Protein AF-A0A8T4SNP1-F1 (afdb_monomer_lite)

Structure (mmCIF, N/CA/C/O backbone):
data_AF-A0A8T4SNP1-F1
#
_entry.id   AF-A0A8T4SNP1-F1
#
loop_
_atom_site.group_PDB
_atom_site.id
_atom_site.type_symbol
_atom_site.label_atom_id
_atom_site.label_alt_id
_atom_site.label_comp_id
_atom_site.label_asym_id
_atom_site.label_entity_id
_atom_site.label_seq_id
_atom_site.pdbx_PDB_ins_code
_atom_site.Cartn_x
_atom_site.Cartn_y
_atom_site.Cartn_z
_atom_site.occupancy
_atom_site.B_iso_or_equiv
_atom_site.auth_seq_id
_atom_site.auth_comp_id
_atom_site.auth_asym_id
_atom_site.auth_atom_id
_atom_site.pdbx_PDB_model_num
ATOM 1 N N . MET A 1 1 ? 43.876 23.837 25.133 1.00 39.81 1 MET A N 1
ATOM 2 C CA . MET A 1 1 ? 44.188 22.967 23.977 1.00 39.81 1 MET A CA 1
ATOM 3 C C . MET A 1 1 ? 43.716 23.675 22.723 1.00 39.81 1 MET A C 1
ATOM 5 O O . MET A 1 1 ? 42.639 24.252 22.744 1.00 39.81 1 MET A O 1
ATOM 9 N N . ALA A 1 2 ? 44.599 23.764 21.732 1.00 32.53 2 ALA A N 1
ATOM 10 C CA . ALA A 1 2 ? 44.574 24.741 20.650 1.00 32.53 2 ALA A CA 1
ATOM 11 C C . ALA A 1 2 ? 43.513 24.462 19.571 1.00 32.53 2 ALA A C 1
ATOM 13 O O . ALA A 1 2 ? 43.262 23.313 19.217 1.00 32.53 2 ALA A O 1
ATOM 14 N N . LEU A 1 3 ? 42.948 25.546 19.033 1.00 36.69 3 LEU A N 1
ATOM 15 C CA . LEU A 1 3 ? 42.154 25.586 17.807 1.00 36.69 3 LEU A CA 1
ATOM 16 C C . LEU A 1 3 ? 43.101 25.647 16.598 1.00 36.69 3 LEU A C 1
ATOM 18 O O . LEU A 1 3 ? 43.967 26.520 16.545 1.00 36.69 3 LEU A O 1
ATOM 22 N N . LEU A 1 4 ? 42.916 24.751 15.628 1.00 32.34 4 LEU A N 1
ATOM 23 C CA . LEU A 1 4 ? 43.528 24.817 14.296 1.00 32.34 4 LEU A CA 1
ATOM 24 C C . LEU A 1 4 ? 42.444 25.158 13.259 1.00 32.34 4 LEU A C 1
ATOM 26 O O . LEU A 1 4 ? 41.375 24.544 13.302 1.00 32.34 4 LEU A O 1
ATOM 30 N N . PRO A 1 5 ? 42.687 26.086 12.314 1.00 41.12 5 PRO A N 1
ATOM 31 C CA . PRO A 1 5 ? 41.778 26.332 11.204 1.00 41.12 5 PRO A CA 1
ATOM 32 C C . PRO A 1 5 ? 42.136 25.458 9.990 1.00 41.12 5 PRO A C 1
ATOM 34 O O . PRO A 1 5 ? 43.296 25.361 9.591 1.00 41.12 5 PRO A O 1
ATOM 37 N N . LEU A 1 6 ? 41.116 24.852 9.378 1.00 32.34 6 LEU A N 1
ATOM 38 C CA . LEU A 1 6 ? 41.209 24.169 8.086 1.00 32.34 6 LEU A CA 1
ATOM 39 C C . LEU A 1 6 ? 41.306 25.204 6.956 1.00 32.34 6 LEU A C 1
ATOM 41 O O . LEU A 1 6 ? 40.414 26.039 6.784 1.00 32.34 6 LEU A O 1
ATOM 45 N N . SER A 1 7 ? 42.392 25.138 6.185 1.00 31.84 7 SER A N 1
ATOM 46 C CA . SER A 1 7 ? 42.597 25.903 4.958 1.00 31.84 7 SER A CA 1
ATOM 47 C C . SER A 1 7 ? 41.742 25.345 3.816 1.00 31.84 7 SER A C 1
ATOM 49 O O . SER A 1 7 ? 41.594 24.136 3.642 1.00 31.84 7 SER A O 1
ATOM 51 N N . LYS A 1 8 ? 41.162 26.253 3.026 1.00 36.19 8 LYS A N 1
ATOM 52 C CA . LYS A 1 8 ? 40.455 25.956 1.778 1.00 36.19 8 LYS A CA 1
ATOM 53 C C . LYS A 1 8 ? 41.347 26.250 0.564 1.00 36.19 8 LYS A C 1
ATOM 55 O O . LYS A 1 8 ? 42.209 27.119 0.617 1.00 36.19 8 LYS A O 1
ATOM 60 N N . THR A 1 9 ? 40.993 25.545 -0.514 1.00 33.09 9 THR A N 1
ATOM 61 C CA . THR A 1 9 ? 41.268 25.743 -1.951 1.00 33.09 9 THR A CA 1
ATOM 62 C C . THR A 1 9 ? 42.615 25.273 -2.503 1.00 33.09 9 THR A C 1
ATOM 64 O O . THR A 1 9 ? 43.576 26.033 -2.598 1.00 33.09 9 THR A O 1
ATOM 67 N N . GLY A 1 10 ? 42.617 24.019 -2.971 1.00 34.66 10 GLY A N 1
ATOM 68 C CA . GLY A 1 10 ? 43.479 23.556 -4.054 1.00 34.66 10 GLY A CA 1
ATOM 69 C C . GLY A 1 10 ? 43.050 24.168 -5.393 1.00 34.66 10 GLY A C 1
ATOM 70 O O . GLY A 1 10 ? 41.866 24.410 -5.630 1.00 34.66 10 GLY A O 1
ATOM 71 N N . LYS A 1 11 ? 44.044 24.459 -6.234 1.00 32.78 11 LYS A N 1
ATOM 72 C CA . LYS A 1 11 ? 43.888 24.920 -7.616 1.00 32.78 11 LYS A CA 1
ATOM 73 C C . LYS A 1 11 ? 43.358 23.770 -8.477 1.00 32.78 11 LYS A C 1
ATOM 75 O O . LYS A 1 11 ? 43.879 22.666 -8.387 1.00 32.78 11 LYS A O 1
ATOM 80 N N . ALA A 1 12 ? 42.349 24.048 -9.295 1.00 33.69 12 ALA A N 1
ATOM 81 C CA . ALA A 1 12 ? 41.964 23.182 -10.400 1.00 33.69 12 ALA A CA 1
ATOM 82 C C . ALA A 1 12 ? 42.908 23.443 -11.583 1.00 33.69 12 ALA A C 1
ATOM 84 O O . ALA A 1 12 ? 43.135 24.603 -11.940 1.00 33.69 12 ALA A O 1
ATOM 85 N N . ASP A 1 13 ? 43.455 22.376 -12.158 1.00 34.91 13 ASP A N 1
ATOM 86 C CA . ASP A 1 13 ? 44.195 22.424 -13.415 1.00 34.91 13 ASP A CA 1
ATOM 87 C C . ASP A 1 13 ? 43.244 22.769 -14.572 1.00 34.91 13 ASP A C 1
ATOM 89 O O . ASP A 1 13 ? 42.098 22.317 -14.624 1.00 34.91 13 ASP A O 1
ATOM 93 N N . ALA A 1 14 ? 43.713 23.628 -15.477 1.00 37.09 14 ALA A N 1
ATOM 94 C CA . ALA A 1 14 ? 42.969 24.067 -16.651 1.00 37.09 14 ALA A CA 1
ATOM 95 C C . ALA A 1 14 ? 42.806 22.921 -17.673 1.00 37.09 14 ALA A C 1
ATOM 97 O O . ALA A 1 14 ? 43.707 22.089 -17.797 1.00 37.09 14 ALA A O 1
ATOM 98 N N . PRO A 1 15 ? 41.705 22.874 -18.446 1.00 33.81 15 PRO A N 1
ATOM 99 C CA . PRO A 1 15 ? 41.557 21.886 -19.506 1.00 33.81 15 PRO A CA 1
ATOM 100 C C . PRO A 1 15 ? 42.543 22.152 -20.654 1.00 33.81 15 PRO A C 1
ATOM 102 O O . PRO A 1 15 ? 42.727 23.289 -21.089 1.00 33.81 15 PRO A O 1
ATOM 105 N N . LEU A 1 16 ? 43.158 21.071 -21.142 1.00 31.55 16 LEU A N 1
ATOM 106 C CA . LEU A 1 16 ? 43.933 21.022 -22.381 1.00 31.55 16 LEU A CA 1
ATOM 107 C C . LEU A 1 16 ? 43.022 21.363 -23.568 1.00 31.55 16 LEU A C 1
ATOM 109 O O . LEU A 1 16 ? 42.098 20.618 -23.890 1.00 31.55 16 LEU A O 1
ATOM 113 N N . ASP A 1 17 ? 43.299 22.499 -24.202 1.00 28.12 17 ASP A N 1
ATOM 114 C CA . ASP A 1 17 ? 42.647 22.966 -25.424 1.00 28.12 17 ASP A CA 1
ATOM 115 C C . ASP A 1 17 ? 43.296 22.260 -26.631 1.00 28.12 17 ASP A C 1
ATOM 117 O O . ASP A 1 17 ? 44.448 22.528 -26.978 1.00 28.12 17 ASP A O 1
ATOM 121 N N . PHE A 1 18 ? 42.585 21.314 -27.251 1.00 30.08 18 PHE A N 1
ATOM 122 C CA . PHE A 1 18 ? 42.989 20.703 -28.519 1.00 30.08 18 PHE A CA 1
ATOM 123 C C . PHE A 1 18 ? 42.408 21.527 -29.668 1.00 30.08 18 PHE A C 1
ATOM 125 O O . PHE A 1 18 ? 41.217 21.442 -29.962 1.00 30.08 18 PHE A O 1
ATOM 132 N N . LYS A 1 19 ? 43.255 22.302 -30.352 1.00 30.03 19 LYS A N 1
ATOM 133 C CA . LYS A 1 19 ? 42.886 22.973 -31.602 1.00 30.03 19 LYS A CA 1
ATOM 134 C C . LYS A 1 19 ? 43.462 22.230 -32.800 1.00 30.03 19 LYS A C 1
ATOM 136 O O . LYS A 1 19 ? 44.670 22.232 -33.014 1.00 30.03 19 LYS A O 1
ATOM 141 N N . CYS A 1 20 ? 42.583 21.674 -33.627 1.00 27.64 20 CYS A N 1
ATOM 142 C CA . CYS A 1 20 ? 42.839 21.582 -35.059 1.00 27.64 20 CYS A CA 1
ATOM 143 C C . CYS A 1 20 ? 42.575 22.979 -35.636 1.00 27.64 20 CYS A C 1
ATOM 145 O O . CYS A 1 20 ? 41.435 23.437 -35.636 1.00 27.64 20 CYS A O 1
ATOM 147 N N . THR A 1 21 ? 43.616 23.694 -36.054 1.00 34.19 21 THR A N 1
ATOM 148 C CA . THR A 1 21 ? 43.462 24.959 -36.782 1.00 34.19 21 THR A CA 1
ATOM 149 C C . THR A 1 21 ? 43.347 24.683 -38.274 1.00 34.19 21 THR A C 1
ATOM 151 O O . THR A 1 21 ? 44.279 24.147 -38.873 1.00 34.19 21 THR A O 1
ATOM 154 N N . ASP A 1 22 ? 42.214 25.074 -38.848 1.00 35.84 22 ASP A N 1
ATOM 155 C CA . ASP A 1 22 ? 42.031 25.325 -40.277 1.00 35.84 22 ASP A CA 1
ATOM 156 C C . ASP A 1 22 ? 42.779 26.630 -40.646 1.00 35.84 22 ASP A C 1
ATOM 158 O O . ASP A 1 22 ? 42.575 27.637 -39.958 1.00 35.84 22 ASP A O 1
ATOM 162 N N . PRO A 1 23 ? 43.705 26.635 -41.625 1.00 35.25 23 PRO A N 1
ATOM 163 C CA . PRO A 1 23 ? 44.544 27.797 -41.913 1.00 35.25 23 PRO A CA 1
ATOM 164 C C . PRO A 1 23 ? 43.881 28.931 -42.721 1.00 35.25 23 PRO A C 1
ATOM 166 O O . PRO A 1 23 ? 44.549 29.943 -42.921 1.00 35.25 23 PRO A O 1
ATOM 169 N N . ASP A 1 24 ? 42.610 28.847 -43.131 1.00 39.22 24 ASP A N 1
ATOM 170 C CA . ASP A 1 24 ? 42.016 29.828 -44.063 1.00 39.22 24 ASP A CA 1
ATOM 171 C C . ASP A 1 24 ? 40.850 30.669 -43.494 1.00 39.22 24 ASP A C 1
ATOM 173 O O . ASP A 1 24 ? 39.741 30.611 -44.013 1.00 39.22 24 ASP A O 1
ATOM 177 N N . VAL A 1 25 ? 41.074 31.538 -42.492 1.00 37.66 25 VAL A N 1
ATOM 178 C CA . VAL A 1 25 ? 40.244 32.762 -42.327 1.00 37.66 25 VAL A CA 1
ATOM 179 C C . VAL A 1 25 ? 41.003 33.884 -41.595 1.00 37.66 25 VAL A C 1
ATOM 181 O O . VAL A 1 25 ? 41.458 33.705 -40.465 1.00 37.66 25 VAL A O 1
ATOM 184 N N . SER A 1 26 ? 41.086 35.074 -42.199 1.00 40.66 26 SER A N 1
ATOM 185 C CA . SER A 1 26 ? 41.666 36.293 -41.611 1.00 40.66 26 SER A CA 1
ATOM 186 C C . SER A 1 26 ? 40.617 37.389 -41.318 1.00 40.66 26 SER A C 1
ATOM 188 O O . SER A 1 26 ? 39.893 37.785 -42.229 1.00 40.66 26 SER A O 1
ATOM 190 N N . ASP A 1 27 ? 40.687 37.945 -40.095 1.00 36.25 27 ASP A N 1
ATOM 191 C CA . ASP A 1 27 ? 40.280 39.299 -39.616 1.00 36.25 27 ASP A CA 1
ATOM 192 C C . ASP A 1 27 ? 38.838 39.579 -39.064 1.00 36.25 27 ASP A C 1
ATOM 194 O O . ASP A 1 27 ? 37.921 38.797 -39.318 1.00 36.25 27 ASP A O 1
ATOM 198 N N . PRO A 1 28 ? 38.615 40.617 -38.196 1.00 48.19 28 PRO A N 1
ATOM 199 C CA . PRO A 1 28 ? 37.889 40.477 -36.924 1.00 48.19 28 PRO A CA 1
ATOM 200 C C . PRO A 1 28 ? 36.707 41.473 -36.722 1.00 48.19 28 PRO A C 1
ATOM 202 O O . PRO A 1 28 ? 36.530 42.442 -37.445 1.00 48.19 28 PRO A O 1
ATOM 205 N N . PHE A 1 29 ? 35.905 41.222 -35.675 1.00 35.03 29 PHE A N 1
ATOM 206 C CA . PHE A 1 29 ? 34.955 42.106 -34.952 1.00 35.03 29 PHE A CA 1
ATOM 207 C C . PHE A 1 29 ? 34.248 43.295 -35.668 1.00 35.03 29 PHE A C 1
ATOM 209 O O . PHE A 1 29 ? 34.874 44.302 -35.969 1.00 35.03 29 PHE A O 1
ATOM 216 N N . VAL A 1 30 ? 32.895 43.302 -35.668 1.00 30.61 30 VAL A N 1
ATOM 217 C CA . VAL A 1 30 ? 32.012 44.231 -34.896 1.00 30.61 30 VAL A CA 1
ATOM 218 C C . VAL A 1 30 ? 30.500 43.911 -35.084 1.00 30.61 30 VAL A C 1
ATOM 220 O O . VAL A 1 30 ? 30.029 43.546 -36.150 1.00 30.61 30 VAL A O 1
ATOM 223 N N . LYS A 1 31 ? 29.780 44.072 -33.961 1.00 34.03 31 LYS A N 1
ATOM 224 C CA . LYS A 1 31 ? 28.344 44.027 -33.577 1.00 34.03 31 LYS A CA 1
ATOM 225 C C . LYS A 1 31 ? 27.179 44.155 -34.599 1.00 34.03 31 LYS A C 1
ATOM 227 O O . LYS A 1 31 ? 27.135 45.074 -35.401 1.00 34.03 31 LYS A O 1
ATOM 232 N N . LYS A 1 32 ? 26.105 43.425 -34.214 1.00 34.38 32 LYS A N 1
ATOM 233 C CA . LYS A 1 32 ? 24.634 43.663 -34.313 1.00 34.38 32 LYS A CA 1
ATOM 234 C C . LYS A 1 32 ? 23.980 43.728 -35.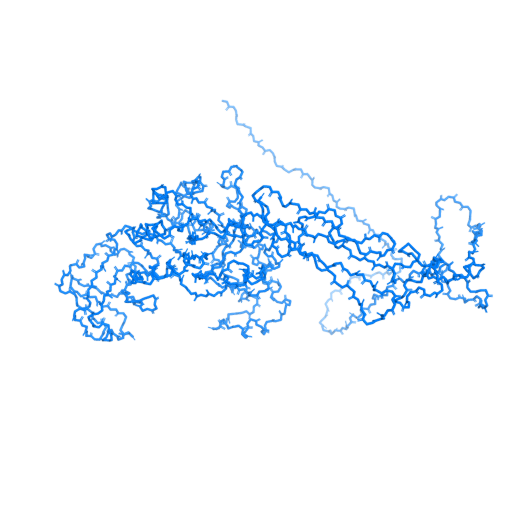706 1.00 34.38 32 LYS A C 1
ATOM 236 O O . LYS A 1 32 ? 24.085 44.745 -36.371 1.00 34.38 32 LYS A O 1
ATOM 241 N N . SER A 1 33 ? 23.091 42.767 -35.997 1.00 28.08 33 SER A N 1
ATOM 242 C CA . SER A 1 33 ? 21.741 43.019 -36.545 1.00 28.08 33 SER A CA 1
ATOM 243 C C . SER A 1 33 ? 20.895 41.733 -36.591 1.00 28.08 33 SER A C 1
ATOM 245 O O . SER A 1 33 ? 21.410 40.629 -36.712 1.00 28.08 33 SER A O 1
ATOM 247 N N . THR A 1 34 ? 19.593 41.937 -36.445 1.00 35.75 34 THR A N 1
ATOM 248 C CA . THR A 1 34 ? 18.421 41.052 -36.423 1.00 35.75 34 THR A CA 1
ATOM 249 C C . THR A 1 34 ? 18.136 40.256 -37.713 1.00 35.75 34 THR A C 1
ATOM 251 O O . THR A 1 34 ? 18.390 40.753 -38.803 1.00 35.75 34 THR A O 1
ATOM 254 N N . THR A 1 35 ? 17.488 39.092 -37.522 1.00 33.91 35 THR A N 1
ATOM 255 C CA . THR A 1 35 ? 16.615 38.308 -38.439 1.00 33.91 35 THR A CA 1
ATOM 256 C C . THR A 1 35 ? 17.182 37.811 -39.777 1.00 33.91 35 THR A C 1
ATOM 258 O O . THR A 1 35 ? 17.384 38.596 -40.686 1.00 33.91 35 THR A O 1
ATOM 261 N N . THR A 1 36 ? 17.319 36.488 -39.942 1.00 31.98 36 THR A N 1
ATOM 262 C CA . THR A 1 36 ? 16.469 35.575 -40.756 1.00 31.98 36 THR A CA 1
ATOM 263 C C . THR A 1 36 ? 17.148 34.202 -40.818 1.00 31.98 36 THR A C 1
ATOM 265 O O . THR A 1 36 ? 18.372 34.124 -40.841 1.00 31.98 36 THR A O 1
ATOM 268 N N . GLY A 1 37 ? 16.356 33.129 -40.757 1.00 29.62 37 GLY A N 1
ATOM 269 C CA . GLY A 1 37 ? 16.844 31.754 -40.658 1.00 29.62 37 GLY A CA 1
ATOM 270 C C . GLY A 1 37 ? 17.583 31.241 -41.892 1.00 29.62 37 GLY A C 1
ATOM 271 O O . GLY A 1 37 ? 17.479 31.830 -42.960 1.00 29.62 37 GLY A O 1
ATOM 272 N N . LEU A 1 38 ? 18.266 30.106 -41.719 1.00 26.14 38 LEU A N 1
ATOM 273 C CA . LEU A 1 38 ? 18.388 29.039 -42.712 1.00 26.14 38 LEU A CA 1
ATOM 274 C C . LEU A 1 38 ? 18.828 27.725 -42.037 1.00 26.14 38 LEU A C 1
ATOM 276 O O . LEU A 1 38 ? 19.565 27.708 -41.055 1.00 26.14 38 LEU A O 1
ATOM 280 N N . ASP A 1 39 ? 18.248 26.666 -42.588 1.00 29.55 39 ASP A N 1
ATOM 281 C CA . ASP A 1 39 ? 18.143 25.259 -42.203 1.00 29.55 39 ASP A CA 1
ATOM 282 C C . ASP A 1 39 ? 19.498 24.513 -42.236 1.00 29.55 39 ASP A C 1
ATOM 284 O O . ASP A 1 39 ? 20.229 24.611 -43.221 1.00 29.55 39 ASP A O 1
ATOM 288 N N . TRP A 1 40 ? 19.816 23.738 -41.190 1.00 26.44 40 TRP A N 1
ATOM 289 C CA . TRP A 1 40 ? 20.910 22.756 -41.188 1.00 26.44 40 TRP A CA 1
ATOM 290 C C . TRP A 1 40 ? 20.306 21.350 -41.186 1.00 26.44 40 TRP A C 1
ATOM 292 O O . TRP A 1 40 ? 19.966 20.812 -40.132 1.00 26.44 40 TRP A O 1
ATOM 302 N N . ARG A 1 41 ? 20.205 20.739 -42.371 1.00 28.83 41 ARG A N 1
ATOM 303 C CA . ARG A 1 41 ? 19.971 19.297 -42.516 1.00 28.83 41 ARG A CA 1
ATOM 304 C C . ARG A 1 41 ? 21.289 18.562 -42.734 1.00 28.83 41 ARG A C 1
ATOM 306 O O . ARG A 1 41 ? 21.925 18.693 -43.775 1.00 28.83 41 ARG A O 1
ATOM 313 N N . ASP A 1 42 ? 21.666 17.825 -41.702 1.00 32.72 42 ASP A N 1
ATOM 314 C CA . ASP A 1 42 ? 21.843 16.371 -41.718 1.00 32.72 42 ASP A CA 1
ATOM 315 C C . ASP A 1 42 ? 22.575 15.731 -42.922 1.00 32.72 42 ASP A C 1
ATOM 317 O O . ASP A 1 42 ? 22.034 15.592 -44.022 1.00 32.72 42 ASP A O 1
ATOM 321 N N . ARG A 1 43 ? 23.802 15.258 -42.670 1.00 29.11 43 ARG A N 1
ATOM 322 C CA . ARG A 1 43 ? 24.457 14.176 -43.424 1.00 29.11 43 ARG A CA 1
ATOM 323 C C . ARG A 1 43 ? 25.235 13.284 -42.458 1.00 29.11 43 ARG A C 1
ATOM 325 O O . ARG A 1 43 ? 26.442 13.443 -42.297 1.00 29.11 43 ARG A O 1
ATOM 332 N N . SER A 1 44 ? 24.562 12.309 -41.859 1.00 31.03 44 SER A N 1
ATOM 333 C CA . SER A 1 44 ? 25.212 11.076 -41.413 1.00 31.03 44 SER A CA 1
ATOM 334 C C . SER A 1 44 ? 25.232 10.080 -42.579 1.00 31.03 44 SER A C 1
ATOM 336 O O . SER A 1 44 ? 24.201 9.499 -42.912 1.00 31.03 44 SER A O 1
ATOM 338 N N . GLN A 1 45 ? 26.383 9.892 -43.227 1.00 30.42 45 GLN A N 1
ATOM 339 C CA . GLN A 1 45 ? 26.619 8.702 -44.049 1.00 30.42 45 GLN A CA 1
ATOM 340 C C . GLN A 1 45 ? 27.322 7.656 -43.184 1.00 30.42 45 GLN A C 1
ATOM 342 O O . GLN A 1 45 ? 28.407 7.892 -42.656 1.00 30.42 45 GLN A O 1
ATOM 347 N N . THR A 1 46 ? 26.653 6.523 -43.014 1.00 29.78 46 THR A N 1
ATOM 348 C CA . THR A 1 46 ? 27.192 5.268 -42.495 1.00 29.78 46 THR A CA 1
ATOM 349 C C . THR A 1 46 ? 28.347 4.787 -43.376 1.00 29.78 46 THR A C 1
ATOM 351 O O . THR A 1 46 ? 28.224 4.735 -44.596 1.00 29.78 46 THR A O 1
ATOM 354 N N . LEU A 1 47 ? 29.475 4.458 -42.743 1.00 29.48 47 LEU A N 1
ATOM 355 C CA . LEU A 1 47 ? 30.602 3.751 -43.350 1.00 29.48 47 LEU A CA 1
ATOM 356 C C . LEU A 1 47 ? 30.212 2.276 -43.530 1.00 29.48 47 LEU A C 1
ATOM 358 O O . LEU A 1 47 ? 30.129 1.550 -42.540 1.00 29.48 47 LEU A O 1
ATOM 362 N N . ASP A 1 48 ? 29.981 1.842 -44.768 1.00 32.72 48 ASP A N 1
ATOM 363 C CA . ASP A 1 48 ? 29.876 0.419 -45.100 1.00 32.72 48 ASP A CA 1
ATOM 364 C C . ASP A 1 48 ? 31.277 -0.214 -45.138 1.00 32.72 48 ASP A C 1
ATOM 366 O O . ASP A 1 48 ? 32.217 0.338 -45.717 1.00 32.72 48 ASP A O 1
ATOM 370 N N . ARG A 1 49 ? 31.424 -1.378 -44.490 1.00 33.88 49 ARG A N 1
ATOM 371 C CA . ARG A 1 49 ? 32.629 -2.218 -44.556 1.00 33.88 49 ARG A CA 1
ATOM 372 C C . ARG A 1 49 ? 32.799 -2.731 -45.987 1.00 33.88 49 ARG A C 1
ATOM 374 O O . ARG A 1 49 ? 31.874 -3.312 -46.537 1.00 33.88 49 ARG A O 1
ATOM 381 N N . ALA A 1 50 ? 33.980 -2.544 -46.571 1.00 41.59 50 ALA A N 1
ATOM 382 C CA . ALA A 1 50 ? 34.312 -3.109 -47.873 1.00 41.59 50 ALA A CA 1
ATOM 383 C C . ALA A 1 50 ? 34.518 -4.635 -47.776 1.00 41.59 50 ALA A C 1
ATOM 385 O O . ALA A 1 50 ? 35.337 -5.102 -46.981 1.00 41.59 50 ALA A O 1
ATOM 386 N N . ASP A 1 51 ? 33.788 -5.387 -48.601 1.00 43.41 51 ASP A N 1
ATOM 387 C CA . ASP A 1 51 ? 33.887 -6.842 -48.744 1.00 43.41 51 ASP A CA 1
ATOM 388 C C . ASP A 1 51 ? 35.217 -7.269 -49.391 1.00 43.41 51 ASP A C 1
ATOM 390 O O . ASP A 1 51 ? 35.635 -6.739 -50.420 1.00 43.41 51 ASP A O 1
ATOM 394 N N . SER A 1 52 ? 35.885 -8.264 -48.803 1.00 48.25 52 SER A N 1
ATOM 395 C CA . SER A 1 52 ? 37.224 -8.744 -49.185 1.00 48.25 52 SER A CA 1
ATOM 396 C C . SER A 1 52 ? 37.237 -9.960 -50.132 1.00 48.25 52 SER A C 1
ATOM 398 O O . SER A 1 52 ? 38.272 -10.609 -50.292 1.00 48.25 52 SER A O 1
ATOM 400 N N . CYS A 1 53 ? 36.130 -10.258 -50.815 1.00 47.66 53 CYS A N 1
ATOM 401 C CA . CYS A 1 53 ? 36.052 -11.335 -51.809 1.00 47.66 53 CYS A CA 1
ATOM 402 C C . CYS A 1 53 ? 35.962 -10.769 -53.230 1.00 47.66 53 CYS A C 1
ATOM 404 O O . CYS A 1 53 ? 34.946 -10.198 -53.613 1.00 47.66 53 CYS A O 1
ATOM 406 N N . GLY A 1 54 ? 37.029 -10.916 -54.017 1.00 51.94 54 GLY A N 1
ATOM 407 C CA . GLY A 1 54 ? 37.076 -10.423 -55.394 1.00 51.94 54 GLY A CA 1
ATOM 408 C C . GLY A 1 54 ? 36.358 -11.348 -56.381 1.00 51.94 54 GLY A C 1
ATOM 409 O O . GLY A 1 54 ? 36.661 -12.536 -56.440 1.00 51.94 54 GLY A O 1
ATOM 410 N N . ASP A 1 55 ? 35.456 -10.787 -57.189 1.00 48.84 55 ASP A N 1
ATOM 411 C CA . ASP A 1 55 ? 34.969 -11.393 -58.434 1.00 48.84 55 ASP A CA 1
ATOM 412 C C . ASP A 1 55 ? 36.025 -11.174 -59.540 1.00 48.84 55 ASP A C 1
ATOM 414 O O . ASP A 1 55 ? 36.291 -10.022 -59.902 1.00 48.84 55 ASP A O 1
ATOM 418 N N . PRO A 1 56 ? 36.642 -12.232 -60.102 1.00 47.03 56 PRO A N 1
ATOM 419 C CA . PRO A 1 56 ? 37.671 -12.093 -61.133 1.00 47.03 56 PRO A CA 1
ATOM 420 C C . PRO A 1 56 ? 37.135 -11.602 -62.492 1.00 47.03 56 PRO A C 1
ATOM 422 O O . PRO A 1 56 ? 37.931 -11.377 -63.405 1.00 47.03 56 PRO A O 1
ATOM 425 N N . SER A 1 57 ? 35.818 -11.430 -62.658 1.00 44.66 57 SER A N 1
ATOM 426 C CA . SER A 1 57 ? 35.189 -11.036 -63.927 1.00 44.66 57 SER A CA 1
ATOM 427 C C . SER A 1 57 ? 34.850 -9.541 -64.063 1.00 44.66 57 SER A C 1
ATOM 429 O O . SER A 1 57 ? 34.439 -9.108 -65.142 1.00 44.66 57 SER A O 1
ATOM 431 N N . GLN A 1 58 ? 35.072 -8.721 -63.028 1.00 44.38 58 GLN A N 1
ATOM 432 C CA . GLN A 1 58 ? 34.775 -7.280 -63.052 1.00 44.38 58 GLN A CA 1
ATOM 433 C C . GLN A 1 58 ? 36.046 -6.429 -63.289 1.00 44.38 58 GLN A C 1
ATOM 435 O O . GLN A 1 58 ? 37.052 -6.621 -62.603 1.00 44.38 58 GLN A O 1
ATOM 440 N N . PRO A 1 59 ? 36.042 -5.450 -64.219 1.00 40.19 59 PRO A N 1
ATOM 441 C CA . PRO A 1 59 ? 37.142 -4.494 -64.350 1.00 40.19 59 PRO A CA 1
ATOM 442 C C . PRO A 1 59 ? 37.199 -3.558 -63.131 1.00 40.19 59 PRO A C 1
ATOM 444 O O . PRO A 1 59 ? 36.170 -3.084 -62.654 1.00 40.19 59 PRO A O 1
ATOM 447 N N . ALA A 1 60 ? 38.409 -3.278 -62.636 1.00 40.44 60 ALA A N 1
ATOM 448 C CA . ALA A 1 60 ? 38.637 -2.473 -61.435 1.00 40.44 60 ALA A CA 1
ATOM 449 C C . ALA A 1 60 ? 37.910 -1.113 -61.491 1.00 40.44 60 ALA A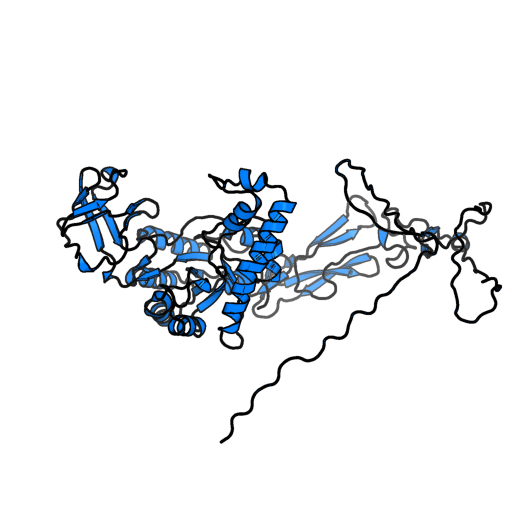 C 1
ATOM 451 O O . ALA A 1 60 ? 38.182 -0.278 -62.356 1.00 40.44 60 ALA A O 1
ATOM 452 N N . ASN A 1 61 ? 36.995 -0.887 -60.544 1.00 39.81 61 ASN A N 1
ATOM 453 C CA . ASN A 1 61 ? 36.280 0.375 -60.377 1.00 39.81 61 ASN A CA 1
ATOM 454 C C . ASN A 1 61 ? 37.247 1.464 -59.855 1.00 39.81 61 ASN A C 1
ATOM 456 O O . ASN A 1 61 ? 37.807 1.298 -58.768 1.00 39.81 61 ASN A O 1
ATOM 460 N N . PRO A 1 62 ? 37.443 2.592 -60.567 1.00 34.34 62 PRO A N 1
ATOM 461 C CA . PRO A 1 62 ? 38.385 3.639 -60.163 1.00 34.34 62 PRO A CA 1
ATOM 462 C C . PRO A 1 62 ? 37.952 4.456 -58.929 1.00 34.34 62 PRO A C 1
ATOM 464 O O . PRO A 1 62 ? 38.732 5.285 -58.468 1.00 34.34 62 PRO A O 1
ATOM 467 N N . ASN A 1 63 ? 36.757 4.224 -58.369 1.00 33.56 63 ASN A N 1
ATOM 468 C CA . ASN A 1 63 ? 36.233 4.947 -57.199 1.00 33.56 63 ASN A CA 1
ATOM 469 C C . ASN A 1 63 ? 36.343 4.188 -55.863 1.00 33.56 63 ASN A C 1
ATOM 471 O O . ASN A 1 63 ? 35.689 4.565 -54.892 1.00 33.56 63 ASN A O 1
ATOM 475 N N . ILE A 1 64 ? 37.172 3.145 -55.772 1.00 37.03 64 ILE A N 1
ATOM 476 C CA . ILE A 1 64 ? 37.493 2.543 -54.471 1.00 37.03 64 ILE A CA 1
ATOM 477 C C . ILE A 1 64 ? 38.480 3.467 -53.749 1.00 37.03 64 ILE A C 1
ATOM 479 O O . ILE A 1 64 ? 39.623 3.642 -54.180 1.00 37.03 64 ILE A O 1
ATOM 483 N N . LEU A 1 65 ? 38.029 4.077 -52.650 1.00 30.30 65 LEU A N 1
ATOM 484 C CA . LEU A 1 65 ? 38.890 4.794 -51.712 1.00 30.30 65 LEU A CA 1
ATOM 485 C C . LEU A 1 65 ? 39.992 3.841 -51.233 1.00 30.30 65 LEU A C 1
ATOM 487 O O . LEU A 1 65 ? 39.729 2.864 -50.538 1.00 30.30 65 LEU A O 1
ATOM 491 N N . LYS A 1 66 ? 41.238 4.128 -51.619 1.00 31.11 66 LYS A N 1
ATOM 492 C CA . LYS A 1 66 ? 42.415 3.482 -51.038 1.00 31.11 66 LYS A CA 1
ATOM 493 C C . LYS A 1 66 ? 42.534 3.940 -49.586 1.00 31.11 66 LYS A C 1
ATOM 495 O O . LYS A 1 66 ? 42.853 5.102 -49.338 1.00 31.11 66 LYS A O 1
ATOM 500 N N . GLU A 1 67 ? 42.299 3.042 -48.636 1.00 33.16 67 GLU A N 1
ATOM 501 C CA . GLU A 1 67 ? 42.727 3.264 -47.257 1.00 33.16 67 GLU A CA 1
ATOM 502 C C . GLU A 1 67 ? 44.256 3.218 -47.201 1.00 33.16 67 GLU A C 1
ATOM 504 O O . GLU A 1 67 ? 44.883 2.181 -47.418 1.00 33.16 67 GLU A O 1
ATOM 509 N N . TYR A 1 68 ? 44.867 4.365 -46.914 1.00 32.66 68 TYR A N 1
ATOM 510 C CA . TYR A 1 68 ? 46.274 4.434 -46.550 1.00 32.66 68 TYR A CA 1
ATOM 511 C C . TYR A 1 68 ? 46.370 4.370 -45.029 1.00 32.66 68 TYR A C 1
ATOM 513 O O . TYR A 1 68 ? 45.987 5.312 -44.336 1.00 32.66 68 TYR A O 1
ATOM 521 N N . TYR A 1 69 ? 46.917 3.280 -44.499 1.00 33.75 69 TYR A N 1
ATOM 522 C CA . TYR A 1 69 ? 47.327 3.243 -43.101 1.00 33.75 69 TYR A CA 1
ATOM 523 C C . TYR A 1 69 ? 48.682 3.939 -42.971 1.00 33.75 69 TYR A C 1
ATOM 525 O O . TYR A 1 69 ? 49.684 3.507 -43.543 1.00 33.75 69 TYR A O 1
ATOM 533 N N . CYS A 1 70 ? 48.728 5.0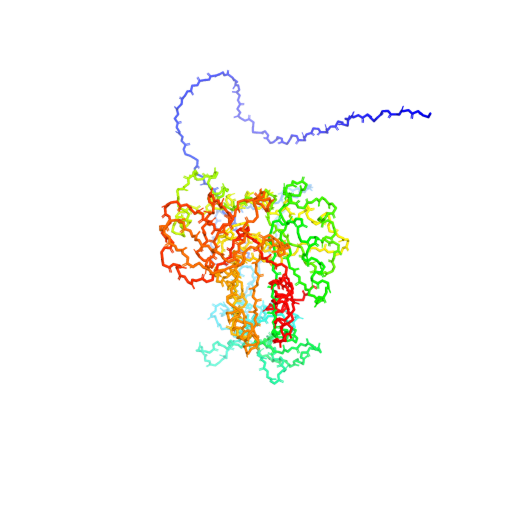23 -42.199 1.00 29.56 70 CYS A N 1
ATOM 534 C CA . CYS A 1 70 ? 49.989 5.618 -41.777 1.00 29.56 70 CYS A CA 1
ATOM 535 C C . CYS A 1 70 ? 50.645 4.706 -40.735 1.00 29.56 70 CYS A C 1
ATOM 537 O O . CYS A 1 70 ? 50.323 4.773 -39.550 1.00 29.56 70 CYS A O 1
ATOM 539 N N . VAL A 1 71 ? 51.596 3.876 -41.163 1.00 38.28 71 VAL A N 1
ATOM 540 C CA . VAL A 1 71 ? 52.543 3.244 -40.239 1.00 38.28 71 VAL A CA 1
ATOM 541 C C . VAL A 1 71 ? 53.609 4.278 -39.895 1.00 38.28 71 VAL A C 1
ATOM 543 O O . VAL A 1 71 ? 54.280 4.824 -40.774 1.00 38.28 71 VAL A O 1
ATOM 546 N N . GLN A 1 72 ? 53.755 4.579 -38.609 1.00 32.97 72 GLN A N 1
ATOM 547 C CA . GLN A 1 72 ? 54.758 5.519 -38.129 1.00 32.97 72 GLN A CA 1
ATOM 548 C C . GLN A 1 72 ? 56.165 4.964 -38.434 1.00 32.97 72 GLN A C 1
ATOM 550 O O . GLN A 1 72 ? 56.604 4.004 -37.808 1.00 32.97 72 GLN A O 1
ATOM 555 N N . GLY A 1 73 ? 56.867 5.560 -39.408 1.00 52.53 73 GLY A N 1
ATOM 556 C CA . GLY A 1 73 ? 58.305 5.347 -39.640 1.00 52.53 73 GLY A CA 1
ATOM 557 C C . GLY A 1 73 ? 58.742 4.482 -40.835 1.00 52.53 73 GLY A C 1
ATOM 558 O O . GLY A 1 73 ? 59.934 4.203 -40.935 1.00 52.53 73 GLY A O 1
ATOM 559 N N . GLY A 1 74 ? 57.855 4.077 -41.753 1.00 44.16 74 GLY A N 1
ATOM 560 C CA . GLY A 1 74 ? 58.233 3.331 -42.972 1.00 44.16 74 GLY A CA 1
ATOM 561 C C . GLY A 1 74 ? 58.230 4.179 -44.262 1.00 44.16 74 GLY A C 1
ATOM 562 O O . GLY A 1 74 ? 57.435 5.118 -44.357 1.00 44.16 74 GLY A O 1
ATOM 563 N N . PRO A 1 75 ? 59.084 3.885 -45.269 1.00 46.59 75 PRO A N 1
ATOM 564 C CA . PRO A 1 75 ? 59.027 4.539 -46.581 1.00 46.59 75 PRO A CA 1
ATOM 565 C C . PRO A 1 75 ? 57.706 4.227 -47.309 1.00 46.59 75 PRO A C 1
ATOM 567 O O . PRO A 1 75 ? 57.169 3.130 -47.195 1.00 46.59 75 PRO A O 1
ATOM 570 N N . ARG A 1 76 ? 57.189 5.218 -48.051 1.00 44.31 76 ARG A N 1
ATOM 571 C CA . ARG A 1 76 ? 55.794 5.318 -48.529 1.00 44.31 76 ARG A CA 1
ATOM 572 C C . ARG A 1 76 ? 55.321 4.311 -49.590 1.00 44.31 76 ARG A C 1
ATOM 574 O O . ARG A 1 76 ? 54.146 4.368 -49.923 1.00 44.31 76 ARG A O 1
ATOM 581 N N . ASP A 1 77 ? 56.144 3.374 -50.053 1.00 44.38 77 ASP A N 1
ATOM 582 C CA . ASP A 1 77 ? 55.771 2.465 -51.146 1.00 44.38 77 ASP A CA 1
ATOM 583 C C . ASP A 1 77 ? 56.153 1.007 -50.829 1.00 44.38 77 ASP A C 1
ATOM 585 O O . ASP A 1 77 ? 57.221 0.523 -51.204 1.00 44.38 77 ASP A O 1
ATOM 589 N N . GLN A 1 78 ? 55.272 0.279 -50.138 1.00 40.66 78 GLN A N 1
ATOM 590 C CA . GLN A 1 78 ? 55.247 -1.186 -50.199 1.00 40.66 78 GLN A CA 1
ATOM 591 C C . GLN A 1 78 ? 53.836 -1.652 -50.557 1.00 40.66 78 GLN A C 1
ATOM 593 O O . GLN A 1 78 ? 52.889 -1.451 -49.799 1.00 40.66 78 GLN A O 1
ATOM 598 N N . GLU A 1 79 ? 53.705 -2.282 -51.726 1.00 37.81 79 GLU A N 1
ATOM 599 C CA . GLU A 1 79 ? 52.507 -3.019 -52.124 1.00 37.81 79 GLU A CA 1
ATOM 600 C C . GLU A 1 79 ? 52.266 -4.176 -51.148 1.00 37.81 79 GLU A C 1
ATOM 602 O O . GLU A 1 79 ? 53.023 -5.150 -51.101 1.00 37.81 79 GLU A O 1
ATOM 607 N N . VAL A 1 80 ? 51.178 -4.096 -50.384 1.00 38.72 80 VAL A N 1
ATOM 608 C CA . VAL A 1 80 ? 50.640 -5.249 -49.663 1.00 38.72 80 VAL A CA 1
ATOM 609 C C . VAL A 1 80 ? 50.026 -6.181 -50.707 1.00 38.72 80 VAL A C 1
ATOM 611 O O . VAL A 1 80 ? 48.977 -5.883 -51.273 1.00 38.72 80 VAL A O 1
ATOM 614 N N . LYS A 1 81 ? 50.678 -7.316 -50.985 1.00 36.38 81 LYS A N 1
ATOM 615 C CA . LYS A 1 81 ? 50.075 -8.391 -51.784 1.00 36.38 81 LYS A CA 1
ATOM 616 C C . LYS A 1 81 ? 48.891 -8.972 -51.009 1.00 36.38 81 LYS A C 1
ATOM 618 O O . LYS A 1 81 ? 49.087 -9.778 -50.105 1.00 36.38 81 LYS A O 1
ATOM 623 N N . GLN A 1 82 ? 47.672 -8.565 -51.354 1.00 45.00 82 GLN A N 1
ATOM 624 C CA . GLN A 1 82 ? 46.464 -9.238 -50.883 1.00 45.00 82 GLN A CA 1
ATOM 625 C C . GLN A 1 82 ? 46.327 -10.582 -51.606 1.00 45.00 82 GLN A C 1
ATOM 627 O O . GLN A 1 82 ? 46.170 -10.643 -52.824 1.00 45.00 82 GLN A O 1
ATOM 632 N N . SER A 1 83 ? 46.433 -11.673 -50.854 1.00 46.41 83 SER A N 1
ATOM 633 C CA . SER A 1 83 ? 46.056 -13.010 -51.307 1.00 46.41 83 SER A CA 1
ATOM 634 C C . SER A 1 83 ? 44.534 -13.147 -51.234 1.00 46.41 83 SER A C 1
ATOM 636 O O . SER A 1 83 ? 43.984 -13.216 -50.137 1.00 46.41 83 SER A O 1
ATOM 638 N N . PHE A 1 84 ? 43.863 -13.168 -52.386 1.00 59.66 84 PHE A N 1
ATOM 639 C CA . PHE A 1 84 ? 42.425 -13.432 -52.477 1.00 59.66 84 PHE A CA 1
ATOM 640 C C . PHE A 1 84 ? 42.166 -14.937 -52.331 1.00 59.66 84 PHE A C 1
ATOM 642 O O . PHE A 1 84 ? 42.822 -15.745 -52.989 1.00 59.66 84 PHE A O 1
ATOM 649 N N . PHE A 1 85 ? 41.234 -15.311 -51.453 1.00 61.94 85 PHE A N 1
ATOM 650 C CA . PHE A 1 85 ? 40.802 -16.696 -51.268 1.00 61.94 85 PHE A CA 1
ATOM 651 C C . PHE A 1 85 ? 39.552 -16.937 -52.125 1.00 61.94 85 PHE A C 1
ATOM 653 O O . PHE A 1 85 ? 38.544 -16.258 -51.947 1.00 61.94 85 PHE A O 1
ATOM 660 N N . ASP A 1 86 ? 39.626 -17.864 -53.082 1.00 79.38 86 ASP A N 1
ATOM 661 C CA . ASP A 1 86 ? 38.532 -18.150 -54.015 1.00 79.38 86 ASP A CA 1
ATOM 662 C C . ASP A 1 86 ? 37.631 -19.280 -53.487 1.00 79.38 86 ASP A C 1
ATOM 664 O O . ASP A 1 86 ? 37.952 -20.467 -53.607 1.00 79.38 86 ASP A O 1
ATOM 668 N N . CYS A 1 87 ? 36.482 -18.901 -52.919 1.00 74.81 87 CYS A N 1
ATOM 669 C CA . CYS A 1 87 ? 35.480 -19.831 -52.387 1.00 74.81 87 CYS A CA 1
ATOM 670 C C . CYS A 1 87 ? 34.856 -20.748 -53.456 1.00 74.81 87 CYS A C 1
ATOM 672 O O . CYS A 1 87 ? 34.328 -21.810 -53.116 1.00 74.81 87 CYS A O 1
ATOM 674 N N . SER A 1 88 ? 34.929 -20.385 -54.742 1.00 73.06 88 SER A N 1
ATOM 675 C CA . SER A 1 88 ? 34.309 -21.165 -55.820 1.00 73.06 88 SER A CA 1
ATOM 676 C C . SER A 1 88 ? 35.001 -22.512 -56.042 1.00 73.06 88 SER A C 1
ATOM 678 O O . SER A 1 88 ? 34.351 -23.494 -56.401 1.00 73.06 88 SER A O 1
ATOM 680 N N . THR A 1 89 ? 36.298 -22.599 -55.731 1.00 77.00 89 THR A N 1
ATOM 681 C CA . THR A 1 89 ? 37.095 -23.829 -55.874 1.00 77.00 89 THR A CA 1
ATOM 682 C C . THR A 1 89 ? 36.675 -24.951 -54.920 1.00 77.00 89 THR A C 1
ATOM 684 O O . THR A 1 89 ? 36.992 -26.114 -55.169 1.00 77.00 89 THR A O 1
ATOM 687 N N . VAL A 1 90 ? 35.928 -24.623 -53.860 1.00 73.31 90 VAL A N 1
ATOM 688 C CA . VAL A 1 90 ? 35.420 -25.566 -52.850 1.00 73.31 90 VAL A CA 1
ATOM 689 C C . VAL A 1 90 ? 33.890 -25.669 -52.838 1.00 73.31 90 VAL A C 1
ATOM 691 O O . VAL A 1 90 ? 33.325 -26.224 -51.903 1.00 73.31 90 VAL A O 1
ATOM 694 N N . GLY A 1 91 ? 33.202 -25.152 -53.865 1.00 77.69 91 GLY A N 1
ATOM 695 C CA . GLY A 1 91 ? 31.737 -25.228 -53.960 1.00 77.69 91 GLY A CA 1
ATOM 696 C C . GLY A 1 91 ? 30.988 -24.345 -52.953 1.00 77.69 91 GLY A C 1
ATOM 697 O O . GLY A 1 91 ? 29.829 -24.609 -52.651 1.00 77.69 91 GLY A O 1
ATOM 698 N N . MET A 1 92 ? 31.630 -23.296 -52.435 1.00 81.00 92 MET A N 1
ATOM 699 C CA . MET A 1 92 ? 31.064 -22.360 -51.459 1.00 81.00 92 MET A CA 1
ATOM 700 C C . MET A 1 92 ? 30.829 -20.981 -52.092 1.00 81.00 92 MET A C 1
ATOM 702 O O . MET A 1 92 ? 31.482 -20.610 -53.068 1.00 81.00 92 MET A O 1
ATOM 706 N N . LYS A 1 93 ? 29.908 -20.190 -51.537 1.00 83.44 93 LYS A N 1
ATOM 707 C CA . LYS A 1 93 ? 29.719 -18.774 -51.893 1.00 83.44 93 LYS A CA 1
ATOM 708 C C . LYS A 1 93 ? 30.403 -17.880 -50.863 1.00 83.44 93 LYS A C 1
ATOM 710 O O . LYS A 1 93 ? 30.428 -18.215 -49.683 1.00 83.44 93 LYS A O 1
ATOM 715 N N . CYS A 1 94 ? 30.958 -16.748 -51.291 1.00 79.94 94 CYS A N 1
ATOM 716 C CA . CYS A 1 94 ? 31.461 -15.766 -50.335 1.00 79.94 94 CYS A CA 1
ATOM 717 C C . CYS A 1 94 ? 30.328 -14.855 -49.860 1.00 79.94 94 CYS A C 1
ATOM 719 O O . CYS A 1 94 ? 29.561 -14.334 -50.674 1.00 79.94 94 CYS A O 1
ATOM 721 N N . ARG A 1 95 ? 30.256 -14.641 -48.548 1.00 76.44 95 ARG A N 1
ATOM 722 C CA . ARG A 1 95 ? 29.419 -13.621 -47.920 1.00 76.44 95 ARG A CA 1
ATOM 723 C C . ARG A 1 95 ? 30.197 -12.998 -46.768 1.00 76.44 95 ARG A C 1
ATOM 725 O O . ARG A 1 95 ? 30.773 -13.728 -45.967 1.00 76.44 95 ARG A O 1
ATOM 732 N N . ASP A 1 96 ? 30.259 -11.670 -46.727 1.00 78.00 96 ASP A N 1
ATOM 733 C CA . ASP A 1 96 ? 30.952 -10.897 -45.685 1.00 78.00 96 ASP A CA 1
ATOM 734 C C . ASP A 1 96 ? 32.423 -11.327 -45.458 1.00 78.00 96 ASP A C 1
ATOM 736 O O . ASP A 1 96 ? 32.933 -11.325 -44.337 1.00 78.00 96 ASP A O 1
ATOM 740 N N . GLY A 1 97 ? 33.116 -11.747 -46.525 1.00 77.44 97 GLY A N 1
ATOM 741 C CA . GLY A 1 97 ? 34.516 -12.191 -46.465 1.00 77.44 97 GLY A CA 1
ATOM 742 C C . GLY A 1 97 ? 34.739 -13.635 -45.985 1.00 77.44 97 GLY A C 1
ATOM 743 O O . GLY A 1 97 ? 35.888 -14.018 -45.760 1.00 77.44 97 GLY A O 1
ATOM 744 N N . VAL A 1 98 ? 33.684 -14.446 -45.835 1.00 77.06 98 VAL A N 1
ATOM 745 C CA . VAL A 1 98 ? 33.756 -15.857 -45.408 1.00 77.06 98 VAL A CA 1
ATOM 746 C C . VAL A 1 98 ? 33.148 -16.774 -46.473 1.00 77.06 98 VAL A C 1
ATOM 748 O O . VAL A 1 98 ? 32.098 -16.473 -47.040 1.00 77.06 98 VAL A O 1
ATOM 751 N N . CYS A 1 99 ? 33.797 -17.911 -46.742 1.00 81.44 99 CYS A N 1
ATOM 752 C CA . CYS A 1 99 ? 33.226 -18.960 -47.586 1.00 81.44 99 CYS A CA 1
ATOM 753 C C . CYS A 1 99 ? 32.145 -19.723 -46.809 1.00 81.44 99 CYS A C 1
ATOM 755 O O . CYS A 1 99 ? 32.447 -20.389 -45.819 1.00 81.44 99 CYS A O 1
ATOM 757 N N . ILE A 1 100 ? 30.901 -19.635 -47.270 1.00 83.50 100 ILE A N 1
ATOM 758 C CA . ILE A 1 100 ? 29.742 -20.340 -46.714 1.00 83.50 100 ILE A CA 1
ATOM 759 C C . ILE A 1 100 ? 29.158 -21.302 -47.762 1.00 83.50 100 ILE A C 1
ATOM 761 O O . ILE A 1 100 ? 29.337 -21.070 -48.961 1.00 83.50 100 ILE A O 1
ATOM 765 N N . PRO A 1 101 ? 28.463 -22.380 -47.366 1.00 85.38 101 PRO A N 1
ATOM 766 C CA . PRO A 1 101 ? 27.810 -23.292 -48.306 1.00 85.38 101 PRO A CA 1
ATOM 767 C C . PRO A 1 101 ? 26.895 -22.550 -49.289 1.00 85.38 101 PRO A C 1
ATOM 769 O O . PRO A 1 101 ? 26.311 -21.512 -48.959 1.00 85.38 101 PRO A O 1
ATOM 772 N N . GLN A 1 102 ? 26.793 -23.045 -50.527 1.00 83.25 102 GLN A N 1
ATOM 773 C CA . GLN A 1 102 ? 26.038 -22.366 -51.592 1.00 83.25 102 GLN A CA 1
ATOM 774 C C . GLN A 1 102 ? 24.570 -22.132 -51.229 1.00 83.25 102 GLN A C 1
ATOM 776 O O . GLN A 1 102 ? 23.992 -21.113 -51.628 1.00 83.25 102 GLN A O 1
ATOM 781 N N . ASN A 1 103 ? 23.994 -23.019 -50.429 1.00 83.81 103 ASN A N 1
ATOM 782 C CA . ASN A 1 103 ? 22.586 -22.986 -50.079 1.00 83.81 103 ASN A CA 1
ATOM 783 C C . ASN A 1 103 ? 22.275 -22.130 -48.847 1.00 83.81 103 ASN A C 1
ATOM 785 O O . ASN A 1 103 ? 21.138 -21.699 -48.696 1.00 83.81 103 ASN A O 1
ATOM 789 N N . CYS A 1 104 ? 23.300 -21.695 -48.115 1.00 79.56 104 CYS A N 1
ATOM 790 C CA . CYS A 1 104 ? 23.119 -20.996 -46.856 1.00 79.56 104 CYS A CA 1
ATOM 791 C C . CYS A 1 104 ? 22.310 -19.690 -46.972 1.00 79.56 104 CYS A C 1
ATOM 793 O O . CYS A 1 104 ? 22.642 -18.792 -47.755 1.00 79.56 104 CYS A O 1
ATOM 795 N N . GLY A 1 105 ? 21.285 -19.534 -46.150 1.00 75.88 105 GLY A N 1
ATOM 796 C CA . GLY A 1 105 ? 20.264 -18.490 -46.198 1.00 75.88 105 GLY A CA 1
ATOM 797 C C . GLY A 1 105 ? 18.988 -18.880 -46.958 1.00 75.88 105 GLY A C 1
ATOM 798 O O . GLY A 1 105 ? 18.166 -17.996 -47.211 1.00 75.88 105 GLY A O 1
ATOM 799 N N . ASN A 1 106 ? 18.815 -20.142 -47.363 1.00 75.06 106 ASN A N 1
ATOM 800 C CA . ASN A 1 106 ? 17.584 -20.641 -47.992 1.00 75.06 106 ASN A CA 1
ATOM 801 C C . ASN A 1 106 ? 16.546 -21.123 -46.954 1.00 75.06 106 ASN A C 1
ATOM 803 O O . ASN A 1 106 ? 15.440 -21.513 -47.336 1.00 75.06 106 ASN A O 1
ATOM 807 N N . GLY A 1 107 ? 16.879 -21.060 -45.660 1.00 62.09 107 GLY A N 1
ATOM 808 C CA . GLY A 1 107 ? 16.061 -21.568 -44.559 1.00 62.09 107 GLY A CA 1
ATOM 809 C C . GLY A 1 107 ? 16.183 -23.080 -44.350 1.00 62.09 107 GLY A C 1
ATOM 810 O O . GLY A 1 107 ? 15.320 -23.666 -43.697 1.00 62.09 107 GLY A O 1
ATOM 811 N N . VAL A 1 108 ? 17.214 -23.703 -44.928 1.00 63.31 108 VAL A N 1
ATOM 812 C CA . VAL A 1 108 ? 17.474 -25.143 -44.973 1.00 63.31 108 VAL A CA 1
ATOM 813 C C . VAL A 1 108 ? 18.968 -25.376 -44.665 1.00 63.31 108 VAL A C 1
ATOM 815 O O . VAL A 1 108 ? 19.777 -25.391 -45.574 1.00 63.31 108 VAL A O 1
ATOM 818 N N . CYS A 1 109 ? 19.300 -25.688 -43.398 1.00 66.12 109 CYS A N 1
ATOM 819 C CA . CYS A 1 109 ? 20.515 -26.420 -42.992 1.00 66.12 109 CYS A CA 1
ATOM 820 C C . CYS A 1 109 ? 20.770 -27.732 -43.781 1.00 66.12 109 CYS A C 1
ATOM 822 O O . CYS A 1 109 ? 20.455 -28.838 -43.328 1.00 66.12 109 CYS A O 1
ATOM 824 N N . ASP A 1 110 ? 21.330 -27.614 -44.980 1.00 75.50 110 ASP A N 1
ATOM 825 C CA . ASP A 1 110 ? 21.698 -28.756 -45.815 1.00 75.50 110 ASP A CA 1
ATOM 826 C C . ASP A 1 110 ? 22.803 -29.617 -45.164 1.00 75.50 110 ASP A C 1
ATOM 828 O O . ASP A 1 110 ? 23.444 -29.237 -44.188 1.00 75.50 110 ASP A O 1
ATOM 832 N N . SER A 1 111 ? 23.042 -30.829 -45.676 1.00 77.88 111 SER A N 1
ATOM 833 C CA . SER A 1 111 ? 23.975 -31.789 -45.048 1.00 77.88 111 SER A CA 1
ATOM 834 C C . SER A 1 111 ? 25.442 -31.328 -44.978 1.00 77.88 111 SER A C 1
ATOM 836 O O . SER A 1 111 ? 26.234 -31.903 -44.230 1.00 77.88 111 SER A O 1
ATOM 838 N N . ASP A 1 112 ? 25.815 -30.340 -45.788 1.00 77.44 112 ASP A N 1
ATOM 839 C CA . ASP A 1 112 ? 27.111 -29.655 -45.805 1.00 77.44 112 ASP A CA 1
ATOM 840 C C . ASP A 1 112 ? 27.100 -28.332 -45.013 1.00 77.44 112 ASP A C 1
ATOM 842 O O . ASP A 1 112 ? 28.128 -27.655 -44.881 1.00 77.44 112 ASP A O 1
ATOM 846 N N . GLU A 1 113 ? 25.956 -27.994 -44.429 1.00 75.69 113 GLU A N 1
ATOM 847 C CA . GLU A 1 113 ? 25.754 -26.866 -43.540 1.00 75.69 113 GLU A CA 1
ATOM 848 C C . GLU A 1 113 ? 25.835 -27.293 -42.073 1.00 75.69 113 GLU A C 1
ATOM 850 O O . GLU A 1 113 ? 25.511 -28.398 -41.647 1.00 75.69 113 GLU A O 1
ATOM 855 N N . THR A 1 114 ? 26.346 -26.383 -41.271 1.00 71.88 114 THR A N 1
ATOM 856 C CA . THR A 1 114 ? 26.563 -26.500 -39.838 1.00 71.88 114 THR A CA 1
ATOM 857 C C . THR A 1 114 ? 26.264 -25.137 -39.238 1.00 71.88 114 THR A C 1
ATOM 859 O O . THR A 1 114 ? 26.370 -24.115 -39.916 1.00 71.88 114 THR A O 1
ATOM 862 N N . ILE A 1 115 ? 25.996 -25.067 -37.937 1.00 67.69 115 ILE A N 1
ATOM 863 C CA . ILE A 1 115 ? 25.820 -23.770 -37.267 1.00 67.69 115 ILE A CA 1
ATOM 864 C C . ILE A 1 115 ? 27.026 -22.826 -37.443 1.00 67.69 115 ILE A C 1
ATOM 866 O O . ILE A 1 115 ? 26.877 -21.612 -37.373 1.00 67.69 115 ILE A O 1
ATOM 870 N N . THR A 1 116 ? 28.224 -23.363 -37.700 1.00 71.25 116 THR A N 1
ATOM 871 C CA . THR A 1 116 ? 29.445 -22.569 -37.889 1.00 71.25 116 THR A CA 1
ATOM 872 C C . THR A 1 116 ? 29.557 -21.967 -39.287 1.00 71.25 116 THR A C 1
ATOM 874 O O . THR A 1 116 ? 30.008 -20.832 -39.414 1.00 71.25 116 THR A O 1
ATOM 877 N N . ASN A 1 117 ? 29.172 -22.700 -40.333 1.00 78.19 117 ASN A N 1
ATOM 878 C CA . ASN A 1 117 ? 29.304 -22.241 -41.721 1.00 78.19 117 ASN A CA 1
ATOM 879 C C . ASN A 1 117 ? 27.977 -21.725 -42.316 1.00 78.19 117 ASN A C 1
ATOM 881 O O . ASN A 1 117 ? 28.011 -21.017 -43.318 1.00 78.19 117 ASN A O 1
ATOM 885 N N . CYS A 1 118 ? 26.837 -22.017 -41.683 1.00 78.56 118 CYS A N 1
ATOM 886 C CA . CYS A 1 118 ? 25.532 -21.455 -42.000 1.00 78.56 118 CYS A CA 1
ATOM 887 C C . CYS A 1 118 ? 24.632 -21.268 -40.760 1.00 78.56 118 CYS A C 1
ATOM 889 O O . CYS A 1 118 ? 23.602 -21.926 -40.597 1.00 78.56 118 CYS A O 1
ATOM 891 N N . PRO A 1 119 ? 24.961 -20.325 -39.864 1.00 74.75 119 PRO A N 1
ATOM 892 C CA . PRO A 1 119 ? 24.132 -20.052 -38.690 1.00 74.75 119 PRO A CA 1
ATOM 893 C C . PRO A 1 119 ? 22.724 -19.570 -39.054 1.00 74.75 119 PRO A C 1
ATOM 895 O O . PRO A 1 119 ? 21.806 -19.735 -38.265 1.00 74.75 119 PRO A O 1
ATOM 898 N N . GLN A 1 120 ? 22.534 -18.976 -40.235 1.00 73.81 120 GLN A N 1
ATOM 899 C CA . GLN A 1 120 ? 21.233 -18.448 -40.640 1.00 73.81 120 GLN A CA 1
ATOM 900 C C . GLN A 1 120 ? 20.182 -19.553 -40.826 1.00 73.81 120 GLN A C 1
ATOM 902 O O . GLN A 1 120 ? 19.023 -19.334 -40.479 1.00 73.81 120 GLN A O 1
ATOM 907 N N . ASP A 1 121 ? 20.601 -20.730 -41.294 1.00 69.88 121 ASP A N 1
ATOM 908 C CA . ASP A 1 121 ? 19.693 -21.845 -41.574 1.00 69.88 121 ASP A CA 1
ATOM 909 C C . ASP A 1 121 ? 19.800 -22.976 -40.542 1.00 69.88 121 ASP A C 1
ATOM 911 O O . ASP A 1 121 ? 18.850 -23.733 -40.347 1.00 69.88 121 ASP A O 1
ATOM 915 N N . CYS A 1 122 ? 20.933 -23.068 -39.838 1.00 66.50 122 CYS A N 1
ATOM 916 C CA . CYS A 1 122 ? 21.215 -24.105 -38.844 1.00 66.50 122 CYS A CA 1
ATOM 917 C C . CYS A 1 122 ? 21.095 -23.636 -37.381 1.00 66.50 122 CYS A C 1
ATOM 919 O O . CYS A 1 122 ? 21.422 -24.401 -36.469 1.00 66.50 122 CYS A O 1
ATOM 921 N N . ALA A 1 123 ? 20.684 -22.390 -37.108 1.00 66.69 123 ALA A N 1
ATOM 922 C CA . ALA A 1 123 ? 20.552 -21.907 -35.732 1.00 66.69 123 ALA A CA 1
ATOM 923 C C . ALA A 1 123 ? 19.344 -22.534 -35.023 1.00 66.69 123 ALA A C 1
ATOM 925 O O . ALA A 1 123 ? 18.200 -22.129 -35.218 1.00 66.69 123 ALA A O 1
ATOM 926 N N . CYS A 1 124 ? 19.623 -23.475 -34.125 1.00 66.19 124 CYS A N 1
ATOM 927 C CA . CYS A 1 124 ? 18.740 -23.801 -33.013 1.00 66.19 124 CYS A CA 1
ATOM 928 C C . CYS A 1 124 ? 19.083 -22.840 -31.871 1.00 66.19 124 CYS A C 1
ATOM 930 O O . CYS A 1 124 ? 20.234 -22.781 -31.433 1.00 66.19 124 CYS A O 1
ATOM 932 N N . THR A 1 125 ? 18.118 -22.038 -31.431 1.00 60.56 125 THR A N 1
ATOM 933 C CA . THR A 1 125 ? 18.320 -21.090 -30.334 1.00 60.56 125 THR A CA 1
ATOM 934 C C . THR A 1 125 ? 17.692 -21.625 -29.061 1.00 60.56 125 THR A C 1
ATOM 936 O O . THR A 1 125 ? 16.494 -21.904 -29.013 1.00 60.56 125 THR A O 1
ATOM 939 N N . ASP A 1 126 ? 18.534 -21.744 -28.038 1.00 62.88 126 ASP A N 1
ATOM 940 C CA . ASP A 1 126 ? 18.138 -22.002 -26.663 1.00 62.88 126 ASP A CA 1
ATOM 941 C C . ASP A 1 126 ? 18.536 -20.781 -25.812 1.00 62.88 126 ASP A C 1
ATOM 943 O O . ASP A 1 126 ? 19.728 -20.560 -25.571 1.00 62.88 126 ASP A O 1
ATOM 947 N N . PRO A 1 127 ? 17.593 -19.873 -25.507 1.00 58.41 127 PRO A N 1
ATOM 948 C CA . PRO A 1 127 ? 17.870 -18.617 -24.812 1.00 58.41 127 PRO A CA 1
ATOM 949 C C . PRO A 1 127 ? 18.618 -18.727 -23.473 1.00 58.41 127 PRO A C 1
ATOM 951 O O . PRO A 1 127 ? 19.308 -17.778 -23.096 1.00 58.41 127 PRO A O 1
ATOM 954 N N . ASP A 1 128 ? 18.499 -19.835 -22.746 1.00 62.62 128 ASP A N 1
ATOM 955 C CA . ASP A 1 128 ? 19.003 -20.032 -21.381 1.00 62.62 128 ASP A CA 1
ATOM 956 C C . ASP A 1 128 ? 20.238 -20.940 -21.356 1.00 62.62 128 ASP A C 1
ATOM 958 O O . ASP A 1 128 ? 20.278 -21.999 -20.748 1.00 62.62 128 ASP A O 1
ATOM 962 N N . THR A 1 129 ? 21.317 -20.473 -21.982 1.00 52.03 129 THR A N 1
ATOM 963 C CA . THR A 1 129 ? 22.517 -21.281 -22.274 1.00 52.03 129 THR A CA 1
ATOM 964 C C . THR A 1 129 ? 23.206 -22.060 -21.134 1.00 52.03 129 THR A C 1
ATOM 966 O O . THR A 1 129 ? 24.184 -22.717 -21.465 1.00 52.03 129 THR A O 1
ATOM 969 N N . ASN A 1 130 ? 22.785 -22.048 -19.854 1.00 55.44 130 ASN A N 1
ATOM 970 C CA . ASN A 1 130 ? 23.360 -22.897 -18.786 1.00 55.44 130 ASN A CA 1
ATOM 971 C C . ASN A 1 130 ? 22.529 -23.044 -17.477 1.00 55.44 130 ASN A C 1
ATOM 973 O O . ASN A 1 130 ? 23.071 -23.586 -16.509 1.00 55.44 130 ASN A O 1
ATOM 977 N N . ASP A 1 131 ? 21.278 -22.570 -17.378 1.00 62.88 131 ASP A N 1
ATOM 978 C CA . ASP A 1 131 ? 20.514 -22.636 -16.112 1.00 62.88 131 ASP A CA 1
ATOM 979 C C . ASP A 1 131 ? 19.136 -23.299 -16.291 1.00 62.88 131 ASP A C 1
ATOM 981 O O . ASP A 1 131 ? 18.187 -22.616 -16.687 1.00 62.88 131 ASP A O 1
ATOM 985 N N . PRO A 1 132 ? 18.980 -24.581 -15.891 1.00 57.66 132 PRO A N 1
ATOM 986 C CA . PRO A 1 132 ? 17.721 -25.314 -16.021 1.00 57.66 132 PRO A CA 1
ATOM 987 C C . PRO A 1 132 ? 16.601 -24.742 -15.144 1.00 57.66 132 PRO A C 1
ATOM 989 O O . PRO A 1 132 ? 15.508 -25.290 -15.093 1.00 57.66 132 PRO A O 1
ATOM 992 N N . TYR A 1 133 ? 16.837 -23.681 -14.373 1.00 62.03 133 TYR A N 1
ATOM 993 C CA . TYR A 1 133 ? 15.844 -23.093 -13.481 1.00 62.03 133 TYR A CA 1
ATOM 994 C C . TYR A 1 133 ? 15.366 -21.705 -13.920 1.00 62.03 133 TYR A C 1
ATOM 996 O O . TYR A 1 133 ? 14.595 -21.088 -13.177 1.00 62.03 133 TYR A O 1
ATOM 1004 N N . SER A 1 134 ? 15.777 -21.207 -15.092 1.00 52.81 134 SER A N 1
ATOM 1005 C CA . SER A 1 134 ? 15.531 -19.821 -15.506 1.00 52.81 134 SER A CA 1
ATOM 1006 C C . SER A 1 134 ? 14.556 -19.671 -16.686 1.00 52.81 134 SER A C 1
ATOM 1008 O O . SER A 1 134 ? 14.950 -19.498 -17.826 1.00 52.81 134 SER A O 1
ATOM 1010 N N . GLY A 1 135 ? 13.254 -19.592 -16.389 1.00 57.25 135 GLY A N 1
ATOM 1011 C CA . GLY A 1 135 ? 12.243 -19.121 -17.350 1.00 57.25 135 GLY A CA 1
ATOM 1012 C C . GLY A 1 135 ? 11.695 -20.187 -18.306 1.00 57.25 135 GLY A C 1
ATOM 1013 O O . GLY A 1 135 ? 12.281 -21.235 -18.505 1.00 57.25 135 GLY A O 1
ATOM 1014 N N . ALA A 1 136 ? 10.485 -19.950 -18.826 1.00 54.78 136 ALA A N 1
ATOM 1015 C CA . ALA A 1 136 ? 9.836 -20.867 -19.758 1.00 54.78 136 ALA A CA 1
ATOM 1016 C C . ALA A 1 136 ? 10.422 -20.656 -21.157 1.00 54.78 136 ALA A C 1
ATOM 1018 O O . ALA A 1 136 ? 10.045 -19.692 -21.838 1.00 54.78 136 ALA A O 1
ATOM 1019 N N . THR A 1 137 ? 11.322 -21.536 -21.577 1.00 59.28 137 THR A N 1
ATOM 1020 C CA . THR A 1 137 ? 12.069 -21.363 -22.818 1.00 59.28 137 THR A CA 1
ATOM 1021 C C . THR A 1 137 ? 11.355 -22.051 -23.984 1.00 59.28 137 THR A C 1
ATOM 1023 O O . THR A 1 137 ? 10.546 -22.968 -23.811 1.00 59.28 137 THR A O 1
ATOM 1026 N N . ILE A 1 138 ? 11.546 -21.522 -25.197 1.00 55.22 138 ILE A N 1
ATOM 1027 C CA . ILE A 1 138 ? 11.082 -22.140 -26.442 1.00 55.22 138 ILE A CA 1
ATOM 1028 C C . ILE A 1 138 ? 12.322 -22.566 -27.213 1.00 55.22 138 ILE A C 1
ATOM 1030 O O . ILE A 1 138 ? 12.989 -21.721 -27.806 1.00 55.22 138 ILE A O 1
ATOM 1034 N N . VAL A 1 139 ? 12.564 -23.869 -27.283 1.00 55.50 139 VAL A N 1
ATOM 1035 C CA . VAL A 1 139 ? 13.509 -24.424 -28.243 1.00 55.50 139 VAL A CA 1
ATOM 1036 C C . VAL A 1 139 ? 12.818 -24.507 -29.590 1.00 55.50 139 VAL A C 1
ATOM 1038 O O . VAL A 1 139 ? 11.807 -25.200 -29.741 1.00 55.50 139 VAL A O 1
ATOM 1041 N N . THR A 1 140 ? 13.358 -23.804 -30.579 1.00 55.16 140 THR A N 1
ATOM 1042 C CA . THR A 1 140 ? 12.927 -23.954 -31.971 1.00 55.16 140 THR A CA 1
ATOM 1043 C C . THR A 1 140 ? 13.889 -24.887 -32.695 1.00 55.16 140 THR A C 1
ATOM 1045 O O . THR A 1 140 ? 15.053 -24.565 -32.894 1.00 55.16 140 THR A O 1
ATOM 1048 N N . GLY A 1 141 ? 13.401 -26.072 -33.054 1.00 52.06 141 GLY A N 1
ATOM 1049 C CA . GLY A 1 141 ? 14.076 -26.985 -33.972 1.00 52.06 141 GLY A CA 1
ATOM 1050 C C . GLY A 1 141 ? 13.268 -27.114 -35.256 1.00 52.06 141 GLY A C 1
ATOM 1051 O O . GLY A 1 141 ? 12.039 -27.131 -35.212 1.00 52.06 141 GLY A O 1
ATOM 1052 N N . PHE A 1 142 ? 13.924 -27.210 -36.404 1.00 53.47 142 PHE A N 1
ATOM 1053 C CA . PHE A 1 142 ? 13.244 -27.496 -37.668 1.00 53.47 142 PHE A CA 1
ATOM 1054 C C . PHE A 1 142 ? 13.184 -29.016 -37.881 1.00 53.47 142 PHE A C 1
ATOM 1056 O O . PHE A 1 142 ? 14.183 -29.700 -37.675 1.00 53.47 142 PHE A O 1
ATOM 1063 N N . ASP A 1 143 ? 12.005 -29.561 -38.214 1.00 45.31 143 ASP A N 1
ATOM 1064 C CA . ASP A 1 143 ? 11.856 -30.972 -38.603 1.00 45.31 143 ASP A CA 1
ATOM 1065 C C . ASP A 1 143 ? 12.105 -31.130 -40.103 1.00 45.31 143 ASP A C 1
ATOM 1067 O O . ASP A 1 143 ? 11.447 -30.517 -40.945 1.00 45.31 143 ASP A O 1
ATOM 1071 N N . TRP A 1 144 ? 13.067 -31.977 -40.431 1.00 50.00 144 TRP A N 1
ATOM 1072 C CA . TRP A 1 144 ? 13.860 -31.907 -41.651 1.00 50.00 144 T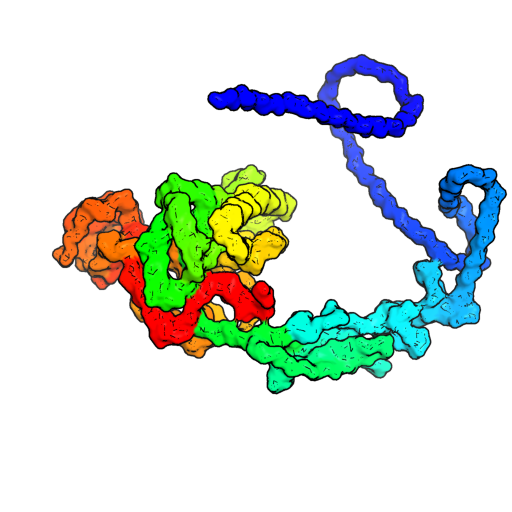RP A CA 1
ATOM 1073 C C . TRP A 1 144 ? 13.280 -32.639 -42.866 1.00 50.00 144 TRP A C 1
ATOM 1075 O O . TRP A 1 144 ? 13.970 -32.875 -43.854 1.00 50.00 144 TRP A O 1
ATOM 1085 N N . GLN A 1 145 ? 11.994 -32.993 -42.822 1.00 47.16 145 GLN A N 1
ATOM 1086 C CA . GLN A 1 145 ? 11.298 -33.615 -43.957 1.00 47.16 145 GLN A CA 1
ATOM 1087 C C . GLN A 1 145 ? 10.024 -32.878 -44.389 1.00 47.16 145 GLN A C 1
ATOM 1089 O O . GLN A 1 145 ? 9.380 -33.298 -45.349 1.00 47.16 145 GLN A O 1
ATOM 1094 N N . ASP A 1 146 ? 9.637 -31.790 -43.712 1.00 44.06 146 ASP A N 1
ATOM 1095 C CA . ASP A 1 146 ? 8.352 -31.128 -43.957 1.00 44.06 146 ASP A CA 1
ATOM 1096 C C . ASP A 1 146 ? 8.381 -29.660 -43.484 1.00 44.06 146 ASP A C 1
ATOM 1098 O O . ASP A 1 146 ? 8.248 -29.371 -42.294 1.00 44.06 146 ASP A O 1
ATOM 1102 N N . PHE A 1 147 ? 8.518 -28.714 -44.422 1.00 39.31 147 PHE A N 1
ATOM 1103 C CA . PHE A 1 147 ? 8.596 -27.258 -44.177 1.00 39.31 147 PHE A CA 1
ATOM 1104 C C . PHE A 1 147 ? 7.399 -26.659 -43.408 1.00 39.31 147 PHE A C 1
ATOM 1106 O O . PHE A 1 147 ? 7.421 -25.490 -43.028 1.00 39.31 147 PHE A O 1
ATOM 1113 N N . SER A 1 148 ? 6.346 -27.439 -43.149 1.00 40.59 148 SER A N 1
ATOM 1114 C CA . SER A 1 148 ? 5.195 -27.039 -42.336 1.00 40.59 148 SER A CA 1
ATOM 1115 C C . SER A 1 148 ? 5.402 -27.180 -40.815 1.00 40.59 148 SER A C 1
ATOM 1117 O O . SER A 1 148 ? 4.502 -26.828 -40.049 1.00 40.59 148 SER A O 1
ATOM 1119 N N . LYS A 1 149 ? 6.560 -27.677 -40.346 1.00 45.50 149 LYS A N 1
ATOM 1120 C CA . LYS A 1 149 ? 6.775 -28.089 -38.944 1.00 45.50 149 LYS A CA 1
ATOM 1121 C C . LYS A 1 149 ? 8.029 -27.481 -38.306 1.00 45.50 149 LYS A C 1
ATOM 1123 O O . LYS A 1 149 ? 8.968 -28.191 -37.953 1.00 45.50 149 LYS A O 1
ATOM 1128 N N . ALA A 1 150 ? 8.023 -26.173 -38.056 1.00 48.50 150 ALA A N 1
ATOM 1129 C CA . ALA A 1 150 ? 8.882 -25.637 -37.000 1.00 48.50 150 ALA A CA 1
ATOM 1130 C C . ALA A 1 150 ? 8.455 -26.280 -35.664 1.00 48.50 150 ALA A C 1
ATOM 1132 O O . ALA A 1 150 ? 7.343 -26.053 -35.176 1.00 48.50 150 ALA A O 1
ATOM 1133 N N . ILE A 1 151 ? 9.305 -27.123 -35.079 1.00 54.22 151 ILE A N 1
ATOM 1134 C CA . ILE A 1 151 ? 9.074 -27.724 -33.769 1.00 54.22 151 ILE A CA 1
ATOM 1135 C C . ILE A 1 151 ? 9.516 -26.708 -32.714 1.00 54.22 151 ILE A C 1
ATOM 1137 O O . ILE A 1 151 ? 10.658 -26.691 -32.271 1.00 54.22 151 ILE A O 1
ATOM 1141 N N . SER A 1 152 ? 8.576 -25.875 -32.278 1.00 56.09 152 SER A N 1
ATOM 1142 C CA . SER A 1 152 ? 8.712 -25.087 -31.052 1.00 56.09 152 SER A CA 1
ATOM 1143 C C . SER A 1 152 ? 8.370 -25.978 -29.853 1.00 56.09 152 SER A C 1
ATOM 1145 O O . SER A 1 152 ? 7.187 -26.228 -29.589 1.00 56.09 152 SER A O 1
ATOM 1147 N N . ARG A 1 153 ? 9.371 -26.453 -29.105 1.00 70.69 153 ARG A N 1
ATOM 1148 C CA . ARG A 1 153 ? 9.156 -27.156 -27.831 1.00 70.69 153 ARG A CA 1
ATOM 1149 C C . ARG A 1 153 ? 9.366 -26.199 -26.673 1.00 70.69 153 ARG A C 1
ATOM 1151 O O . ARG A 1 153 ? 10.427 -25.611 -26.536 1.00 70.69 153 ARG A O 1
ATOM 1158 N N . LYS A 1 154 ? 8.324 -26.057 -25.857 1.00 77.50 154 LYS A N 1
ATOM 1159 C CA . LYS A 1 154 ? 8.406 -25.349 -24.584 1.00 77.50 154 LYS A CA 1
ATOM 1160 C C . LYS A 1 154 ? 8.828 -26.302 -23.492 1.00 77.50 154 LYS A C 1
ATOM 1162 O O . LYS A 1 154 ? 8.283 -27.414 -23.447 1.00 77.50 154 LYS A O 1
ATOM 1167 N N . ASP A 1 155 ? 9.681 -25.834 -22.593 1.00 83.31 155 ASP A N 1
ATOM 1168 C CA . ASP A 1 155 ? 9.908 -26.527 -21.332 1.00 83.31 155 ASP A CA 1
ATOM 1169 C C . ASP A 1 155 ? 8.581 -26.786 -20.644 1.00 83.31 155 ASP A C 1
ATOM 1171 O O . ASP A 1 155 ? 7.611 -26.019 -20.739 1.00 83.31 155 ASP A O 1
ATOM 1175 N N . ARG A 1 156 ? 8.493 -27.939 -19.995 1.00 86.25 156 ARG A N 1
ATOM 1176 C CA . ARG A 1 156 ? 7.236 -28.375 -19.397 1.00 86.25 156 ARG A CA 1
ATOM 1177 C C . ARG A 1 156 ? 7.468 -29.154 -18.128 1.00 86.25 156 ARG A C 1
ATOM 1179 O O . ARG A 1 156 ? 8.524 -29.729 -17.905 1.00 86.25 156 ARG A O 1
ATOM 1186 N N . CYS A 1 157 ? 6.413 -29.232 -17.339 1.00 85.88 157 CYS A N 1
ATOM 1187 C CA . CYS A 1 157 ? 6.397 -30.010 -16.118 1.00 85.88 157 CYS A CA 1
ATOM 1188 C C . CYS A 1 157 ? 5.681 -31.338 -16.348 1.00 85.88 157 CYS A C 1
ATOM 1190 O O . CYS A 1 157 ? 4.594 -31.366 -16.926 1.00 85.88 157 CYS A O 1
ATOM 1192 N N . ASP A 1 158 ? 6.285 -32.425 -15.880 1.00 89.44 158 ASP A N 1
ATOM 1193 C CA . ASP A 1 158 ? 5.757 -33.788 -15.943 1.00 89.44 158 ASP A CA 1
ATOM 1194 C C . ASP A 1 158 ? 5.874 -34.413 -14.548 1.00 89.44 158 ASP A C 1
ATOM 1196 O O . ASP A 1 158 ? 6.966 -34.741 -14.092 1.00 89.44 158 ASP A O 1
ATOM 1200 N N . GLY A 1 159 ? 4.762 -34.472 -13.809 1.00 82.31 159 GLY A N 1
ATOM 1201 C CA . GLY A 1 159 ? 4.739 -35.061 -12.463 1.00 82.31 159 GLY A CA 1
ATOM 1202 C C . GLY A 1 159 ? 5.645 -34.375 -11.425 1.00 82.31 159 GLY A C 1
ATOM 1203 O O . GLY A 1 159 ? 6.111 -35.036 -10.505 1.00 82.31 159 GLY A O 1
ATOM 1204 N N . GLY A 1 160 ? 5.914 -33.070 -11.567 1.00 80.75 160 GLY A N 1
ATOM 1205 C CA . GLY A 1 160 ? 6.828 -32.318 -10.689 1.00 80.75 160 GLY A CA 1
ATOM 1206 C C . GLY A 1 160 ? 8.294 -32.329 -11.141 1.00 80.75 160 GLY A C 1
ATOM 1207 O O . GLY A 1 160 ? 9.112 -31.608 -10.574 1.00 80.75 160 GLY A O 1
ATOM 1208 N N . THR A 1 161 ? 8.614 -33.083 -12.191 1.00 86.75 161 THR A N 1
ATOM 1209 C CA . THR A 1 161 ? 9.899 -33.041 -12.892 1.00 86.75 161 THR A CA 1
ATOM 1210 C C . THR A 1 161 ? 9.844 -31.989 -13.995 1.00 86.75 161 THR A C 1
ATOM 1212 O O . THR A 1 161 ? 8.894 -31.951 -14.781 1.00 86.75 161 THR A O 1
ATOM 1215 N N . LEU A 1 162 ? 10.867 -31.145 -14.068 1.00 86.00 162 LEU A N 1
ATOM 1216 C CA . LEU A 1 162 ? 11.092 -30.250 -15.192 1.00 86.00 162 LEU A CA 1
ATOM 1217 C C . LEU A 1 162 ? 11.671 -31.031 -16.373 1.00 86.00 162 LEU A C 1
ATOM 1219 O O . LEU A 1 162 ? 12.644 -31.765 -16.220 1.00 86.00 162 LEU A O 1
ATOM 1223 N N . ILE A 1 163 ? 11.063 -30.864 -17.542 1.00 89.25 163 ILE A N 1
ATOM 1224 C CA . ILE A 1 163 ? 11.596 -31.298 -18.829 1.00 89.25 163 ILE A CA 1
ATOM 1225 C C . ILE A 1 163 ? 12.121 -30.050 -19.536 1.00 89.25 163 ILE A C 1
ATOM 1227 O O . ILE A 1 163 ? 11.311 -29.278 -20.052 1.00 89.25 163 ILE A O 1
ATOM 1231 N N . GLU A 1 164 ? 13.443 -29.895 -19.534 1.00 85.00 164 GLU A N 1
ATOM 1232 C CA . GLU A 1 164 ? 14.179 -28.842 -20.244 1.00 85.00 164 GLU A CA 1
ATOM 1233 C C . GLU A 1 164 ? 14.531 -29.364 -21.640 1.00 85.00 164 GLU A C 1
ATOM 1235 O O . GLU A 1 164 ? 15.101 -30.456 -21.767 1.00 85.00 164 GLU A O 1
ATOM 1240 N N . TYR A 1 165 ? 14.153 -28.645 -22.691 1.00 84.00 165 TYR A N 1
ATOM 1241 C CA . TYR A 1 165 ? 14.568 -28.969 -24.055 1.00 84.00 165 TYR A CA 1
ATOM 1242 C C . TYR A 1 165 ? 15.897 -28.284 -24.359 1.00 84.00 165 TYR A C 1
ATOM 1244 O O . TYR A 1 165 ? 16.095 -27.155 -23.958 1.00 84.00 165 TYR A O 1
ATOM 1252 N N . LYS A 1 166 ? 16.793 -28.958 -25.088 1.00 81.44 166 LYS A N 1
ATOM 1253 C CA . LYS A 1 166 ? 18.111 -28.418 -25.459 1.00 81.44 166 LYS A CA 1
ATOM 1254 C C . LYS A 1 166 ? 18.399 -28.598 -26.933 1.00 81.44 166 LYS A C 1
ATOM 1256 O O . LYS A 1 166 ? 18.095 -29.654 -27.501 1.00 81.44 166 LYS A O 1
ATOM 1261 N N . CYS A 1 167 ? 19.067 -27.613 -27.515 1.00 78.19 167 CYS A N 1
ATOM 1262 C CA . CYS A 1 167 ? 19.648 -27.697 -28.849 1.00 78.19 167 CYS A CA 1
ATOM 1263 C C . CYS A 1 167 ? 20.985 -28.446 -28.822 1.00 78.19 167 CYS A C 1
ATOM 1265 O O . CYS A 1 167 ? 21.911 -28.061 -28.107 1.00 78.19 167 CYS A O 1
ATOM 1267 N N . ARG A 1 168 ? 21.132 -29.486 -29.643 1.00 74.69 168 ARG A N 1
ATOM 1268 C CA . ARG A 1 168 ? 22.443 -30.086 -29.919 1.00 74.69 168 ARG A CA 1
ATOM 1269 C C . ARG A 1 168 ? 23.172 -29.344 -31.048 1.00 74.69 168 ARG A C 1
ATOM 1271 O O . ARG A 1 168 ? 22.515 -28.761 -31.910 1.00 74.69 168 ARG A O 1
ATOM 1278 N N . PRO A 1 169 ? 24.518 -29.427 -31.113 1.00 67.06 169 PRO A N 1
ATOM 1279 C CA . PRO A 1 169 ? 25.305 -28.835 -32.203 1.00 67.06 169 PRO A CA 1
ATOM 1280 C C . PRO A 1 169 ? 24.952 -29.342 -33.610 1.00 67.06 169 PRO A C 1
ATOM 1282 O O . PRO A 1 169 ? 25.251 -28.669 -34.589 1.00 67.06 169 PRO A O 1
ATOM 1285 N N . ASP A 1 170 ? 24.332 -30.521 -33.711 1.00 70.50 170 ASP A N 1
ATOM 1286 C CA . ASP A 1 170 ? 23.842 -31.125 -34.958 1.00 70.50 170 ASP A CA 1
ATOM 1287 C C . ASP A 1 170 ? 22.402 -30.703 -35.313 1.00 70.50 170 ASP A C 1
ATOM 1289 O O . ASP A 1 170 ? 21.786 -31.291 -36.197 1.00 70.50 170 ASP A O 1
ATOM 1293 N N . GLY A 1 171 ? 21.841 -29.714 -34.608 1.00 67.44 171 GLY A N 1
ATOM 1294 C CA . GLY A 1 171 ? 20.486 -29.206 -34.831 1.00 67.44 171 GLY A CA 1
ATOM 1295 C C . GLY A 1 171 ? 19.373 -30.070 -34.230 1.00 67.44 171 GLY A C 1
ATOM 1296 O O . GLY A 1 171 ? 18.204 -29.686 -34.292 1.00 67.44 171 GLY A O 1
ATOM 1297 N N . ALA A 1 172 ? 19.690 -31.215 -33.612 1.00 73.00 172 ALA A N 1
ATOM 1298 C CA . ALA A 1 172 ? 18.685 -32.056 -32.970 1.00 73.00 172 ALA A CA 1
ATOM 1299 C C . ALA A 1 172 ? 18.190 -31.445 -31.646 1.00 73.00 172 ALA A C 1
ATOM 1301 O O . ALA A 1 172 ? 18.979 -30.995 -30.815 1.00 73.00 172 ALA A O 1
ATOM 1302 N N . VAL A 1 173 ? 16.877 -31.506 -31.404 1.00 76.31 173 VAL A N 1
ATOM 1303 C CA . VAL A 1 173 ? 16.287 -31.134 -30.108 1.00 76.31 173 VAL A CA 1
ATOM 1304 C C . VAL A 1 173 ? 16.310 -32.341 -29.175 1.00 76.31 173 VAL A C 1
ATOM 1306 O O . VAL A 1 173 ? 15.627 -33.343 -29.406 1.00 76.31 173 VAL A O 1
ATOM 1309 N N . THR A 1 174 ? 17.068 -32.238 -28.093 1.00 86.88 174 THR A N 1
ATOM 1310 C CA . THR A 1 174 ? 17.053 -33.193 -26.977 1.00 86.88 174 THR A CA 1
ATOM 1311 C C . THR A 1 174 ? 16.251 -32.657 -25.802 1.00 86.88 174 THR A C 1
ATOM 1313 O O . THR A 1 174 ? 15.771 -31.529 -25.831 1.00 86.88 174 THR A O 1
ATOM 1316 N N . HIS A 1 175 ? 16.051 -33.486 -24.781 1.00 88.19 175 HIS A N 1
ATOM 1317 C CA . HIS A 1 175 ? 15.497 -33.033 -23.515 1.00 88.19 175 HIS A CA 1
ATOM 1318 C C . HIS A 1 175 ? 16.198 -33.718 -22.354 1.00 88.19 175 HIS A C 1
ATOM 1320 O O . HIS A 1 175 ? 16.602 -34.879 -22.458 1.00 88.19 175 HIS A O 1
ATOM 1326 N N . GLU A 1 176 ? 16.277 -33.010 -21.242 1.00 89.56 176 GLU A N 1
ATOM 1327 C CA . GLU A 1 176 ? 16.769 -33.515 -19.972 1.00 89.56 176 GLU A CA 1
ATOM 1328 C C . GLU A 1 176 ? 15.687 -33.374 -18.903 1.00 89.56 176 GLU A C 1
ATOM 1330 O O . GLU A 1 176 ? 14.743 -32.591 -19.026 1.00 89.56 176 GLU A O 1
ATOM 1335 N N . ARG A 1 177 ? 15.777 -34.217 -17.874 1.00 93.19 177 ARG A N 1
ATOM 1336 C CA . ARG A 1 177 ? 14.811 -34.263 -16.777 1.00 93.19 177 ARG A CA 1
ATOM 1337 C C . ARG A 1 177 ? 15.475 -33.811 -15.489 1.00 93.19 177 ARG A C 1
ATOM 1339 O O . ARG A 1 177 ? 16.432 -34.441 -15.046 1.00 93.19 177 ARG A O 1
ATOM 1346 N N . TYR A 1 178 ? 14.897 -32.799 -14.858 1.00 87.44 178 TYR A N 1
ATOM 1347 C CA . TYR A 1 178 ? 15.355 -32.250 -13.589 1.00 87.44 178 TYR A CA 1
ATOM 1348 C C . TYR A 1 178 ? 14.289 -32.424 -12.517 1.00 87.44 178 TYR A C 1
ATOM 1350 O O . TYR A 1 178 ? 13.149 -31.981 -12.659 1.00 87.44 178 TYR A O 1
ATOM 1358 N N . THR A 1 179 ? 14.657 -33.052 -11.404 1.00 89.75 179 THR A N 1
ATOM 1359 C CA . THR A 1 179 ? 13.866 -32.935 -10.179 1.00 89.75 179 THR A CA 1
ATOM 1360 C C . THR A 1 179 ? 14.101 -31.539 -9.629 1.00 89.75 179 THR A C 1
ATOM 1362 O O . THR A 1 179 ? 15.249 -31.168 -9.381 1.00 89.75 179 THR A O 1
ATOM 1365 N N . CYS A 1 180 ? 13.035 -30.767 -9.428 1.00 82.44 180 CYS A N 1
ATOM 1366 C CA . CYS A 1 180 ? 13.190 -29.467 -8.797 1.00 82.44 180 CYS A CA 1
ATOM 1367 C C . CYS A 1 180 ? 13.836 -29.611 -7.405 1.00 82.44 180 CYS A C 1
ATOM 1369 O O . CYS A 1 180 ? 13.549 -30.585 -6.702 1.00 82.44 180 CYS A O 1
ATOM 1371 N N . PRO A 1 181 ? 14.717 -28.674 -7.002 1.00 82.06 181 PRO A N 1
ATOM 1372 C CA . PRO A 1 181 ? 15.324 -28.679 -5.674 1.00 82.06 181 PRO A CA 1
ATOM 1373 C C . PRO A 1 181 ? 14.280 -28.796 -4.555 1.00 82.06 181 PRO A C 1
ATOM 1375 O O . PRO A 1 181 ? 13.125 -28.414 -4.732 1.00 82.06 181 PRO A O 1
ATOM 1378 N N . ALA A 1 182 ? 14.683 -29.295 -3.382 1.00 78.06 182 ALA A N 1
ATOM 1379 C CA . ALA A 1 182 ? 13.789 -29.361 -2.226 1.00 78.06 182 ALA A CA 1
ATOM 1380 C C . ALA A 1 182 ? 13.168 -27.982 -1.937 1.00 78.06 182 ALA A C 1
ATOM 1382 O O . ALA A 1 182 ? 13.873 -26.971 -1.943 1.00 78.06 182 ALA A O 1
ATOM 1383 N N . GLY A 1 183 ? 11.853 -27.944 -1.707 1.00 69.38 183 GLY A N 1
ATOM 1384 C CA . GLY A 1 183 ? 11.131 -26.684 -1.556 1.00 69.38 183 GLY A CA 1
ATOM 1385 C C . GLY A 1 183 ? 10.938 -25.924 -2.871 1.00 69.38 183 GLY A C 1
ATOM 1386 O O . GLY A 1 183 ? 10.837 -24.703 -2.833 1.00 69.38 183 GLY A O 1
ATOM 1387 N N . LYS A 1 184 ? 10.925 -26.603 -4.026 1.00 75.88 184 LYS A N 1
ATOM 1388 C CA . LYS A 1 184 ? 10.546 -26.070 -5.344 1.00 75.88 184 LYS A CA 1
ATOM 1389 C C . LYS A 1 184 ? 9.555 -27.007 -6.040 1.00 75.88 184 LYS A C 1
ATOM 1391 O O . LYS A 1 184 ? 9.659 -28.224 -5.912 1.00 75.88 184 LYS A O 1
ATOM 1396 N N . ILE A 1 185 ? 8.615 -26.456 -6.805 1.00 81.44 185 ILE A N 1
ATOM 1397 C CA . ILE A 1 185 ? 7.725 -27.220 -7.689 1.00 81.44 185 ILE A CA 1
ATOM 1398 C C . ILE A 1 185 ? 7.968 -26.828 -9.144 1.00 81.44 185 ILE A C 1
ATOM 1400 O O . ILE A 1 185 ? 8.247 -25.669 -9.450 1.00 81.44 185 ILE A O 1
ATOM 1404 N N . CYS A 1 186 ? 7.835 -27.782 -10.062 1.00 82.12 186 CYS A N 1
ATOM 1405 C CA . CYS A 1 186 ? 7.829 -27.444 -11.478 1.00 82.12 186 CYS A CA 1
ATOM 1406 C C . CYS A 1 186 ? 6.484 -26.800 -11.834 1.00 82.12 186 CYS A C 1
ATOM 1408 O O . CYS A 1 186 ? 5.438 -27.443 -11.713 1.00 82.12 186 CYS A O 1
ATOM 1410 N N . SER A 1 187 ? 6.508 -25.559 -12.320 1.00 78.94 187 SER A N 1
ATOM 1411 C CA . SER A 1 187 ? 5.344 -24.873 -12.882 1.00 78.94 187 SER A CA 1
ATOM 1412 C C . SER A 1 187 ? 5.727 -24.150 -14.170 1.00 78.94 187 SER A C 1
ATOM 1414 O O . SER A 1 187 ? 6.710 -23.418 -14.206 1.00 78.94 187 SER A O 1
ATOM 1416 N N . GLY A 1 188 ? 4.963 -24.366 -15.244 1.00 74.44 188 GLY A N 1
ATOM 1417 C CA . GLY A 1 188 ? 5.162 -23.656 -16.513 1.00 74.44 188 GLY A CA 1
ATOM 1418 C C . GLY A 1 188 ? 6.510 -23.896 -17.201 1.00 74.44 188 GLY A C 1
ATOM 1419 O O . GLY A 1 188 ? 6.936 -23.030 -17.951 1.00 74.44 188 GLY A O 1
ATOM 1420 N N . GLY A 1 189 ? 7.167 -25.035 -16.948 1.00 79.19 189 GLY A N 1
ATOM 1421 C CA . GLY A 1 189 ? 8.497 -25.315 -17.498 1.00 79.19 189 GLY A CA 1
ATOM 1422 C C . GLY A 1 189 ? 9.642 -24.707 -16.691 1.00 79.19 189 GLY A C 1
ATOM 1423 O O . GLY A 1 189 ? 10.727 -24.560 -17.220 1.00 79.19 189 GLY A O 1
ATOM 1424 N N . VAL A 1 190 ? 9.419 -24.364 -15.417 1.00 78.25 190 VAL A N 1
ATOM 1425 C CA . VAL A 1 190 ? 10.451 -23.799 -14.535 1.00 78.25 190 VAL A CA 1
ATOM 1426 C C . VAL A 1 190 ? 10.312 -24.374 -13.129 1.00 78.25 190 VAL A C 1
ATOM 1428 O O . VAL A 1 190 ? 9.194 -24.562 -12.641 1.00 78.25 190 VAL A O 1
ATOM 1431 N N . CYS A 1 191 ? 11.428 -24.617 -12.439 1.00 78.19 191 CYS A N 1
ATOM 1432 C CA . CYS A 1 191 ? 11.402 -24.897 -11.003 1.00 78.19 191 CYS A CA 1
ATOM 1433 C C . CYS A 1 191 ? 11.251 -23.602 -10.205 1.00 78.19 191 CYS A C 1
ATOM 1435 O O . CYS A 1 191 ? 12.227 -22.916 -9.884 1.00 78.19 191 CYS A O 1
ATOM 1437 N N . VAL A 1 192 ? 10.015 -23.296 -9.837 1.00 72.19 192 VAL A N 1
ATOM 1438 C CA . VAL A 1 192 ? 9.687 -22.188 -8.939 1.00 72.19 192 VAL A CA 1
ATOM 1439 C C . VAL A 1 192 ? 9.743 -22.671 -7.492 1.00 72.19 192 VAL A C 1
ATOM 1441 O O . VAL A 1 192 ? 9.588 -23.863 -7.246 1.00 72.19 192 VAL A O 1
ATOM 1444 N N . GLY A 1 193 ? 9.983 -21.773 -6.530 1.00 69.88 193 GLY A N 1
ATOM 1445 C CA . GLY A 1 193 ? 9.823 -22.080 -5.098 1.00 69.88 193 GLY A CA 1
ATOM 1446 C C . GLY A 1 193 ? 8.540 -22.871 -4.831 1.00 69.88 193 GLY A C 1
ATOM 1447 O O . GLY A 1 193 ? 7.564 -22.691 -5.562 1.00 69.88 193 GLY A O 1
ATOM 1448 N N . GLU A 1 194 ? 8.546 -23.761 -3.830 1.00 56.69 194 GLU A N 1
ATOM 1449 C CA . GLU A 1 194 ? 7.361 -24.435 -3.298 1.00 56.69 194 GLU A CA 1
ATOM 1450 C C . GLU A 1 194 ? 6.343 -23.331 -3.181 1.00 56.69 194 GLU A C 1
ATOM 1452 O O . GLU A 1 194 ? 6.587 -22.355 -2.471 1.00 56.69 194 GLU A O 1
ATOM 1457 N N . GLN A 1 195 ? 5.318 -23.406 -4.028 1.00 54.25 195 GLN A N 1
ATOM 1458 C CA . GLN A 1 195 ? 4.464 -22.268 -4.268 1.00 54.25 195 GLN A CA 1
ATOM 1459 C C . GLN A 1 195 ? 3.945 -21.833 -2.907 1.00 54.25 195 GLN A C 1
ATOM 1461 O O . GLN A 1 195 ? 3.096 -22.499 -2.313 1.00 54.25 195 GLN A O 1
ATOM 1466 N N . LEU A 1 196 ? 4.423 -20.685 -2.432 1.00 50.72 196 LEU A N 1
ATOM 1467 C CA . LEU A 1 196 ? 3.849 -19.940 -1.324 1.00 50.72 196 LEU A CA 1
ATOM 1468 C C . LEU A 1 196 ? 2.517 -19.329 -1.788 1.00 50.72 196 LEU A C 1
ATOM 1470 O O . LEU A 1 196 ? 2.153 -18.209 -1.459 1.00 50.72 196 LEU A O 1
ATOM 1474 N N . CYS A 1 197 ? 1.735 -20.110 -2.527 1.00 57.12 197 CYS A N 1
ATOM 1475 C CA . CYS A 1 197 ? 0.304 -19.982 -2.635 1.00 57.12 197 CYS A CA 1
ATOM 1476 C C . CYS A 1 197 ? -0.234 -20.318 -1.262 1.00 57.12 197 CYS A C 1
ATOM 1478 O O . CYS A 1 197 ? -0.647 -21.436 -0.964 1.00 57.12 197 CYS A O 1
ATOM 1480 N N . GLY A 1 198 ? -0.091 -19.344 -0.388 1.00 57.12 198 GLY A N 1
ATOM 1481 C CA . GLY A 1 198 ? -0.739 -19.294 0.883 1.00 57.12 198 GLY A CA 1
ATOM 1482 C C . GLY A 1 198 ? -1.768 -18.209 0.737 1.00 57.12 198 GLY A C 1
ATOM 1483 O O . GLY A 1 198 ? -1.431 -17.090 0.369 1.00 57.12 198 GLY A O 1
ATOM 1484 N N . ARG A 1 199 ? -3.004 -18.551 1.075 1.00 80.69 199 ARG A N 1
ATOM 1485 C CA . ARG A 1 199 ? -3.798 -17.788 2.039 1.00 80.69 199 ARG A CA 1
ATOM 1486 C C . ARG A 1 199 ? -2.946 -16.701 2.695 1.00 80.69 199 ARG A C 1
ATOM 1488 O O . ARG A 1 199 ? -2.258 -16.985 3.674 1.00 80.69 199 ARG A O 1
ATOM 1495 N N . ALA A 1 200 ? -2.911 -15.506 2.124 1.00 87.69 200 ALA A N 1
ATOM 1496 C CA . ALA A 1 200 ? -2.041 -14.459 2.628 1.00 87.69 200 ALA A CA 1
ATOM 1497 C C . ALA A 1 200 ? -2.750 -13.118 2.681 1.00 87.69 200 ALA A C 1
ATOM 1499 O O . ALA A 1 200 ? -3.574 -12.787 1.832 1.00 87.69 200 ALA A O 1
ATOM 1500 N N . LEU A 1 201 ? -2.419 -12.361 3.718 1.00 89.12 201 LEU A N 1
ATOM 1501 C CA . LEU A 1 201 ? -2.853 -10.995 3.930 1.00 89.12 201 LEU A CA 1
ATOM 1502 C C . LEU A 1 201 ? -1.648 -10.080 3.701 1.00 89.12 201 LEU A C 1
ATOM 1504 O O . LEU A 1 201 ? -0.679 -10.135 4.455 1.00 89.12 201 LEU A O 1
ATOM 1508 N N . ILE A 1 202 ? -1.707 -9.241 2.673 1.00 89.75 202 ILE A N 1
ATOM 1509 C CA . ILE A 1 202 ? -0.718 -8.188 2.453 1.00 89.75 202 ILE A CA 1
ATOM 1510 C C . ILE A 1 202 ? -1.238 -6.927 3.123 1.00 89.75 202 ILE A C 1
ATOM 1512 O O . ILE A 1 202 ? -2.338 -6.478 2.811 1.00 89.75 202 ILE A O 1
ATOM 1516 N N . ILE A 1 203 ? -0.455 -6.351 4.030 1.00 91.75 203 ILE A N 1
ATOM 1517 C CA . ILE A 1 203 ? -0.814 -5.121 4.741 1.00 91.75 203 ILE A CA 1
ATOM 1518 C C . ILE A 1 203 ? 0.157 -4.026 4.330 1.00 91.75 203 ILE A C 1
ATOM 1520 O O . ILE A 1 203 ? 1.368 -4.211 4.448 1.00 91.75 203 ILE A O 1
ATOM 1524 N N . SER A 1 204 ? -0.353 -2.882 3.889 1.00 92.81 204 SER A N 1
ATOM 1525 C CA . SER A 1 204 ? 0.460 -1.709 3.597 1.00 92.81 204 SER A CA 1
ATOM 1526 C C . SER A 1 204 ? -0.069 -0.438 4.242 1.00 92.81 204 SER A C 1
ATOM 1528 O O . SER A 1 204 ? -1.275 -0.266 4.422 1.00 92.81 204 SER A O 1
ATOM 1530 N N . PHE A 1 205 ? 0.854 0.456 4.589 1.00 92.81 205 PHE A N 1
ATOM 1531 C CA . PHE A 1 205 ? 0.552 1.777 5.119 1.00 92.81 205 PHE A CA 1
ATOM 1532 C C . PHE A 1 205 ? 1.351 2.853 4.382 1.00 92.81 205 PHE A C 1
ATOM 1534 O O . PHE A 1 205 ? 2.541 2.663 4.142 1.00 92.81 205 PHE A O 1
ATOM 1541 N N . ASP A 1 206 ? 0.720 3.989 4.078 1.00 92.25 206 ASP A N 1
ATOM 1542 C CA . ASP A 1 206 ? 1.358 5.130 3.404 1.00 92.25 206 ASP A CA 1
ATOM 1543 C C . ASP A 1 206 ? 1.590 6.328 4.335 1.00 92.25 206 ASP A C 1
ATOM 1545 O O . ASP A 1 206 ? 0.851 6.562 5.293 1.00 92.25 206 ASP A O 1
ATOM 1549 N N . ASP A 1 207 ? 2.588 7.136 3.979 1.00 91.88 207 ASP A N 1
ATOM 1550 C CA . ASP A 1 207 ? 2.911 8.469 4.504 1.00 91.88 207 ASP A CA 1
ATOM 1551 C C . ASP A 1 207 ? 3.737 8.535 5.798 1.00 91.88 207 ASP A C 1
ATOM 1553 O O . ASP A 1 207 ? 4.281 9.601 6.100 1.00 91.88 207 ASP A O 1
ATOM 1557 N N . GLY A 1 208 ? 3.889 7.435 6.539 1.00 91.88 208 GLY A N 1
ATOM 1558 C CA . GLY A 1 208 ? 4.751 7.370 7.726 1.00 91.88 208 GLY A CA 1
ATOM 1559 C C . GLY A 1 208 ? 4.222 8.159 8.927 1.00 91.88 208 GLY A C 1
ATOM 1560 O O . GLY A 1 208 ? 4.901 9.044 9.451 1.00 91.88 208 GLY A O 1
ATOM 1561 N N . TYR A 1 209 ? 2.994 7.878 9.357 1.00 91.69 209 TYR A N 1
ATOM 1562 C CA . TYR A 1 209 ? 2.376 8.533 10.511 1.00 91.69 209 TYR A CA 1
ATOM 1563 C C . TYR A 1 209 ? 2.948 8.034 11.850 1.00 91.69 209 TYR A C 1
ATOM 1565 O O . TYR A 1 209 ? 3.340 6.881 11.996 1.00 91.69 209 TYR A O 1
ATOM 1573 N N . ASN A 1 210 ? 2.960 8.904 12.872 1.00 91.12 210 ASN A N 1
ATOM 1574 C CA . ASN A 1 210 ? 3.454 8.559 14.219 1.00 91.12 210 ASN A CA 1
ATOM 1575 C C . ASN A 1 210 ? 2.735 7.359 14.848 1.00 91.12 210 ASN A C 1
ATOM 1577 O O . ASN A 1 210 ? 3.335 6.622 15.630 1.00 91.12 210 ASN A O 1
ATOM 1581 N N . ASP A 1 211 ? 1.466 7.175 14.499 1.00 90.19 211 ASP A N 1
ATOM 1582 C CA . ASP A 1 211 ? 0.645 6.068 14.973 1.00 90.19 211 ASP A CA 1
ATOM 1583 C C . ASP A 1 211 ? 1.164 4.692 14.539 1.00 90.19 211 ASP A C 1
ATOM 1585 O O . ASP A 1 211 ? 0.883 3.703 15.217 1.00 90.19 211 ASP A O 1
ATOM 1589 N N . TRP A 1 212 ? 1.991 4.607 13.492 1.00 93.81 212 TRP A N 1
ATOM 1590 C CA . TRP A 1 212 ? 2.635 3.348 13.133 1.00 93.81 212 TRP A CA 1
ATOM 1591 C C . TRP A 1 212 ? 3.505 2.856 14.285 1.00 93.81 212 TRP A C 1
ATOM 1593 O O . TRP A 1 212 ? 3.415 1.702 14.683 1.00 93.81 212 TRP A O 1
ATOM 1603 N N . ALA A 1 213 ? 4.301 3.751 14.869 1.00 94.94 213 ALA A N 1
ATOM 1604 C CA . ALA A 1 213 ? 5.199 3.432 15.972 1.00 94.94 213 ALA A CA 1
ATOM 1605 C C . ALA A 1 213 ? 4.462 3.230 17.307 1.00 94.94 213 ALA A C 1
ATOM 1607 O O . ALA A 1 213 ? 4.912 2.430 18.138 1.00 94.94 213 ALA A O 1
ATOM 1608 N N . ASP A 1 214 ? 3.381 3.986 17.522 1.00 93.50 214 ASP A N 1
ATOM 1609 C CA . ASP A 1 214 ? 2.653 4.031 18.793 1.00 93.50 214 ASP A CA 1
ATOM 1610 C C . ASP A 1 214 ? 1.608 2.917 18.919 1.00 93.50 214 ASP A C 1
ATOM 1612 O O . ASP A 1 214 ? 1.448 2.362 20.005 1.00 93.50 214 ASP A O 1
ATOM 1616 N N . TYR A 1 215 ? 0.916 2.584 17.826 1.00 93.75 215 TYR A N 1
ATOM 1617 C CA . TYR A 1 215 ? -0.268 1.720 17.845 1.00 93.75 215 TYR A CA 1
ATOM 1618 C C . TYR A 1 215 ? -0.139 0.523 16.903 1.00 93.75 215 TYR A C 1
ATOM 1620 O O . TYR A 1 215 ? -0.440 -0.598 17.304 1.00 93.75 215 TYR A O 1
ATOM 1628 N N . ILE A 1 216 ? 0.358 0.711 15.676 1.00 94.44 216 ILE A N 1
ATOM 1629 C CA . ILE A 1 216 ? 0.409 -0.382 14.688 1.00 94.44 216 ILE A CA 1
ATOM 1630 C C . ILE A 1 216 ? 1.503 -1.393 15.027 1.00 94.44 216 ILE A C 1
ATOM 1632 O O . ILE A 1 216 ? 1.218 -2.584 15.074 1.00 94.44 216 ILE A O 1
ATOM 1636 N N . THR A 1 217 ? 2.733 -0.946 15.291 1.00 96.38 217 THR A N 1
ATOM 1637 C CA . THR A 1 217 ? 3.868 -1.832 15.593 1.00 96.38 217 THR A CA 1
ATOM 1638 C C . THR A 1 217 ? 3.572 -2.772 16.767 1.00 96.38 217 THR A C 1
ATOM 1640 O O . THR A 1 217 ? 3.732 -3.975 16.574 1.00 96.38 217 THR A O 1
ATOM 1643 N N . PRO A 1 218 ? 3.050 -2.306 17.924 1.00 96.56 218 PRO A N 1
ATOM 1644 C CA . PRO A 1 218 ? 2.661 -3.216 19.006 1.00 96.56 218 PRO A CA 1
ATOM 1645 C C . PRO A 1 218 ? 1.591 -4.241 18.602 1.00 96.56 218 PRO A C 1
ATOM 1647 O O . PRO A 1 218 ? 1.629 -5.383 19.050 1.00 96.56 218 PRO A O 1
ATOM 1650 N N . ILE A 1 219 ? 0.635 -3.856 17.748 1.00 96.00 219 ILE A N 1
ATOM 1651 C CA . ILE A 1 219 ? -0.393 -4.779 17.247 1.00 96.00 219 ILE A CA 1
ATOM 1652 C C . ILE A 1 219 ? 0.225 -5.813 16.295 1.00 96.00 219 ILE A C 1
ATOM 1654 O O . ILE A 1 219 ? -0.104 -6.994 16.381 1.00 96.00 219 ILE A O 1
ATOM 1658 N N . LEU A 1 220 ? 1.134 -5.407 15.406 1.00 96.25 220 LEU A N 1
ATOM 1659 C CA . LEU A 1 220 ? 1.842 -6.343 14.530 1.00 96.25 220 LEU A CA 1
ATOM 1660 C C . LEU A 1 220 ? 2.676 -7.340 15.344 1.00 96.25 220 LEU A C 1
ATOM 1662 O O . LEU A 1 220 ? 2.611 -8.537 15.075 1.00 96.25 220 LEU A O 1
ATOM 1666 N N . GLU A 1 221 ? 3.386 -6.873 16.371 1.00 96.50 221 GLU A N 1
ATOM 1667 C CA . GLU A 1 221 ? 4.146 -7.714 17.305 1.00 96.50 221 GLU A CA 1
ATOM 1668 C C . GLU A 1 221 ? 3.241 -8.730 18.022 1.00 96.50 221 GLU A C 1
ATOM 1670 O O . GLU A 1 221 ? 3.539 -9.924 18.030 1.00 96.50 221 GLU A O 1
ATOM 1675 N N . GLU A 1 222 ? 2.094 -8.292 18.555 1.00 96.81 222 GLU A N 1
ATOM 1676 C CA . GLU A 1 222 ? 1.131 -9.163 19.251 1.00 96.81 222 GLU A CA 1
ATOM 1677 C C . GLU A 1 222 ? 0.621 -10.313 18.374 1.00 96.81 222 GLU A C 1
ATOM 1679 O O . GLU A 1 222 ? 0.461 -11.442 18.845 1.00 96.81 222 GLU A O 1
ATOM 1684 N N . TYR A 1 223 ? 0.370 -10.039 17.094 1.00 95.44 223 TYR A N 1
ATOM 1685 C CA . TYR A 1 223 ? -0.140 -11.033 16.149 1.00 95.44 223 TYR A CA 1
ATOM 1686 C C . TYR A 1 223 ? 0.973 -11.771 15.396 1.00 95.44 223 TYR A C 1
ATOM 1688 O O . TYR A 1 223 ? 0.664 -12.638 14.575 1.00 95.44 223 TYR A O 1
ATOM 1696 N N . ASN A 1 224 ? 2.247 -11.453 15.668 1.00 96.06 224 ASN A N 1
ATOM 1697 C CA . ASN A 1 224 ? 3.399 -11.865 14.863 1.00 96.06 224 ASN A CA 1
ATOM 1698 C C . ASN A 1 224 ? 3.159 -11.629 13.358 1.00 96.06 224 ASN A C 1
ATOM 1700 O O . ASN A 1 224 ? 3.435 -12.480 12.511 1.00 96.06 224 ASN A O 1
ATOM 1704 N N . ALA A 1 225 ? 2.557 -10.484 13.053 1.00 95.44 225 ALA A N 1
ATOM 1705 C CA . ALA A 1 225 ? 2.199 -10.061 11.716 1.00 95.44 225 ALA A CA 1
ATOM 1706 C C . ALA A 1 225 ? 3.304 -9.194 11.103 1.00 95.44 225 ALA A C 1
ATOM 1708 O O . ALA A 1 225 ? 4.131 -8.624 11.814 1.00 95.44 225 ALA A O 1
ATOM 1709 N N . VAL A 1 226 ? 3.300 -9.064 9.779 1.00 96.38 226 VAL A N 1
ATOM 1710 C CA . VAL A 1 226 ? 4.182 -8.144 9.048 1.00 96.38 226 VAL A CA 1
ATOM 1711 C C . VAL A 1 226 ? 3.370 -7.197 8.169 1.00 96.38 226 VAL A C 1
ATOM 1713 O O . VAL A 1 226 ? 2.277 -7.541 7.715 1.00 96.38 226 VAL A O 1
ATOM 1716 N N . ALA A 1 227 ? 3.911 -6.006 7.924 1.00 95.56 227 ALA A N 1
ATOM 1717 C CA . ALA A 1 227 ? 3.336 -5.003 7.036 1.00 95.56 227 ALA A CA 1
ATOM 1718 C C . ALA A 1 227 ? 4.418 -4.314 6.190 1.00 95.56 227 ALA A C 1
ATOM 1720 O O . ALA A 1 227 ? 5.612 -4.409 6.471 1.00 95.56 227 ALA A O 1
ATOM 1721 N N . THR A 1 228 ? 3.991 -3.601 5.151 1.00 95.44 228 THR A N 1
ATOM 1722 C CA . THR A 1 228 ? 4.845 -2.741 4.322 1.00 95.44 228 THR A CA 1
ATOM 1723 C C . THR A 1 228 ? 4.524 -1.275 4.599 1.00 95.44 228 THR A C 1
ATOM 1725 O O . THR A 1 228 ? 3.391 -0.845 4.411 1.00 95.44 228 THR A O 1
ATOM 1728 N N . GLY A 1 229 ? 5.498 -0.492 5.043 1.00 95.19 229 GLY A N 1
ATOM 1729 C CA . GLY A 1 229 ? 5.356 0.941 5.281 1.00 95.19 229 GLY A CA 1
ATOM 1730 C C . GLY A 1 229 ? 6.012 1.754 4.172 1.00 95.19 229 GLY A C 1
ATOM 1731 O O . GLY A 1 229 ? 7.221 1.663 3.977 1.00 95.19 229 GLY A O 1
ATOM 1732 N N . TYR A 1 230 ? 5.244 2.578 3.470 1.00 95.56 230 TYR A N 1
ATOM 1733 C CA . TYR A 1 230 ? 5.727 3.481 2.430 1.00 95.56 230 TYR A CA 1
ATOM 1734 C C . TYR A 1 230 ? 5.937 4.881 3.001 1.00 95.56 230 TYR A C 1
ATOM 1736 O O . TYR A 1 230 ? 4.988 5.602 3.314 1.00 95.56 230 TYR A O 1
ATOM 1744 N N . ILE A 1 231 ? 7.200 5.279 3.144 1.00 94.44 231 ILE A N 1
ATOM 1745 C CA . ILE A 1 231 ? 7.575 6.539 3.791 1.00 94.44 231 ILE A CA 1
ATOM 1746 C C . ILE A 1 231 ? 7.842 7.613 2.739 1.00 94.44 231 ILE A C 1
ATOM 1748 O O . ILE A 1 231 ? 8.550 7.371 1.763 1.00 94.44 231 ILE A O 1
ATOM 1752 N N . ALA A 1 232 ? 7.317 8.818 2.975 1.00 94.19 232 ALA A N 1
ATOM 1753 C CA . ALA A 1 232 ? 7.694 10.023 2.242 1.00 94.19 232 ALA A CA 1
ATOM 1754 C C . ALA A 1 232 ? 8.663 10.865 3.095 1.00 94.19 232 ALA A C 1
ATOM 1756 O O . ALA A 1 232 ? 8.215 11.538 4.031 1.00 94.19 232 ALA A O 1
ATOM 1757 N N . PRO A 1 233 ? 9.981 10.847 2.821 1.00 93.75 233 PRO A N 1
ATOM 1758 C CA . PRO A 1 233 ? 10.999 11.484 3.657 1.00 93.75 233 PRO A CA 1
ATOM 1759 C C . PRO A 1 233 ? 10.717 12.922 4.085 1.00 93.75 233 PRO A C 1
ATOM 1761 O O . PRO A 1 233 ? 10.921 13.254 5.252 1.00 93.75 233 PRO A O 1
ATOM 1764 N N . ILE A 1 234 ? 10.182 13.772 3.198 1.00 92.75 234 ILE A N 1
A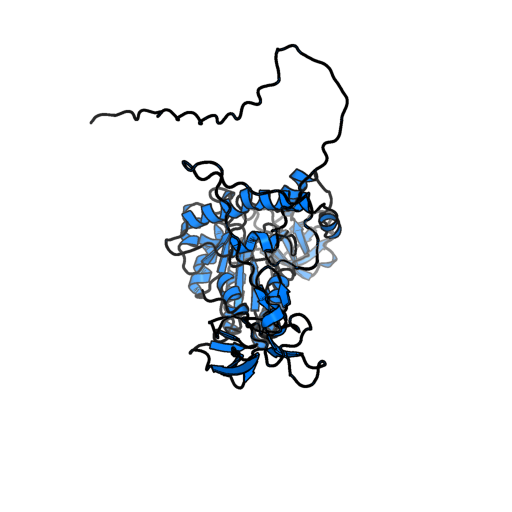TOM 1765 C CA . ILE A 1 234 ? 9.909 15.188 3.510 1.00 92.75 234 ILE A CA 1
ATOM 1766 C C . ILE A 1 234 ? 8.902 15.383 4.654 1.00 92.75 234 ILE A C 1
ATOM 1768 O O . ILE A 1 234 ? 8.737 16.503 5.158 1.00 92.75 234 ILE A O 1
ATOM 1772 N N . ARG A 1 235 ? 8.149 14.331 4.994 1.00 89.69 235 ARG A N 1
ATOM 1773 C CA . ARG A 1 235 ? 7.131 14.332 6.045 1.00 89.69 235 ARG A CA 1
ATOM 1774 C C . ARG A 1 235 ? 7.723 14.020 7.421 1.00 89.69 235 ARG A C 1
ATOM 1776 O O . ARG A 1 235 ? 7.145 14.451 8.419 1.00 89.69 235 ARG A O 1
ATOM 1783 N N . ILE A 1 236 ? 8.885 13.365 7.491 1.00 88.69 236 ILE A N 1
ATOM 1784 C CA . ILE A 1 236 ? 9.570 13.066 8.756 1.00 88.69 236 ILE A CA 1
ATOM 1785 C C . ILE A 1 236 ? 9.969 14.375 9.458 1.00 88.69 236 ILE A C 1
ATOM 1787 O O . ILE A 1 236 ? 10.451 15.321 8.839 1.00 88.69 236 ILE A O 1
ATOM 1791 N N . GLY A 1 237 ? 9.745 14.437 10.770 1.00 82.06 237 GLY A N 1
ATOM 1792 C CA . GLY A 1 237 ? 9.997 15.598 11.624 1.00 82.06 237 GLY A CA 1
ATOM 1793 C C . GLY A 1 237 ? 8.903 16.670 11.586 1.00 82.06 237 GLY A C 1
ATOM 1794 O O . GLY A 1 237 ? 9.044 17.692 12.253 1.00 82.06 237 GLY A O 1
ATOM 1795 N N . LYS A 1 238 ? 7.820 16.461 10.823 1.00 82.75 238 LYS A N 1
ATOM 1796 C CA . LYS A 1 238 ? 6.645 17.352 10.780 1.00 82.75 238 LYS A CA 1
ATOM 1797 C C . LYS A 1 238 ? 5.487 16.744 11.585 1.00 82.75 238 LYS A C 1
ATOM 1799 O O . LYS A 1 238 ? 5.705 16.127 12.618 1.00 82.75 238 LYS A O 1
ATOM 1804 N N . SER A 1 239 ? 4.247 16.881 11.114 1.00 73.88 239 SER A N 1
ATOM 1805 C CA . SER A 1 239 ? 3.051 16.247 11.695 1.00 73.88 239 SER A CA 1
ATOM 1806 C C . SER A 1 239 ? 2.978 14.719 11.504 1.00 73.88 239 SER A C 1
ATOM 1808 O O . SER A 1 239 ? 1.956 14.115 11.818 1.00 73.88 239 SER A O 1
ATOM 1810 N N . TYR A 1 240 ? 4.033 14.105 10.968 1.00 86.25 240 TYR A N 1
ATOM 1811 C CA . TYR A 1 240 ? 4.172 12.666 10.720 1.00 86.25 240 TYR A CA 1
ATOM 1812 C C . TYR A 1 240 ? 5.262 12.117 11.647 1.00 86.25 240 TYR A C 1
ATOM 1814 O O . TYR A 1 240 ? 5.484 12.707 12.706 1.00 86.25 240 TYR A O 1
ATOM 1822 N N . PHE A 1 241 ? 5.931 11.016 11.293 1.00 84.62 241 PHE A N 1
ATOM 1823 C CA . PHE A 1 241 ? 7.011 10.452 12.098 1.00 84.62 241 PHE A CA 1
ATOM 1824 C C . PHE A 1 241 ? 7.940 11.505 12.697 1.00 84.62 241 PHE A C 1
ATOM 1826 O O . PHE A 1 241 ? 8.549 12.287 11.971 1.00 84.62 241 PHE A O 1
ATOM 1833 N N . THR A 1 242 ? 8.141 11.468 14.011 1.00 88.88 242 THR A N 1
ATOM 1834 C CA . THR A 1 242 ? 9.390 11.989 14.572 1.00 88.88 242 THR A CA 1
ATOM 1835 C C . THR A 1 242 ? 10.543 11.113 14.089 1.00 88.88 242 THR A C 1
ATOM 1837 O O . THR A 1 242 ? 10.349 9.944 13.748 1.00 88.88 242 THR A O 1
ATOM 1840 N N . GLN A 1 243 ? 11.764 11.649 14.076 1.00 86.81 243 GLN A N 1
ATOM 1841 C CA . GLN A 1 243 ? 12.920 10.858 13.654 1.00 86.81 243 GLN A CA 1
ATOM 1842 C C . GLN A 1 243 ? 13.082 9.587 14.508 1.00 86.81 243 GLN A C 1
ATOM 1844 O O . GLN A 1 243 ? 13.282 8.504 13.967 1.00 86.81 243 GLN A O 1
ATOM 1849 N N . GLU A 1 244 ? 12.884 9.699 15.821 1.00 91.75 244 GLU A N 1
ATOM 1850 C CA . GLU A 1 244 ? 12.882 8.564 16.750 1.00 91.75 244 GLU A CA 1
ATOM 1851 C C . GLU A 1 244 ? 11.829 7.506 16.382 1.00 91.75 244 GLU A C 1
ATOM 1853 O O . GLU A 1 244 ? 12.147 6.323 16.268 1.00 91.75 244 GLU A O 1
ATOM 1858 N N . LYS A 1 245 ? 10.582 7.922 16.130 1.00 93.06 245 LYS A N 1
ATOM 1859 C CA . LYS A 1 245 ? 9.492 6.999 15.782 1.00 93.06 245 LYS A CA 1
ATOM 1860 C C . LYS A 1 245 ? 9.702 6.335 14.428 1.00 93.06 245 LYS A C 1
ATOM 1862 O O . LYS A 1 245 ? 9.445 5.140 14.307 1.00 93.06 245 LYS A O 1
ATOM 1867 N N . SER A 1 246 ? 10.218 7.072 13.440 1.00 90.81 246 SER A N 1
ATOM 1868 C CA . SER A 1 246 ? 10.599 6.467 12.161 1.00 90.81 246 SER A CA 1
ATOM 1869 C C . SER A 1 246 ? 11.671 5.400 12.354 1.00 90.81 246 SER A C 1
ATOM 1871 O O . SER A 1 246 ? 11.546 4.323 11.782 1.00 90.81 246 SER A O 1
ATOM 1873 N N . GLN A 1 247 ? 12.678 5.653 13.199 1.00 91.50 247 GLN A N 1
ATOM 1874 C CA . GLN A 1 247 ? 13.734 4.678 13.454 1.00 91.50 247 GLN A CA 1
ATOM 1875 C C . GLN A 1 247 ? 13.179 3.427 14.141 1.00 91.50 247 GLN A C 1
ATOM 1877 O O . GLN A 1 247 ? 13.445 2.326 13.677 1.00 91.50 247 GLN A O 1
ATOM 1882 N N . LYS A 1 248 ? 12.311 3.580 15.152 1.00 93.50 248 LYS A N 1
ATOM 1883 C CA . LYS A 1 248 ? 11.632 2.447 15.807 1.00 93.50 248 LYS A CA 1
ATOM 1884 C C . LYS A 1 248 ? 10.902 1.545 14.803 1.00 93.50 248 LYS A C 1
ATOM 1886 O O . LYS A 1 248 ? 10.963 0.324 14.913 1.00 93.50 248 LYS A O 1
ATOM 1891 N N . VAL A 1 249 ? 10.205 2.136 13.832 1.00 94.19 249 VAL A N 1
ATOM 1892 C CA . VAL A 1 249 ? 9.503 1.383 12.780 1.00 94.19 249 VAL A CA 1
ATOM 1893 C C . VAL A 1 249 ? 10.489 0.736 11.805 1.00 94.19 249 VAL A C 1
ATOM 1895 O O . VAL A 1 249 ? 10.350 -0.445 11.503 1.00 94.19 249 VAL A O 1
ATOM 1898 N N . MET A 1 250 ? 11.515 1.466 11.361 1.00 92.38 250 MET A N 1
ATOM 1899 C CA . MET A 1 250 ? 12.550 0.958 10.449 1.00 92.38 250 MET A CA 1
ATOM 1900 C C . MET A 1 250 ? 13.381 -0.190 11.051 1.00 92.38 250 MET A C 1
ATOM 1902 O O . MET A 1 250 ? 13.777 -1.115 10.332 1.00 92.38 250 MET A O 1
ATOM 1906 N N . ASP A 1 251 ? 13.608 -0.168 12.362 1.00 93.56 251 ASP A N 1
ATOM 1907 C CA . ASP A 1 251 ? 14.371 -1.183 13.094 1.00 93.56 251 ASP A CA 1
ATOM 1908 C C . ASP A 1 251 ? 13.556 -2.455 13.359 1.00 93.56 251 ASP A C 1
ATOM 1910 O O . ASP A 1 251 ? 14.122 -3.542 13.484 1.00 93.56 251 ASP A O 1
ATOM 1914 N N . SER A 1 252 ? 12.226 -2.353 13.395 1.00 94.75 252 SER A N 1
ATOM 1915 C CA . SER A 1 252 ? 11.346 -3.486 13.680 1.00 94.75 252 SER A CA 1
ATOM 1916 C C . SER A 1 252 ? 11.423 -4.564 12.584 1.00 94.75 252 SER A C 1
ATOM 1918 O O . SER A 1 252 ? 11.471 -4.243 11.390 1.00 94.75 252 SER A O 1
ATOM 1920 N N . PRO A 1 253 ? 11.419 -5.863 12.939 1.00 95.56 253 PRO A N 1
ATOM 1921 C CA . PRO A 1 253 ? 11.333 -6.950 11.963 1.00 95.56 253 PRO A CA 1
ATOM 1922 C C . PRO A 1 253 ? 9.920 -7.109 11.377 1.00 95.56 253 PRO A C 1
ATOM 1924 O O . PRO A 1 253 ? 9.750 -7.820 10.392 1.00 95.56 253 PRO A O 1
ATOM 1927 N N . HIS A 1 254 ? 8.916 -6.442 11.956 1.00 96.44 254 HIS A N 1
ATOM 1928 C CA . HIS A 1 254 ? 7.519 -6.510 11.518 1.00 96.44 254 HIS A CA 1
ATOM 1929 C C . HIS A 1 254 ? 7.200 -5.577 10.343 1.00 96.44 254 HIS A C 1
ATOM 1931 O O . HIS A 1 254 ? 6.071 -5.560 9.852 1.00 96.44 254 HIS A O 1
ATOM 1937 N N . TRP A 1 255 ? 8.190 -4.811 9.882 1.00 96.31 255 TRP A N 1
ATOM 1938 C CA . TRP A 1 255 ? 8.036 -3.851 8.801 1.00 96.31 255 TRP A CA 1
ATOM 1939 C C . TRP A 1 255 ? 9.037 -4.095 7.675 1.00 96.31 255 TRP A C 1
ATOM 1941 O O . TRP A 1 255 ? 10.256 -4.081 7.875 1.00 96.31 255 TRP A O 1
ATOM 1951 N N . GLU A 1 256 ? 8.505 -4.223 6.465 1.00 95.94 256 GLU A N 1
ATOM 1952 C CA . GLU A 1 256 ? 9.217 -3.841 5.253 1.00 95.94 256 GLU A CA 1
ATOM 1953 C C . GLU A 1 256 ? 9.035 -2.337 5.024 1.00 95.94 256 GLU A C 1
ATOM 1955 O O . GLU A 1 256 ? 7.930 -1.821 5.174 1.00 95.94 256 GLU A O 1
ATOM 1960 N N . ILE A 1 257 ? 10.098 -1.629 4.636 1.00 96.25 257 ILE A N 1
ATOM 1961 C CA . ILE A 1 257 ? 10.045 -0.186 4.388 1.00 96.25 257 ILE A CA 1
ATOM 1962 C C . ILE A 1 257 ? 10.287 0.097 2.909 1.00 96.25 257 ILE A C 1
ATOM 1964 O O . ILE A 1 257 ? 11.343 -0.230 2.362 1.00 96.25 257 ILE A O 1
ATOM 1968 N N . GLY A 1 258 ? 9.301 0.734 2.288 1.00 95.38 258 GLY A N 1
ATOM 1969 C CA . GLY A 1 258 ? 9.319 1.172 0.902 1.00 95.38 258 GLY A CA 1
ATOM 1970 C C . GLY A 1 258 ? 9.373 2.691 0.759 1.00 95.38 258 GLY A C 1
ATOM 1971 O O . GLY A 1 258 ? 9.129 3.452 1.699 1.00 95.38 258 GLY A O 1
ATOM 1972 N N . SER A 1 259 ? 9.668 3.139 -0.458 1.00 95.56 259 SER A N 1
ATOM 1973 C CA . SER A 1 259 ? 9.680 4.558 -0.827 1.00 95.56 259 SER A CA 1
ATOM 1974 C C . SER A 1 259 ? 8.282 5.043 -1.230 1.00 95.56 259 SER A C 1
ATOM 1976 O O . SER A 1 259 ? 7.583 4.356 -1.971 1.00 95.56 259 SER A O 1
ATOM 1978 N N . HIS A 1 260 ? 7.886 6.237 -0.782 1.00 95.50 260 HIS A N 1
ATOM 1979 C CA . HIS A 1 260 ? 6.625 6.896 -1.154 1.00 95.50 260 HIS A CA 1
ATOM 1980 C C . HIS A 1 260 ? 6.848 8.282 -1.768 1.00 95.50 260 HIS A C 1
ATOM 1982 O O . HIS A 1 260 ? 6.107 9.222 -1.479 1.00 95.50 260 HIS A O 1
ATOM 1988 N N . THR A 1 261 ? 7.889 8.407 -2.603 1.00 95.62 261 THR A N 1
ATOM 1989 C CA . THR A 1 261 ? 8.473 9.664 -3.126 1.00 95.62 261 THR A CA 1
ATOM 1990 C C . THR A 1 261 ? 9.066 10.574 -2.061 1.00 95.62 261 THR A C 1
ATOM 1992 O O . THR A 1 261 ? 8.723 10.497 -0.884 1.00 95.62 261 THR A O 1
ATOM 1995 N N . TYR A 1 262 ? 9.963 11.466 -2.476 1.00 95.50 262 TYR A N 1
ATOM 1996 C CA . TYR A 1 262 ? 10.716 12.289 -1.544 1.00 95.50 262 TYR A CA 1
ATOM 1997 C C . TYR A 1 262 ? 9.836 13.395 -0.964 1.00 95.50 262 TYR A C 1
ATOM 1999 O O . TYR A 1 262 ? 9.673 13.475 0.255 1.00 95.50 262 TYR A O 1
ATOM 2007 N N . ASN A 1 263 ? 9.225 14.208 -1.831 1.00 94.06 263 ASN A N 1
ATOM 2008 C CA . ASN A 1 263 ? 8.392 15.354 -1.477 1.00 94.06 263 ASN A CA 1
ATOM 2009 C C . ASN A 1 263 ? 6.887 15.050 -1.440 1.00 94.06 263 ASN A C 1
ATOM 2011 O O . ASN A 1 263 ? 6.096 15.976 -1.254 1.00 94.06 263 ASN A O 1
ATOM 2015 N N . HIS A 1 264 ? 6.477 13.787 -1.609 1.00 92.56 264 HIS A N 1
ATOM 2016 C CA . HIS A 1 264 ? 5.066 13.394 -1.754 1.00 92.56 264 HIS A CA 1
ATOM 2017 C C . HIS A 1 264 ? 4.387 13.996 -2.995 1.00 92.56 264 HIS A C 1
ATOM 2019 O O . HIS A 1 264 ? 3.172 14.184 -3.027 1.00 92.56 264 HIS A O 1
ATOM 2025 N N . LYS A 1 265 ? 5.166 14.334 -4.030 1.00 91.88 265 LYS A N 1
ATOM 2026 C CA . LYS A 1 265 ? 4.609 14.785 -5.308 1.00 91.88 265 LYS A CA 1
ATOM 2027 C C . LYS A 1 265 ? 4.208 13.580 -6.151 1.00 91.88 265 LYS A C 1
ATOM 2029 O O . LYS A 1 265 ? 4.917 12.580 -6.219 1.00 91.88 265 LYS A O 1
ATOM 2034 N N . SER A 1 266 ? 3.075 13.691 -6.830 1.00 89.88 266 SER A N 1
ATOM 2035 C CA . SER A 1 266 ? 2.670 12.714 -7.842 1.00 89.88 266 SER A CA 1
ATOM 2036 C C . SER A 1 266 ? 3.360 13.021 -9.175 1.00 89.88 266 SER A C 1
ATOM 2038 O O . SER A 1 266 ? 3.753 14.163 -9.432 1.00 89.88 266 SER A O 1
ATOM 2040 N N . ILE A 1 267 ? 3.447 12.032 -10.068 1.00 87.62 267 ILE A N 1
ATOM 2041 C CA . ILE A 1 267 ? 3.922 12.246 -11.446 1.00 87.62 267 ILE A CA 1
ATOM 2042 C C . ILE A 1 267 ? 3.105 13.325 -12.176 1.00 87.62 267 ILE A C 1
ATOM 2044 O O . ILE A 1 267 ? 3.642 14.064 -12.999 1.00 87.62 267 ILE A O 1
ATOM 2048 N N . ARG A 1 268 ? 1.824 13.485 -11.817 1.00 87.06 268 ARG A N 1
ATOM 2049 C CA . ARG A 1 268 ? 0.954 14.534 -12.354 1.00 87.06 268 ARG A CA 1
ATOM 2050 C C . ARG A 1 268 ? 1.537 15.928 -12.150 1.00 87.06 268 ARG A C 1
ATOM 2052 O O . ARG A 1 268 ? 1.492 16.720 -13.082 1.00 87.06 268 ARG A O 1
ATOM 2059 N N . ASN A 1 269 ? 2.125 16.208 -10.987 1.00 90.00 269 ASN A N 1
ATOM 2060 C CA . ASN A 1 269 ? 2.741 17.509 -10.719 1.00 90.00 269 ASN A CA 1
ATOM 2061 C C . ASN A 1 269 ? 3.873 17.812 -11.715 1.00 90.00 269 ASN A C 1
ATOM 2063 O O . ASN A 1 269 ? 3.987 18.930 -12.197 1.00 90.00 269 ASN A O 1
ATOM 2067 N N . TYR A 1 270 ? 4.668 16.800 -12.067 1.00 89.25 270 TYR A N 1
ATOM 2068 C CA . TYR A 1 270 ? 5.780 16.938 -13.008 1.00 89.25 270 TYR A CA 1
ATOM 2069 C C . TYR A 1 270 ? 5.315 17.074 -14.452 1.00 89.25 270 TYR A C 1
ATOM 2071 O O . TYR A 1 270 ? 5.932 17.798 -15.228 1.00 89.25 270 TYR A O 1
ATOM 2079 N N . ILE A 1 271 ? 4.226 16.401 -14.818 1.00 88.38 271 ILE A N 1
ATOM 2080 C CA . ILE A 1 271 ? 3.614 16.598 -16.130 1.00 88.38 271 ILE A CA 1
ATOM 2081 C C . ILE A 1 271 ? 3.055 18.018 -16.225 1.00 88.38 271 ILE A C 1
ATOM 2083 O O . ILE A 1 271 ? 3.350 18.705 -17.194 1.00 88.38 271 ILE A O 1
ATOM 2087 N N . GLU A 1 272 ? 2.320 18.485 -15.214 1.00 89.44 272 GLU A N 1
ATOM 2088 C CA . GLU A 1 272 ? 1.761 19.843 -15.174 1.00 89.44 272 GLU A CA 1
ATOM 2089 C C . GLU A 1 272 ? 2.849 20.928 -15.217 1.00 89.44 272 GLU A C 1
ATOM 2091 O O . GLU A 1 272 ? 2.656 21.949 -15.874 1.00 89.44 272 GLU A O 1
ATOM 2096 N N . ASP A 1 273 ? 4.018 20.696 -14.613 1.00 87.56 273 ASP A N 1
ATOM 2097 C CA . ASP A 1 273 ? 5.170 21.603 -14.718 1.00 87.56 273 ASP A CA 1
ATOM 2098 C C . ASP A 1 273 ? 5.692 21.734 -16.165 1.00 87.56 273 ASP A C 1
ATOM 2100 O O . ASP A 1 273 ? 6.276 22.759 -16.522 1.00 87.56 273 ASP A O 1
ATOM 2104 N N . VAL A 1 274 ? 5.493 20.714 -17.010 1.00 86.69 274 VAL A N 1
ATOM 2105 C CA . VAL A 1 274 ? 5.938 20.713 -18.416 1.00 86.69 274 VAL A CA 1
ATOM 2106 C C . VAL A 1 274 ? 4.818 21.123 -19.378 1.00 86.69 274 VAL A C 1
ATOM 2108 O O . VAL A 1 274 ? 5.073 21.844 -20.341 1.00 86.69 274 VAL A O 1
ATOM 2111 N N . THR A 1 275 ? 3.580 20.686 -19.142 1.00 87.38 275 THR A N 1
ATOM 2112 C CA . THR A 1 275 ? 2.431 20.912 -20.039 1.00 87.38 275 THR A CA 1
ATOM 2113 C C . THR A 1 275 ? 1.560 22.101 -19.640 1.00 87.38 275 THR A C 1
ATOM 2115 O O . THR A 1 275 ? 0.679 22.492 -20.403 1.00 87.38 275 THR A O 1
ATOM 2118 N N . GLY A 1 276 ? 1.767 22.660 -18.448 1.00 88.88 276 GLY A N 1
ATOM 2119 C CA . GLY A 1 276 ? 0.837 23.579 -17.801 1.00 88.88 276 GLY A CA 1
ATOM 2120 C C . GLY A 1 276 ? -0.266 22.852 -17.014 1.00 88.88 276 GLY A C 1
ATOM 2121 O O . GLY A 1 276 ? -0.452 21.637 -17.161 1.00 88.88 276 GLY A O 1
ATOM 2122 N N . PRO A 1 277 ? -1.010 23.589 -16.167 1.00 86.00 277 PRO A N 1
ATOM 2123 C CA . PRO A 1 277 ? -2.058 23.027 -15.322 1.00 86.00 277 PRO A CA 1
ATOM 2124 C C . PRO A 1 277 ? -3.210 22.487 -16.167 1.00 86.00 277 PRO A C 1
ATOM 2126 O O . PRO A 1 277 ? -3.652 23.141 -17.114 1.00 86.00 277 PRO A O 1
ATOM 2129 N N . THR A 1 278 ? -3.751 21.325 -15.790 1.00 76.50 278 THR A N 1
ATOM 2130 C CA . THR A 1 278 ? -4.932 20.763 -16.456 1.00 76.50 278 THR A CA 1
ATOM 2131 C C . THR A 1 278 ? -6.061 20.488 -15.468 1.00 76.50 278 THR A C 1
ATOM 2133 O O . THR A 1 278 ? -5.828 19.991 -14.362 1.00 76.50 278 THR A O 1
ATOM 2136 N N . PRO A 1 279 ? -7.314 20.812 -15.837 1.00 65.81 279 PRO A N 1
ATOM 2137 C CA . PRO A 1 279 ? -8.440 20.681 -14.920 1.00 65.81 279 PRO A CA 1
ATOM 2138 C C . PRO A 1 279 ? -8.834 19.218 -14.658 1.00 65.81 279 PRO A C 1
ATOM 2140 O O . PRO A 1 279 ? -9.427 18.932 -13.620 1.00 65.81 279 PRO A O 1
ATOM 2143 N N . THR A 1 280 ? -8.486 18.277 -15.545 1.00 78.06 280 THR A N 1
ATOM 2144 C CA . THR A 1 280 ? -8.898 16.866 -15.437 1.00 78.06 280 THR A CA 1
ATOM 2145 C C . THR A 1 280 ? -7.843 15.906 -15.979 1.00 78.06 280 THR A C 1
ATOM 2147 O O . THR A 1 280 ? -7.609 15.845 -17.185 1.00 78.06 280 THR A O 1
ATOM 2150 N N . TYR A 1 281 ? -7.273 15.096 -15.084 1.00 73.06 281 TYR A N 1
ATOM 2151 C CA . TYR A 1 281 ? -6.339 14.022 -15.414 1.00 73.06 281 TYR A CA 1
ATOM 2152 C C . TYR A 1 281 ? -7.126 12.799 -15.900 1.00 73.06 281 TYR A C 1
ATOM 2154 O O . TYR A 1 281 ? -7.611 11.996 -15.105 1.00 73.06 281 TYR A O 1
ATOM 2162 N N . THR A 1 282 ? -7.338 12.697 -17.211 1.00 79.81 282 THR A N 1
ATOM 2163 C CA . THR A 1 282 ? -8.002 11.538 -17.827 1.00 79.81 282 THR A CA 1
ATOM 2164 C C . THR A 1 282 ? -6.974 10.659 -18.525 1.00 79.81 282 THR A C 1
ATOM 2166 O O . THR A 1 282 ? -5.946 11.152 -18.987 1.00 79.81 282 THR A O 1
ATOM 2169 N N . LYS A 1 283 ? -7.264 9.357 -18.652 1.00 78.25 283 LYS A N 1
ATOM 2170 C CA . LYS A 1 283 ? -6.433 8.434 -19.441 1.00 78.25 283 LYS A CA 1
ATOM 2171 C C . LYS A 1 283 ? -6.189 8.978 -20.856 1.00 78.25 283 LYS A C 1
ATOM 2173 O O . LYS A 1 283 ? -5.051 9.042 -21.297 1.00 78.25 283 LYS A O 1
ATOM 2178 N N . THR A 1 284 ? -7.246 9.468 -21.503 1.00 81.50 284 THR A N 1
ATOM 2179 C CA . THR A 1 284 ? -7.192 10.071 -22.842 1.00 81.50 284 THR A CA 1
ATOM 2180 C C . THR A 1 284 ? -6.293 11.304 -22.894 1.00 81.50 284 THR A C 1
ATOM 2182 O O . THR A 1 284 ? -5.586 11.509 -23.875 1.00 81.50 284 THR A O 1
ATOM 2185 N N . TRP A 1 285 ? -6.288 12.126 -21.841 1.00 83.06 285 TRP A N 1
ATOM 2186 C CA . TRP A 1 285 ? -5.387 13.271 -21.770 1.00 83.06 285 TRP A CA 1
ATOM 2187 C C . TRP A 1 285 ? -3.928 12.825 -21.682 1.00 83.06 285 TRP A C 1
ATOM 2189 O O . TRP A 1 285 ? -3.119 13.306 -22.468 1.00 83.06 285 TRP A O 1
ATOM 2199 N N . VAL A 1 286 ? -3.603 11.862 -20.814 1.00 82.38 286 VAL A N 1
ATOM 2200 C CA . VAL A 1 286 ? -2.245 11.298 -20.720 1.00 82.38 286 VAL A CA 1
ATOM 2201 C C . VAL A 1 286 ? -1.790 10.728 -22.067 1.00 82.38 286 VAL A C 1
ATOM 2203 O O . VAL A 1 286 ? -0.676 11.006 -22.501 1.00 82.38 286 VAL A O 1
ATOM 2206 N N . GLU A 1 287 ? -2.661 9.990 -22.759 1.00 85.06 287 GLU A N 1
ATOM 2207 C CA . GLU A 1 287 ? -2.391 9.419 -24.089 1.00 85.06 287 GLU A CA 1
ATOM 2208 C C . GLU A 1 287 ? -2.207 10.486 -25.182 1.00 85.06 287 GLU A C 1
ATOM 2210 O O . GLU A 1 287 ? -1.580 10.214 -26.203 1.00 85.06 287 GLU A O 1
ATOM 2215 N N . SER A 1 288 ? -2.719 11.704 -24.976 1.00 88.12 288 SER A N 1
ATOM 2216 C CA . SER A 1 288 ? -2.542 12.825 -25.909 1.00 88.12 288 SER A CA 1
ATOM 2217 C C . SER A 1 288 ? -1.213 13.569 -25.743 1.00 88.12 288 SER A C 1
ATOM 2219 O O . SER A 1 288 ? -0.851 14.376 -26.602 1.00 88.12 288 SER A O 1
ATOM 2221 N N . ILE A 1 289 ? -0.479 13.324 -24.652 1.00 88.00 289 ILE A N 1
ATOM 2222 C CA . ILE A 1 289 ? 0.798 13.991 -24.387 1.00 88.00 289 ILE A CA 1
ATOM 2223 C C . ILE A 1 289 ? 1.871 13.393 -25.305 1.00 88.00 289 ILE A C 1
ATOM 2225 O O . ILE A 1 289 ? 2.055 12.174 -25.311 1.00 88.00 289 ILE A O 1
ATOM 2229 N N . PRO A 1 290 ? 2.631 14.215 -26.057 1.00 92.31 290 PRO A N 1
ATOM 2230 C CA . PRO A 1 290 ? 3.722 13.709 -26.878 1.00 92.31 290 PRO A CA 1
ATOM 2231 C C . PRO A 1 290 ? 4.717 12.896 -26.044 1.00 92.31 290 PRO A C 1
ATOM 2233 O O . PRO A 1 290 ? 5.195 13.372 -25.014 1.00 92.31 290 PRO A O 1
ATOM 2236 N N . LYS A 1 291 ? 5.086 11.698 -26.514 1.00 90.31 291 LYS A N 1
ATOM 2237 C CA . LYS A 1 291 ? 6.009 10.802 -25.795 1.00 90.31 291 LYS A CA 1
ATOM 2238 C C . LYS A 1 291 ? 7.281 11.506 -25.276 1.00 90.31 291 LYS A C 1
ATOM 2240 O O . LYS A 1 291 ? 7.581 11.318 -24.102 1.00 90.31 291 LYS A O 1
ATOM 2245 N N . PRO A 1 292 ? 7.978 12.376 -26.041 1.00 92.06 292 PRO A N 1
ATOM 2246 C CA . PRO A 1 292 ? 9.171 13.068 -25.535 1.00 92.06 292 PRO A CA 1
ATOM 2247 C C . PRO A 1 292 ? 8.911 13.972 -24.318 1.00 92.06 292 PRO A C 1
ATOM 2249 O O . PRO A 1 292 ? 9.785 14.159 -23.475 1.00 92.06 292 PRO A O 1
ATOM 2252 N N . VAL A 1 293 ? 7.704 14.532 -24.206 1.00 89.56 293 VAL A N 1
ATOM 2253 C CA . VAL A 1 293 ? 7.289 15.339 -23.050 1.00 89.56 293 VAL A CA 1
ATOM 2254 C C . VAL A 1 293 ? 7.063 14.442 -21.835 1.00 89.56 293 VAL A C 1
ATOM 2256 O O . VAL A 1 293 ? 7.510 14.770 -20.736 1.00 89.56 293 VAL A O 1
ATOM 2259 N N . LEU A 1 294 ? 6.422 13.289 -22.040 1.00 89.25 294 LEU A N 1
ATOM 2260 C CA . LEU A 1 294 ? 6.207 12.296 -20.990 1.00 89.25 294 LEU A CA 1
ATOM 2261 C C . LEU A 1 294 ? 7.528 11.679 -20.504 1.00 89.25 294 LEU A C 1
ATOM 2263 O O . LEU A 1 294 ? 7.717 11.524 -19.300 1.00 89.25 294 LEU A O 1
ATOM 2267 N N . ASP A 1 295 ? 8.458 11.401 -21.424 1.00 89.06 295 ASP A N 1
ATOM 2268 C CA . ASP A 1 295 ? 9.839 10.986 -21.141 1.00 89.06 295 ASP A CA 1
ATOM 2269 C C . ASP A 1 295 ? 10.534 11.978 -20.208 1.00 89.06 295 ASP A C 1
ATOM 2271 O O . ASP A 1 295 ? 11.060 11.591 -19.165 1.00 89.06 295 ASP A O 1
ATOM 2275 N N . LEU A 1 296 ? 10.499 13.266 -20.557 1.00 89.06 296 LEU A N 1
ATOM 2276 C CA . LEU A 1 296 ? 11.143 14.315 -19.773 1.00 89.06 296 LEU A CA 1
ATOM 2277 C C . LEU A 1 296 ? 10.506 14.474 -18.385 1.00 89.06 296 LEU A C 1
ATOM 2279 O O . LEU A 1 296 ? 11.222 14.629 -17.394 1.00 89.06 296 LEU A O 1
ATOM 2283 N N . ALA A 1 297 ? 9.173 14.430 -18.297 1.00 90.31 297 ALA A N 1
ATOM 2284 C CA . ALA A 1 297 ? 8.465 14.497 -17.021 1.00 90.31 297 ALA A CA 1
ATOM 2285 C C . ALA A 1 297 ? 8.793 13.287 -16.129 1.00 90.31 297 ALA A C 1
ATOM 2287 O O . ALA A 1 297 ? 9.040 13.459 -14.935 1.00 90.31 297 ALA A O 1
ATOM 2288 N N . MET A 1 298 ? 8.856 12.081 -16.706 1.00 89.25 298 MET A N 1
ATOM 2289 C CA . MET A 1 298 ? 9.212 10.854 -15.989 1.00 89.25 298 MET A CA 1
ATOM 2290 C C . MET A 1 298 ? 10.661 10.877 -15.502 1.00 89.25 298 MET A C 1
ATOM 2292 O O . MET A 1 298 ? 10.910 10.586 -14.334 1.00 89.25 298 MET A O 1
ATOM 2296 N N . ALA A 1 299 ? 11.608 11.276 -16.354 1.00 88.81 299 ALA A N 1
ATOM 2297 C CA . ALA A 1 299 ? 13.012 11.405 -15.971 1.00 88.81 299 ALA A CA 1
ATOM 2298 C C . ALA A 1 299 ? 13.173 12.358 -14.776 1.00 88.81 299 ALA A C 1
ATOM 2300 O O . ALA A 1 299 ? 13.757 11.985 -13.760 1.00 88.81 299 ALA A O 1
ATOM 2301 N N . ARG A 1 300 ? 12.542 13.540 -14.834 1.00 91.56 300 ARG A N 1
ATOM 2302 C CA . ARG A 1 300 ? 12.551 14.503 -13.719 1.00 91.56 300 ARG A CA 1
ATOM 2303 C C . ARG A 1 300 ? 11.905 13.952 -12.456 1.00 91.56 300 ARG A C 1
ATOM 2305 O O . ARG A 1 300 ? 12.423 14.169 -11.365 1.00 91.56 300 ARG A O 1
ATOM 2312 N N . TYR A 1 301 ? 10.780 13.254 -12.587 1.00 92.69 301 TYR A N 1
ATOM 2313 C CA . TYR A 1 301 ? 10.119 12.629 -11.448 1.00 92.69 301 TYR A CA 1
ATOM 2314 C C . TYR A 1 301 ? 11.039 11.612 -10.769 1.00 92.69 301 TYR A C 1
ATOM 2316 O O . TYR A 1 301 ? 11.184 11.617 -9.550 1.00 92.69 301 TYR A O 1
ATOM 2324 N N . ILE A 1 302 ? 11.737 10.788 -11.546 1.00 90.62 302 ILE A N 1
ATOM 2325 C CA . ILE A 1 302 ? 12.648 9.783 -11.000 1.00 90.62 302 ILE A CA 1
ATOM 2326 C C . ILE A 1 302 ? 13.842 10.424 -10.301 1.00 90.62 302 ILE A C 1
ATOM 2328 O O . ILE A 1 302 ? 14.133 10.085 -9.152 1.00 90.62 302 ILE A O 1
ATOM 2332 N N . GLU A 1 303 ? 14.484 11.383 -10.962 1.00 92.50 303 GLU A N 1
ATOM 2333 C CA . GLU A 1 303 ? 15.659 12.083 -10.441 1.00 92.50 303 GLU A CA 1
ATOM 2334 C C . GLU A 1 303 ? 15.353 12.900 -9.182 1.00 92.50 303 GLU A C 1
ATOM 2336 O O . GLU A 1 303 ? 16.191 12.984 -8.287 1.00 92.50 303 GLU A O 1
ATOM 2341 N N . MET A 1 304 ? 14.163 13.503 -9.090 1.00 94.88 304 MET A N 1
ATOM 2342 C CA . MET A 1 304 ? 13.829 14.423 -7.998 1.00 94.88 304 MET A CA 1
ATOM 2343 C C . MET A 1 304 ? 13.036 13.785 -6.859 1.00 94.88 304 MET A C 1
ATOM 2345 O O . MET A 1 304 ? 13.148 14.232 -5.718 1.00 94.88 304 MET A O 1
ATOM 2349 N N . GLU A 1 305 ? 12.217 12.774 -7.144 1.00 94.38 305 GLU A N 1
ATOM 2350 C CA . GLU A 1 305 ? 11.305 12.189 -6.158 1.00 94.38 305 GLU A CA 1
ATOM 2351 C C . GLU A 1 305 ? 11.685 10.766 -5.790 1.00 94.38 305 GLU A C 1
ATOM 2353 O O . GLU A 1 305 ? 11.646 10.400 -4.617 1.00 94.38 305 GLU A O 1
ATOM 2358 N N . ILE A 1 306 ? 12.028 9.945 -6.774 1.00 93.62 306 ILE A N 1
ATOM 2359 C CA . ILE A 1 306 ? 12.122 8.503 -6.577 1.00 93.62 306 ILE A CA 1
ATOM 2360 C C . ILE A 1 306 ? 13.481 8.107 -6.006 1.00 93.62 306 ILE A C 1
ATOM 2362 O O . ILE A 1 306 ? 13.537 7.499 -4.931 1.00 93.62 306 ILE A O 1
ATOM 2366 N N . ILE A 1 307 ? 14.563 8.469 -6.702 1.00 94.25 307 ILE A N 1
ATOM 2367 C CA . ILE A 1 307 ? 15.935 8.142 -6.298 1.00 94.25 307 ILE A CA 1
ATOM 2368 C C . ILE A 1 307 ? 16.268 8.803 -4.953 1.00 94.25 307 ILE A C 1
ATOM 2370 O O . ILE A 1 307 ? 16.627 8.073 -4.029 1.00 94.25 307 ILE A O 1
ATOM 2374 N N . PRO A 1 308 ? 16.041 10.120 -4.748 1.00 96.38 308 PRO A N 1
ATOM 2375 C CA . PRO A 1 308 ? 16.354 10.752 -3.467 1.00 96.38 308 PRO A CA 1
ATOM 2376 C C . PRO A 1 308 ? 15.565 10.160 -2.298 1.00 96.38 308 PRO A C 1
ATOM 2378 O O . PRO A 1 308 ? 16.076 10.080 -1.184 1.00 96.38 308 PRO A O 1
ATOM 2381 N N . SER A 1 309 ? 14.325 9.716 -2.536 1.00 96.12 309 SER A N 1
ATOM 2382 C CA . SER A 1 309 ? 13.521 9.044 -1.513 1.00 96.12 309 SER A CA 1
ATOM 2383 C C . SER A 1 309 ? 14.101 7.699 -1.120 1.00 96.12 309 SER A C 1
ATOM 2385 O O . SER A 1 309 ? 14.285 7.430 0.069 1.00 96.12 309 SER A O 1
ATOM 2387 N N . LYS A 1 310 ? 14.438 6.874 -2.118 1.00 95.75 310 LYS A N 1
ATOM 2388 C CA . LYS A 1 310 ? 15.090 5.585 -1.896 1.00 95.75 310 LYS A CA 1
ATOM 2389 C C . LYS A 1 310 ? 16.392 5.774 -1.123 1.00 95.75 310 LYS A C 1
ATOM 2391 O O . LYS A 1 310 ? 16.559 5.146 -0.083 1.00 95.75 310 LYS A O 1
ATOM 2396 N N . ASP A 1 311 ? 17.262 6.664 -1.589 1.00 95.06 311 ASP A N 1
ATOM 2397 C CA . ASP A 1 311 ? 18.579 6.899 -0.996 1.00 95.06 311 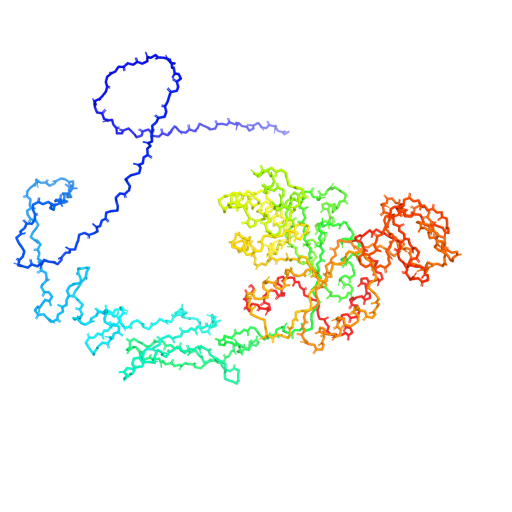ASP A CA 1
ATOM 2398 C C . ASP A 1 311 ? 18.471 7.426 0.435 1.00 95.06 311 ASP A C 1
ATOM 2400 O O . ASP A 1 311 ? 19.179 6.952 1.325 1.00 95.06 311 ASP A O 1
ATOM 2404 N N . PHE A 1 312 ? 17.550 8.361 0.687 1.00 94.50 312 PHE A N 1
ATOM 2405 C CA . PHE A 1 312 ? 17.307 8.877 2.030 1.00 94.50 312 PHE A CA 1
ATOM 2406 C C . PHE A 1 312 ? 16.892 7.761 2.990 1.00 94.50 312 PHE A C 1
ATOM 2408 O O . PHE A 1 312 ? 17.457 7.646 4.076 1.00 94.50 312 PHE A O 1
ATOM 2415 N N . ILE A 1 313 ? 15.911 6.938 2.605 1.00 94.12 313 ILE A N 1
ATOM 2416 C CA . ILE A 1 313 ? 15.413 5.848 3.454 1.00 94.12 313 ILE A CA 1
ATOM 2417 C C . ILE A 1 313 ? 16.516 4.805 3.646 1.00 94.12 313 ILE A C 1
ATOM 2419 O O . ILE A 1 313 ? 16.791 4.399 4.772 1.00 94.12 313 ILE A O 1
ATOM 2423 N N . GLN A 1 314 ? 17.208 4.429 2.570 1.00 94.62 314 GLN A N 1
ATOM 2424 C CA . GLN A 1 314 ? 18.284 3.442 2.578 1.00 94.62 314 GLN A CA 1
ATOM 2425 C C . GLN A 1 314 ? 19.412 3.805 3.551 1.00 94.62 314 GLN A C 1
ATOM 2427 O O . GLN A 1 314 ? 19.934 2.926 4.230 1.00 94.62 314 GLN A O 1
ATOM 2432 N N . GLN A 1 315 ? 19.758 5.091 3.662 1.00 93.50 315 GLN A N 1
ATOM 2433 C CA . GLN A 1 315 ? 20.766 5.588 4.609 1.00 93.50 315 GLN A CA 1
ATOM 2434 C C . GLN A 1 315 ? 20.323 5.527 6.080 1.00 93.50 315 GLN A C 1
ATOM 2436 O O . GLN A 1 315 ? 21.159 5.657 6.974 1.00 93.50 315 GLN A O 1
ATOM 2441 N N . LYS A 1 316 ? 19.020 5.397 6.347 1.00 89.00 316 LYS A N 1
ATOM 2442 C CA . LYS A 1 316 ? 18.439 5.346 7.700 1.00 89.00 316 LYS A CA 1
ATOM 2443 C C . LYS A 1 316 ? 18.060 3.934 8.141 1.00 89.00 316 LYS A C 1
ATOM 2445 O O . LYS A 1 316 ? 17.857 3.707 9.333 1.00 89.00 316 LYS A O 1
ATOM 2450 N N . LEU A 1 317 ? 17.954 3.000 7.200 1.00 84.94 317 LEU A N 1
ATOM 2451 C CA . LEU A 1 317 ? 17.685 1.604 7.505 1.00 84.94 317 LEU A CA 1
ATOM 2452 C C . LEU A 1 317 ? 18.875 0.954 8.234 1.00 84.94 317 LEU A C 1
ATOM 2454 O O . LEU A 1 317 ? 20.030 1.289 7.957 1.00 84.94 317 LEU A O 1
ATOM 2458 N N . PRO A 1 318 ? 18.616 -0.015 9.132 1.00 83.25 318 PRO A N 1
ATOM 2459 C CA . PRO A 1 318 ? 19.650 -0.895 9.656 1.00 83.25 318 PRO A CA 1
ATOM 2460 C C . PRO A 1 318 ? 20.486 -1.535 8.548 1.00 83.25 318 PRO A C 1
ATOM 2462 O O . PRO A 1 318 ? 19.976 -1.862 7.472 1.00 83.25 318 PRO A O 1
ATOM 2465 N N . SER A 1 319 ? 21.762 -1.783 8.848 1.00 75.19 319 SER A N 1
ATOM 2466 C CA . SER A 1 319 ? 22.659 -2.499 7.939 1.00 75.19 319 SER A CA 1
ATOM 2467 C C . SER A 1 319 ? 22.040 -3.833 7.497 1.00 75.19 319 SER A C 1
ATOM 2469 O O . SER A 1 319 ? 21.562 -4.604 8.329 1.00 75.19 319 SER A O 1
ATOM 2471 N N . GLY A 1 320 ? 22.036 -4.091 6.188 1.00 76.25 320 GLY A N 1
ATOM 2472 C CA . GLY A 1 320 ? 21.476 -5.306 5.586 1.00 76.25 320 GLY A CA 1
ATOM 2473 C C . GLY A 1 320 ? 20.005 -5.221 5.161 1.00 76.25 320 GLY A C 1
ATOM 2474 O O . GLY A 1 320 ? 19.547 -6.112 4.450 1.00 76.25 320 GLY A O 1
ATOM 2475 N N . LYS A 1 321 ? 19.263 -4.163 5.518 1.00 86.44 321 LYS A N 1
ATOM 2476 C CA . LYS A 1 321 ? 17.937 -3.897 4.932 1.00 86.44 321 LYS A CA 1
ATOM 2477 C C . LYS A 1 321 ? 18.079 -3.014 3.694 1.00 86.44 321 LYS A C 1
ATOM 2479 O O . LYS A 1 321 ? 18.822 -2.039 3.721 1.00 86.44 321 LYS A O 1
ATOM 2484 N N . ASN A 1 322 ? 17.330 -3.323 2.636 1.00 91.50 322 ASN A N 1
ATOM 2485 C CA . ASN A 1 322 ? 17.300 -2.534 1.406 1.00 91.50 322 ASN A CA 1
ATOM 2486 C C . ASN A 1 322 ? 15.888 -2.044 1.091 1.00 91.50 322 ASN A C 1
ATOM 2488 O O . ASN A 1 322 ? 14.914 -2.761 1.318 1.00 91.50 322 ASN A O 1
ATOM 2492 N N . VAL A 1 323 ? 15.782 -0.849 0.515 1.00 94.44 323 VAL A N 1
ATOM 2493 C CA . VAL A 1 323 ? 14.519 -0.335 -0.023 1.00 94.44 323 VAL A CA 1
ATOM 2494 C C . VAL A 1 323 ? 14.252 -1.016 -1.365 1.00 94.44 323 VAL A C 1
ATOM 2496 O O . VAL A 1 323 ? 14.854 -0.668 -2.384 1.00 94.44 323 VAL A O 1
ATOM 2499 N N . LYS A 1 324 ? 13.362 -2.009 -1.348 1.00 92.69 324 LYS A N 1
ATOM 2500 C CA . LYS A 1 324 ? 13.023 -2.862 -2.503 1.00 92.69 324 LYS A CA 1
ATOM 2501 C C . LYS A 1 324 ? 11.654 -2.552 -3.110 1.00 92.69 324 LYS A C 1
ATOM 2503 O O . LYS A 1 324 ? 11.406 -2.900 -4.264 1.00 92.69 324 LYS A O 1
ATOM 2508 N N . THR A 1 325 ? 10.786 -1.893 -2.345 1.00 93.06 325 THR A N 1
ATOM 2509 C CA . THR A 1 325 ? 9.409 -1.545 -2.711 1.00 93.06 325 THR A CA 1
ATOM 2510 C C . THR A 1 325 ? 9.241 -0.033 -2.904 1.00 93.06 325 THR A C 1
ATOM 2512 O O . THR A 1 325 ? 9.859 0.782 -2.211 1.00 93.06 325 THR A O 1
ATOM 2515 N N . PHE A 1 326 ? 8.359 0.359 -3.821 1.00 93.12 326 PHE A N 1
ATOM 2516 C CA . PHE A 1 326 ? 7.923 1.747 -4.025 1.00 93.12 326 PHE A CA 1
ATOM 2517 C C . PHE A 1 326 ? 6.399 1.823 -4.121 1.00 93.12 326 PHE A C 1
ATOM 2519 O O . PHE A 1 326 ? 5.815 0.939 -4.725 1.00 93.12 326 PHE A O 1
ATOM 2526 N N . ALA A 1 327 ? 5.750 2.858 -3.588 1.00 91.19 327 ALA A N 1
ATOM 2527 C CA . ALA A 1 327 ? 4.331 3.124 -3.835 1.00 91.19 327 ALA A CA 1
ATOM 2528 C C . ALA A 1 327 ? 4.120 4.550 -4.343 1.00 91.19 327 ALA A C 1
ATOM 2530 O O . ALA A 1 327 ? 4.684 5.498 -3.797 1.00 91.19 327 ALA A O 1
ATOM 2531 N N . TYR A 1 328 ? 3.255 4.714 -5.345 1.00 88.69 328 TYR A N 1
ATOM 2532 C CA . TYR A 1 328 ? 2.907 6.034 -5.869 1.00 88.69 328 TYR A CA 1
ATOM 2533 C C . TYR A 1 328 ? 2.040 6.825 -4.880 1.00 88.69 328 TYR A C 1
ATOM 2535 O O . TYR A 1 328 ? 0.990 6.324 -4.450 1.00 88.69 328 TYR A O 1
ATOM 2543 N N . PRO A 1 329 ? 2.390 8.092 -4.584 1.00 88.31 329 PRO A N 1
ATOM 2544 C CA . PRO A 1 329 ? 1.466 9.034 -3.968 1.00 88.31 329 PRO A CA 1
ATOM 2545 C C . PRO A 1 329 ? 0.161 9.066 -4.751 1.00 88.31 329 PRO A C 1
ATOM 2547 O O . PRO A 1 329 ? 0.161 8.862 -5.963 1.00 88.31 329 PRO A O 1
ATOM 2550 N N . THR A 1 330 ? -0.949 9.256 -4.031 1.00 81.50 330 THR A N 1
ATOM 2551 C CA . THR A 1 330 ? -2.329 9.311 -4.566 1.00 81.50 330 THR A CA 1
ATOM 2552 C C . THR A 1 330 ? -2.808 8.091 -5.367 1.00 81.50 330 THR A C 1
ATOM 2554 O O . THR A 1 330 ? -4.005 7.977 -5.605 1.00 81.50 330 THR A O 1
ATOM 2557 N N . GLY A 1 331 ? -1.942 7.116 -5.658 1.00 79.38 331 GLY A N 1
ATOM 2558 C CA . GLY A 1 331 ? -2.243 6.005 -6.557 1.00 79.38 331 GLY A CA 1
ATOM 2559 C C . GLY A 1 331 ? -2.225 6.421 -8.028 1.00 79.38 331 GLY A C 1
ATOM 2560 O O . GLY A 1 331 ? -2.656 5.640 -8.870 1.00 79.38 331 GLY A O 1
ATOM 2561 N N . ASP A 1 332 ? -1.733 7.624 -8.339 1.00 77.69 332 ASP A N 1
ATOM 2562 C CA . ASP A 1 332 ? -1.620 8.121 -9.706 1.00 77.69 332 ASP A CA 1
ATOM 2563 C C . ASP A 1 332 ? -0.342 7.558 -10.341 1.00 77.69 332 ASP A C 1
ATOM 2565 O O . ASP A 1 332 ? 0.766 8.017 -10.057 1.00 77.69 332 ASP A O 1
ATOM 2569 N N . TYR A 1 333 ? -0.486 6.561 -11.213 1.00 75.19 333 TYR A N 1
ATOM 2570 C CA . TYR A 1 333 ? 0.618 6.004 -11.997 1.00 75.19 333 TYR A CA 1
ATOM 2571 C C . TYR A 1 333 ? 0.282 5.985 -13.487 1.00 75.19 333 TYR A C 1
ATOM 2573 O O . TYR A 1 333 ? -0.876 5.935 -13.905 1.00 75.19 333 TYR A O 1
ATOM 2581 N N . LEU A 1 334 ? 1.328 6.039 -14.307 1.00 73.12 334 LEU A N 1
ATOM 2582 C CA . LEU A 1 334 ? 1.231 5.962 -15.759 1.00 73.12 334 LEU A CA 1
ATOM 2583 C C . LEU A 1 334 ? 1.398 4.502 -16.182 1.00 73.12 334 LEU A C 1
ATOM 2585 O O . LEU A 1 334 ? 2.526 4.020 -16.307 1.00 73.12 334 LEU A O 1
ATOM 2589 N N . PHE A 1 335 ? 0.274 3.802 -16.360 1.00 65.88 335 PHE A N 1
ATOM 2590 C CA . PHE A 1 335 ? 0.239 2.389 -16.750 1.00 65.88 335 PHE A CA 1
ATOM 2591 C C . PHE A 1 335 ? 1.194 2.084 -17.912 1.00 65.88 335 PHE A C 1
ATOM 2593 O O . PHE A 1 335 ? 1.121 2.721 -18.962 1.00 65.88 335 PHE A O 1
ATOM 2600 N N . GLY A 1 336 ? 2.083 1.105 -17.716 1.00 67.00 336 GLY A N 1
ATOM 2601 C CA . GLY A 1 336 ? 3.031 0.616 -18.724 1.00 67.00 336 GLY A CA 1
ATOM 2602 C C . GLY A 1 336 ? 4.200 1.553 -19.036 1.00 67.00 336 GLY A C 1
ATOM 2603 O O . GLY A 1 336 ? 5.234 1.081 -19.495 1.00 67.00 336 GLY A O 1
ATOM 2604 N N . TYR A 1 337 ? 4.076 2.854 -18.760 1.00 71.38 337 TYR A N 1
ATOM 2605 C CA . TYR A 1 337 ? 5.148 3.812 -19.014 1.00 71.38 337 TYR A CA 1
ATOM 2606 C C . TYR A 1 337 ? 6.166 3.849 -17.888 1.00 71.38 337 TYR A C 1
ATOM 2608 O O . TYR A 1 337 ? 7.356 3.915 -18.143 1.00 71.38 337 TYR A O 1
ATOM 2616 N N . ALA A 1 338 ? 5.708 3.839 -16.637 1.00 72.25 338 ALA A N 1
ATOM 2617 C CA . ALA A 1 338 ? 6.590 4.066 -15.499 1.00 72.25 338 ALA A CA 1
ATOM 2618 C C . ALA A 1 338 ? 7.384 2.814 -15.084 1.00 72.25 338 ALA A C 1
ATOM 2620 O O . ALA A 1 338 ? 8.506 2.940 -14.596 1.00 72.25 338 ALA A O 1
ATOM 2621 N N . ASP A 1 339 ? 6.845 1.616 -15.327 1.00 73.12 339 ASP A N 1
ATOM 2622 C CA . ASP A 1 339 ? 7.447 0.356 -14.877 1.00 73.12 339 ASP A CA 1
ATOM 2623 C C . ASP A 1 339 ? 8.848 0.137 -15.458 1.00 73.12 339 ASP A C 1
ATOM 2625 O O . ASP A 1 339 ? 9.747 -0.271 -14.727 1.00 73.12 339 ASP A O 1
ATOM 2629 N N . SER A 1 340 ? 9.069 0.465 -16.738 1.00 79.62 340 SER A N 1
ATOM 2630 C CA . SER A 1 340 ? 10.382 0.315 -17.382 1.00 79.62 340 SER A CA 1
ATOM 2631 C C . SER A 1 340 ? 11.446 1.246 -16.806 1.00 79.62 340 SER A C 1
ATOM 2633 O O . SER A 1 340 ? 12.629 0.922 -16.853 1.00 79.62 340 SER A O 1
ATOM 2635 N N . TYR A 1 341 ? 11.043 2.401 -16.267 1.00 81.62 341 TYR A N 1
ATOM 2636 C CA . TYR A 1 341 ? 11.980 3.334 -15.645 1.00 81.62 341 TYR A CA 1
ATOM 2637 C C . TYR A 1 341 ? 12.187 3.048 -14.159 1.00 81.62 341 TYR A C 1
ATOM 2639 O O . TYR A 1 341 ? 13.239 3.377 -13.622 1.00 81.62 341 TYR A O 1
ATOM 2647 N N . LEU A 1 342 ? 11.201 2.456 -13.481 1.00 83.50 342 LEU A N 1
ATOM 2648 C CA . LEU A 1 342 ? 11.293 2.138 -12.057 1.00 83.50 342 LEU A CA 1
ATOM 2649 C C . LEU A 1 342 ? 11.911 0.769 -11.776 1.00 83.50 342 LEU A C 1
ATOM 2651 O O . LEU A 1 342 ? 12.534 0.606 -10.727 1.00 83.50 342 LEU A O 1
ATOM 2655 N N . SER A 1 343 ? 11.787 -0.199 -12.689 1.00 83.00 343 SER A N 1
ATOM 2656 C CA . SER A 1 343 ? 12.323 -1.553 -12.500 1.00 83.00 343 SER A CA 1
ATOM 2657 C C . SER A 1 343 ? 13.834 -1.630 -12.240 1.00 83.00 343 SER A C 1
ATOM 2659 O O . SER A 1 343 ? 14.241 -2.538 -11.521 1.00 83.00 343 SER A O 1
ATOM 2661 N N . PRO A 1 344 ? 14.696 -0.715 -12.738 1.00 86.69 344 PRO A N 1
ATOM 2662 C CA . PRO A 1 344 ? 16.107 -0.696 -12.342 1.00 86.69 344 PRO A CA 1
ATOM 2663 C C . PRO A 1 344 ? 16.327 -0.260 -10.884 1.00 86.69 344 PRO A C 1
ATOM 2665 O O . PRO A 1 344 ? 17.390 -0.501 -10.317 1.00 86.69 344 PRO A O 1
ATOM 2668 N N . HIS A 1 345 ? 15.348 0.414 -10.274 1.00 87.25 345 HIS A N 1
ATOM 2669 C CA . HIS A 1 345 ? 15.473 1.011 -8.946 1.00 87.25 345 HIS A CA 1
ATOM 2670 C C . HIS A 1 345 ? 14.715 0.246 -7.860 1.00 87.25 345 HIS A C 1
ATOM 2672 O O . HIS A 1 345 ? 15.130 0.314 -6.703 1.00 87.25 345 HIS A O 1
ATOM 2678 N N . PHE A 1 346 ? 13.651 -0.484 -8.189 1.00 88.12 346 PHE A N 1
ATOM 2679 C CA . PHE A 1 346 ? 12.874 -1.264 -7.223 1.00 88.12 346 PHE A CA 1
ATOM 2680 C C . PHE A 1 346 ? 12.599 -2.660 -7.757 1.00 88.12 346 PHE A C 1
ATOM 2682 O O . PHE A 1 346 ? 12.289 -2.837 -8.932 1.00 88.12 346 PHE A O 1
ATOM 2689 N N . GLU A 1 347 ? 12.652 -3.643 -6.861 1.00 84.00 347 GLU A N 1
ATOM 2690 C CA . GLU A 1 347 ? 12.223 -5.010 -7.164 1.00 84.00 347 GLU A CA 1
ATOM 2691 C C . GLU A 1 347 ? 10.707 -5.054 -7.367 1.00 84.00 347 GLU A C 1
ATOM 2693 O O . GLU A 1 347 ? 10.196 -5.842 -8.160 1.00 84.00 347 GLU A O 1
ATOM 2698 N N . THR A 1 348 ? 9.985 -4.185 -6.652 1.00 80.25 348 THR A N 1
ATOM 2699 C CA . THR A 1 348 ? 8.526 -4.185 -6.612 1.00 80.25 348 THR A CA 1
ATOM 2700 C C . THR A 1 348 ? 7.949 -2.776 -6.588 1.00 80.25 348 THR A C 1
ATOM 2702 O O . THR A 1 348 ? 8.459 -1.860 -5.938 1.00 80.25 348 THR A O 1
ATOM 2705 N N . ILE A 1 349 ? 6.831 -2.619 -7.284 1.00 78.19 349 ILE A N 1
ATOM 2706 C CA . ILE A 1 349 ? 6.060 -1.385 -7.331 1.00 78.19 349 ILE A CA 1
ATOM 2707 C C . ILE A 1 349 ? 4.696 -1.727 -6.733 1.00 78.19 349 ILE A C 1
ATOM 2709 O O . ILE A 1 349 ? 3.935 -2.521 -7.275 1.00 78.19 349 ILE A O 1
ATOM 2713 N N . GLY A 1 350 ? 4.448 -1.209 -5.538 1.00 65.00 350 GLY A N 1
ATOM 2714 C CA . GLY A 1 350 ? 3.177 -1.257 -4.844 1.00 65.00 350 GLY A CA 1
ATOM 2715 C C . GLY A 1 350 ? 2.207 -0.238 -5.428 1.00 65.00 350 GLY A C 1
ATOM 2716 O O . GLY A 1 350 ? 2.567 0.880 -5.805 1.00 65.00 350 GLY A O 1
ATOM 2717 N N . HIS A 1 351 ? 0.942 -0.625 -5.473 1.00 66.00 351 HIS A N 1
ATOM 2718 C CA . HIS A 1 351 ? -0.139 0.198 -5.990 1.00 66.00 351 HIS A CA 1
ATOM 2719 C C . HIS A 1 351 ? -1.263 0.283 -4.951 1.00 66.00 351 HIS A C 1
ATOM 2721 O O . HIS A 1 351 ? -1.357 -0.547 -4.043 1.00 66.00 351 HIS A O 1
ATOM 2727 N N . LYS A 1 352 ? -2.125 1.299 -5.063 1.00 56.44 352 LYS A N 1
ATOM 2728 C CA . LYS A 1 352 ? -3.264 1.462 -4.152 1.00 56.44 352 LYS A CA 1
ATOM 2729 C C . LYS A 1 352 ? -4.414 0.539 -4.553 1.00 56.44 352 LYS A C 1
ATOM 2731 O O . LYS A 1 352 ? -5.016 0.731 -5.604 1.00 56.44 352 LYS A O 1
ATOM 2736 N N . GLY A 1 353 ? -4.795 -0.375 -3.662 1.00 50.59 353 GLY A N 1
ATOM 2737 C CA . GLY A 1 353 ? -6.054 -1.114 -3.764 1.00 50.59 353 GLY A CA 1
ATOM 2738 C C . GLY A 1 353 ? -6.016 -2.488 -3.102 1.00 50.59 353 GLY A C 1
ATOM 2739 O O . GLY A 1 353 ? -5.012 -3.187 -3.148 1.00 50.59 353 GLY A O 1
ATOM 2740 N N . ALA A 1 354 ? -7.135 -2.889 -2.499 1.00 45.69 354 ALA A N 1
ATOM 2741 C CA . ALA A 1 354 ? -7.384 -4.277 -2.151 1.00 45.69 354 ALA A CA 1
ATOM 2742 C C . ALA A 1 354 ? -7.760 -5.045 -3.421 1.00 45.69 354 ALA A C 1
ATOM 2744 O O . ALA A 1 354 ? -8.723 -4.695 -4.103 1.00 45.69 354 ALA A O 1
ATOM 2745 N N . ILE A 1 355 ? -7.025 -6.105 -3.731 1.00 54.44 355 ILE A N 1
ATOM 2746 C CA . ILE A 1 355 ? -7.341 -7.032 -4.815 1.00 54.44 355 ILE A CA 1
ATOM 2747 C C . ILE A 1 355 ? -7.405 -8.426 -4.205 1.00 54.44 355 ILE A C 1
ATOM 2749 O O . ILE A 1 355 ? -6.518 -8.818 -3.453 1.00 54.44 355 ILE A O 1
ATOM 2753 N N . VAL A 1 356 ? -8.463 -9.176 -4.508 1.00 51.94 356 VAL A N 1
ATOM 2754 C CA . VAL A 1 356 ? -8.437 -10.629 -4.323 1.00 51.94 356 VAL A CA 1
ATOM 2755 C C . VAL A 1 356 ? -7.852 -11.194 -5.605 1.00 51.94 356 VAL A C 1
ATOM 2757 O O . VAL A 1 356 ? -8.508 -11.185 -6.646 1.00 51.94 356 VAL A O 1
ATOM 2760 N N . VAL A 1 357 ? -6.585 -11.597 -5.560 1.00 57.44 357 VAL A N 1
ATOM 2761 C CA . VAL A 1 357 ? -5.912 -12.167 -6.734 1.00 57.44 357 VAL A CA 1
ATOM 2762 C C . VAL A 1 357 ? -6.365 -13.629 -6.873 1.00 57.44 357 VAL A C 1
ATOM 2764 O O . VAL A 1 357 ? -6.351 -14.350 -5.868 1.00 57.44 357 VAL A O 1
ATOM 2767 N N . PRO A 1 358 ? -6.818 -14.073 -8.066 1.00 54.28 358 PRO A N 1
ATOM 2768 C CA . PRO A 1 358 ? -7.337 -15.425 -8.262 1.00 54.28 358 PRO A CA 1
ATOM 2769 C C . PRO A 1 358 ? -6.267 -16.503 -8.053 1.00 54.28 358 PRO A C 1
ATOM 2771 O O . PRO A 1 358 ? -5.076 -16.211 -7.940 1.00 54.28 358 PRO A O 1
ATOM 2774 N N . LYS A 1 359 ? -6.732 -17.761 -8.010 1.00 54.94 359 LYS A N 1
ATOM 2775 C CA . LYS A 1 359 ? -5.926 -18.970 -7.797 1.00 54.94 359 LYS A CA 1
ATOM 2776 C C . LYS A 1 359 ? -4.575 -18.897 -8.508 1.00 54.94 359 LYS A C 1
ATOM 2778 O O . LYS A 1 359 ? -4.493 -18.682 -9.718 1.00 54.94 359 LYS A O 1
ATOM 2783 N N . CYS A 1 360 ? -3.529 -19.163 -7.737 1.00 54.41 360 CYS A N 1
ATOM 2784 C CA . CYS A 1 360 ? -2.184 -19.400 -8.229 1.00 54.41 360 CYS A CA 1
ATOM 2785 C C . CYS A 1 360 ? -2.144 -20.258 -9.504 1.00 54.41 360 CYS A C 1
ATOM 2787 O O . CYS A 1 360 ? -2.822 -21.280 -9.597 1.00 54.41 360 CYS A O 1
ATOM 2789 N N . GLY A 1 361 ? -1.334 -19.837 -10.479 1.00 53.06 361 GLY A N 1
ATOM 2790 C CA . GLY A 1 361 ? -1.219 -20.484 -11.791 1.00 53.06 361 GLY A CA 1
ATOM 2791 C C . GLY A 1 361 ? -2.199 -19.972 -12.854 1.00 53.06 361 GLY A C 1
ATOM 2792 O O . GLY A 1 361 ? -2.055 -20.330 -14.018 1.00 53.06 361 GLY A O 1
ATOM 2793 N N . GLN A 1 362 ? -3.158 -19.109 -12.495 1.00 55.09 362 GLN A N 1
ATOM 2794 C CA . GLN A 1 362 ? -4.055 -18.454 -13.463 1.00 55.09 362 GLN A CA 1
ATOM 2795 C C . GLN A 1 362 ? -3.645 -17.022 -13.826 1.00 55.09 362 GLN A C 1
ATOM 2797 O O . GLN A 1 362 ? -4.297 -16.386 -14.651 1.00 55.09 362 GLN A O 1
ATOM 2802 N N . VAL A 1 363 ? -2.575 -16.511 -13.217 1.00 55.47 363 VAL A N 1
ATOM 2803 C CA . VAL A 1 363 ? -2.109 -15.135 -13.388 1.00 55.47 363 VAL A CA 1
ATOM 2804 C C . VAL A 1 363 ? -0.678 -15.168 -13.914 1.00 55.47 363 VAL A C 1
ATOM 2806 O O . VAL A 1 363 ? 0.224 -15.630 -13.223 1.00 55.47 363 VAL A O 1
ATOM 2809 N N . SER A 1 364 ? -0.461 -14.705 -15.145 1.00 57.34 364 SER A N 1
ATOM 2810 C CA . SER A 1 364 ? 0.895 -14.507 -15.681 1.00 57.34 364 SER A CA 1
ATOM 2811 C C . SER A 1 364 ? 1.657 -13.453 -14.868 1.00 57.34 364 SER A C 1
ATOM 2813 O O . SER A 1 364 ? 1.038 -12.559 -14.295 1.00 57.34 364 SER A O 1
ATOM 2815 N N . ALA A 1 365 ? 2.995 -13.487 -14.859 1.00 55.41 365 ALA A N 1
ATOM 2816 C CA . ALA A 1 365 ? 3.810 -12.464 -14.186 1.00 55.41 365 ALA A CA 1
ATOM 2817 C C . ALA A 1 365 ? 3.442 -11.030 -14.631 1.00 55.41 365 ALA A C 1
ATOM 2819 O O . ALA A 1 365 ? 3.372 -10.114 -13.814 1.00 55.41 365 ALA A O 1
ATOM 2820 N N . THR A 1 366 ? 3.115 -10.847 -15.914 1.00 54.94 366 THR A N 1
ATOM 2821 C CA . THR A 1 366 ? 2.610 -9.582 -16.469 1.00 54.94 366 THR A CA 1
ATOM 2822 C C . THR A 1 366 ? 1.246 -9.205 -15.895 1.00 54.94 366 THR A C 1
ATOM 2824 O O . THR A 1 366 ? 1.029 -8.056 -15.513 1.00 54.94 366 THR A O 1
ATOM 2827 N N . GLN A 1 367 ? 0.326 -10.167 -15.777 1.00 56.09 367 GLN A N 1
ATOM 2828 C CA . GLN A 1 367 ? -0.965 -9.918 -15.143 1.00 56.09 367 GLN A CA 1
ATOM 2829 C C . GLN A 1 367 ? -0.811 -9.611 -13.653 1.00 56.09 367 GLN A C 1
ATOM 2831 O O . GLN A 1 367 ? -1.489 -8.715 -13.169 1.00 56.09 367 GLN A O 1
ATOM 2836 N N . ALA A 1 368 ? 0.093 -10.278 -12.937 1.00 55.62 368 ALA A N 1
ATOM 2837 C CA . ALA A 1 368 ? 0.331 -10.044 -11.515 1.00 55.62 368 ALA A CA 1
ATOM 2838 C C . ALA A 1 368 ? 0.890 -8.634 -11.250 1.00 55.62 368 ALA A C 1
ATOM 2840 O O . ALA A 1 368 ? 0.473 -7.990 -10.289 1.00 55.62 368 ALA A O 1
ATOM 2841 N N . LYS A 1 369 ? 1.732 -8.116 -12.160 1.00 51.53 369 LYS A N 1
ATOM 2842 C CA . LYS A 1 369 ? 2.137 -6.699 -12.191 1.00 51.53 369 LYS A CA 1
ATOM 2843 C C . LYS A 1 369 ? 0.946 -5.764 -12.457 1.00 51.53 369 LYS A C 1
ATOM 2845 O O . LYS A 1 369 ? 0.830 -4.727 -11.820 1.00 51.53 369 LYS A O 1
ATOM 2850 N N . SER A 1 370 ? 0.017 -6.148 -13.339 1.00 46.53 370 SER A N 1
ATOM 2851 C CA . SER A 1 370 ? -1.158 -5.328 -13.694 1.00 46.53 370 SER A CA 1
ATOM 2852 C C . SER A 1 370 ? -2.330 -5.380 -12.700 1.00 46.53 370 SER A C 1
ATOM 2854 O O . SER A 1 370 ? -3.085 -4.415 -12.603 1.00 46.53 370 SER A O 1
ATOM 2856 N N . PHE A 1 371 ? -2.499 -6.479 -11.952 1.00 49.66 371 PHE A N 1
ATOM 2857 C CA . PHE A 1 371 ? -3.605 -6.664 -11.004 1.00 49.66 371 PHE A CA 1
ATOM 2858 C C . PHE A 1 371 ? -3.527 -5.675 -9.852 1.00 49.66 371 PHE A C 1
ATOM 2860 O O . PHE A 1 371 ? -4.566 -5.275 -9.342 1.00 49.66 371 PHE A O 1
ATOM 2867 N N . ALA A 1 372 ? -2.324 -5.201 -9.534 1.00 44.50 372 ALA A N 1
ATOM 2868 C CA . ALA A 1 372 ? -2.087 -4.114 -8.603 1.00 44.50 372 ALA A CA 1
ATOM 2869 C C . ALA A 1 372 ? -2.766 -2.787 -9.031 1.00 44.50 372 ALA A C 1
ATOM 2871 O O . ALA A 1 372 ? -2.957 -1.890 -8.219 1.00 44.50 372 ALA A O 1
ATOM 2872 N N . GLY A 1 373 ? -3.219 -2.664 -10.280 1.00 33.81 373 GLY A N 1
ATOM 2873 C CA . GLY A 1 373 ? -3.778 -1.432 -10.818 1.00 33.81 373 GLY A CA 1
ATOM 2874 C C . GLY A 1 373 ? -5.282 -1.186 -10.654 1.00 33.81 373 GLY A C 1
ATOM 2875 O O . GLY A 1 373 ? -5.779 -0.157 -11.118 1.00 33.81 373 GLY A O 1
ATOM 2876 N N . GLY A 1 374 ? -6.024 -2.096 -10.018 1.00 33.28 374 GLY A N 1
ATOM 2877 C CA . GLY A 1 374 ? -7.463 -1.947 -9.783 1.00 33.28 374 GLY A CA 1
ATOM 2878 C C . GLY A 1 374 ? -7.781 -1.393 -8.392 1.00 33.28 374 GLY A C 1
ATOM 2879 O O . GLY A 1 374 ? -7.562 -2.067 -7.389 1.00 33.28 374 GLY A O 1
ATOM 2880 N N . ALA A 1 375 ? -8.371 -0.199 -8.315 1.00 32.62 375 ALA A N 1
ATOM 2881 C CA . ALA A 1 375 ? -8.862 0.373 -7.062 1.00 32.62 375 ALA A CA 1
ATOM 2882 C C . ALA A 1 375 ? -10.100 -0.392 -6.544 1.00 32.62 375 ALA A C 1
ATOM 2884 O O . ALA A 1 375 ? -11.233 0.008 -6.797 1.00 32.62 375 ALA A O 1
ATOM 2885 N N . PHE A 1 376 ? -9.902 -1.486 -5.802 1.00 36.06 376 PHE A N 1
ATOM 2886 C CA . PHE A 1 376 ? -10.996 -2.242 -5.167 1.00 36.06 376 PHE A CA 1
ATOM 2887 C C . PHE A 1 376 ? -10.814 -2.475 -3.663 1.00 36.06 376 PHE A C 1
ATOM 2889 O O . PHE A 1 376 ? -11.169 -3.509 -3.103 1.00 36.06 376 PHE A O 1
ATOM 2896 N N . GLY A 1 377 ? -10.395 -1.433 -2.952 1.00 39.72 377 GLY A N 1
ATOM 2897 C CA . GLY A 1 377 ? -10.576 -1.345 -1.504 1.00 39.72 377 GLY A CA 1
ATOM 2898 C C . GLY A 1 377 ? -9.394 -0.667 -0.859 1.00 39.72 377 GLY A C 1
ATOM 2899 O O . GLY A 1 377 ? -8.385 -1.279 -0.542 1.00 39.72 377 GLY A O 1
ATOM 2900 N N . THR A 1 378 ? -9.511 0.631 -0.695 1.00 40.41 378 THR A N 1
ATOM 2901 C CA . THR A 1 378 ? -8.608 1.399 0.145 1.00 40.41 378 THR A CA 1
ATOM 2902 C C . THR A 1 378 ? -9.171 1.340 1.570 1.00 40.41 378 THR A C 1
ATOM 2904 O O . THR A 1 378 ? -10.389 1.452 1.716 1.00 40.41 378 THR A O 1
ATOM 2907 N N . ILE A 1 379 ? -8.355 1.228 2.631 1.00 44.72 379 ILE A N 1
ATOM 2908 C CA . ILE A 1 379 ? -8.764 1.656 3.989 1.00 44.72 379 ILE A CA 1
ATOM 2909 C C . ILE A 1 379 ? -8.821 3.194 3.964 1.00 44.72 379 ILE A C 1
ATOM 2911 O O . ILE A 1 379 ? -8.045 3.908 4.596 1.00 44.72 379 ILE A O 1
ATOM 2915 N N . TYR A 1 380 ? -9.711 3.734 3.136 1.00 40.16 380 TYR A N 1
ATOM 2916 C CA . TYR A 1 380 ? -10.216 5.080 3.284 1.00 40.16 380 TYR A CA 1
ATOM 2917 C C . TYR A 1 380 ? -11.420 4.954 4.190 1.00 40.16 380 TYR A C 1
ATOM 2919 O O . TYR A 1 380 ? -12.498 4.635 3.712 1.00 40.16 380 TYR A O 1
ATOM 2927 N N . GLY A 1 381 ? -11.196 5.154 5.485 1.00 36.88 381 GLY A N 1
ATOM 2928 C CA . GLY A 1 381 ? -12.257 5.415 6.440 1.00 36.88 381 GLY A CA 1
ATOM 2929 C C . GLY A 1 381 ? -13.300 4.307 6.560 1.00 36.88 381 GLY A C 1
ATOM 2930 O O . GLY A 1 381 ? -14.239 4.212 5.778 1.00 36.88 381 GLY A O 1
ATOM 2931 N N . THR A 1 382 ? -13.222 3.621 7.697 1.00 37.78 382 THR A N 1
ATOM 2932 C CA . THR A 1 382 ? -14.373 3.121 8.458 1.00 37.78 382 THR A CA 1
ATOM 2933 C C . THR A 1 382 ? -15.074 1.855 7.947 1.00 37.78 382 THR A C 1
ATOM 2935 O O . THR A 1 382 ? -15.661 1.821 6.870 1.00 37.78 382 THR A O 1
ATOM 2938 N N . HIS A 1 383 ? -15.066 0.831 8.809 1.00 49.69 383 HIS A N 1
ATOM 2939 C CA . HIS A 1 383 ? -16.133 -0.154 8.962 1.00 49.69 383 HIS A CA 1
ATOM 2940 C C . HIS A 1 383 ? -16.698 -0.752 7.682 1.00 49.69 383 HIS A C 1
ATOM 2942 O O . HIS A 1 383 ? -17.837 -0.510 7.274 1.00 49.69 383 HIS A O 1
ATOM 2948 N N . PHE A 1 384 ? -15.912 -1.649 7.110 1.00 51.31 384 PHE A N 1
ATOM 2949 C CA . PHE A 1 384 ? -16.510 -2.744 6.375 1.00 51.31 384 PHE A CA 1
ATOM 2950 C C . PHE A 1 384 ? -17.380 -3.512 7.364 1.00 51.31 384 PHE A C 1
ATOM 2952 O O . PHE A 1 384 ? -16.891 -3.884 8.431 1.00 51.31 384 PHE A O 1
ATOM 2959 N N . GLU A 1 385 ? -18.660 -3.709 7.037 1.00 54.59 385 GLU A N 1
ATOM 2960 C CA . GLU A 1 385 ? -19.477 -4.709 7.716 1.00 54.59 385 GLU A CA 1
ATOM 2961 C C . GLU A 1 385 ? -18.597 -5.944 7.935 1.00 54.59 385 GLU A C 1
ATOM 2963 O O . GLU A 1 385 ? -17.950 -6.391 6.979 1.00 54.59 385 GLU A O 1
ATOM 2968 N N . ASP A 1 386 ? -18.524 -6.467 9.164 1.00 60.47 386 ASP A N 1
ATOM 2969 C CA . ASP A 1 386 ? -17.730 -7.666 9.461 1.00 60.47 386 ASP A CA 1
ATOM 2970 C C . ASP A 1 386 ? -17.964 -8.739 8.378 1.00 60.47 386 ASP A C 1
ATOM 2972 O O . ASP A 1 386 ? -17.026 -9.382 7.917 1.00 60.47 386 ASP A O 1
ATOM 2976 N N . SER A 1 387 ? -19.192 -8.820 7.851 1.00 58.03 387 SER A N 1
ATOM 2977 C CA . SER A 1 387 ? -19.593 -9.638 6.702 1.00 58.03 387 SER A CA 1
ATOM 2978 C C . SER A 1 387 ? -18.673 -9.534 5.469 1.00 58.03 387 SER A C 1
ATOM 2980 O O . SER A 1 387 ? -18.312 -10.572 4.921 1.00 58.03 387 SER A O 1
ATOM 2982 N N . ILE A 1 388 ? -18.252 -8.342 5.028 1.00 65.94 388 ILE A N 1
ATOM 2983 C CA . ILE A 1 388 ? -17.453 -8.148 3.804 1.00 65.94 388 ILE A CA 1
ATOM 2984 C C . ILE A 1 388 ? -16.007 -8.569 4.030 1.00 65.94 388 ILE A C 1
ATOM 2986 O O . ILE A 1 388 ? -15.447 -9.275 3.195 1.00 65.94 388 ILE A O 1
ATOM 2990 N N . ASN A 1 389 ? -15.390 -8.162 5.143 1.00 70.81 389 ASN A N 1
ATOM 2991 C CA . ASN A 1 389 ? -14.025 -8.587 5.461 1.00 70.81 389 ASN A CA 1
ATOM 2992 C C . ASN A 1 389 ? -13.972 -10.096 5.700 1.00 70.81 389 ASN A C 1
ATOM 2994 O O . ASN A 1 389 ? -13.083 -10.763 5.176 1.00 70.81 389 ASN A O 1
ATOM 2998 N N . HIS A 1 390 ? -14.959 -10.645 6.411 1.00 78.12 390 HIS A N 1
ATOM 2999 C CA . HIS A 1 390 ? -15.124 -12.086 6.536 1.00 78.12 390 HIS A CA 1
ATOM 3000 C C . HIS A 1 390 ? -15.251 -12.747 5.168 1.00 78.12 390 HIS A C 1
ATOM 3002 O O . HIS A 1 390 ? -14.511 -13.683 4.908 1.00 78.12 390 HIS A O 1
ATOM 3008 N N . TRP A 1 391 ? -16.142 -12.264 4.297 1.00 77.62 391 TRP A N 1
ATOM 3009 C CA . TRP A 1 391 ? -16.355 -12.843 2.973 1.00 77.62 391 TRP A CA 1
ATOM 3010 C C . TRP A 1 391 ? -15.100 -12.760 2.104 1.00 77.62 391 TRP A C 1
ATOM 3012 O O . TRP A 1 391 ? -14.740 -13.751 1.488 1.00 77.62 391 TRP A O 1
ATOM 3022 N N . ARG A 1 392 ? -14.382 -11.629 2.086 1.00 77.00 392 ARG A N 1
ATOM 3023 C CA . ARG A 1 392 ? -13.143 -11.467 1.304 1.00 77.00 392 ARG A CA 1
ATOM 3024 C C . ARG A 1 392 ? -12.011 -12.346 1.823 1.00 77.00 392 ARG A C 1
ATOM 3026 O O . ARG A 1 392 ? -11.309 -12.952 1.021 1.00 77.00 392 ARG A O 1
ATOM 3033 N N . MET A 1 393 ? -11.830 -12.425 3.141 1.00 80.00 393 MET A N 1
ATOM 3034 C CA . MET A 1 393 ? -10.811 -13.289 3.741 1.00 80.00 393 MET A CA 1
ATOM 3035 C C . MET A 1 393 ? -11.158 -14.768 3.594 1.00 80.00 393 MET A C 1
ATOM 3037 O O . MET A 1 393 ? -10.269 -15.571 3.329 1.00 80.00 393 MET A O 1
ATOM 3041 N N . ASP A 1 394 ? -12.434 -15.125 3.721 1.00 80.50 394 ASP A N 1
ATOM 3042 C CA . ASP A 1 394 ? -12.940 -16.466 3.439 1.00 80.50 394 ASP A CA 1
ATOM 3043 C C . ASP A 1 394 ? -12.754 -16.819 1.959 1.00 80.50 394 ASP A C 1
ATOM 3045 O O . ASP A 1 394 ? -12.254 -17.890 1.645 1.00 80.50 394 ASP A O 1
ATOM 3049 N N . GLU A 1 395 ? -13.061 -15.907 1.039 1.00 76.88 395 GLU A N 1
ATOM 3050 C CA . GLU A 1 395 ? -12.868 -16.102 -0.399 1.00 76.88 395 GLU A CA 1
ATOM 3051 C C . GLU A 1 395 ? -11.381 -16.243 -0.750 1.00 76.88 395 GLU A C 1
ATOM 3053 O O . GLU A 1 395 ? -11.005 -17.180 -1.454 1.00 76.88 395 GLU A O 1
ATOM 3058 N N . ALA A 1 396 ? -10.510 -15.383 -0.211 1.00 77.31 396 ALA A N 1
ATOM 3059 C CA . ALA A 1 396 ? -9.060 -15.524 -0.344 1.00 77.31 396 ALA A CA 1
ATOM 3060 C C . ALA A 1 396 ? -8.579 -16.858 0.251 1.00 77.31 396 ALA A C 1
ATOM 3062 O O . ALA A 1 396 ? -7.778 -17.562 -0.360 1.00 77.31 396 ALA A O 1
ATOM 3063 N N . SER A 1 397 ? -9.121 -17.266 1.400 1.00 81.25 397 SER A N 1
ATOM 3064 C CA . SER A 1 397 ? -8.786 -18.535 2.047 1.00 81.25 397 SER A CA 1
ATOM 3065 C C . SER A 1 397 ? -9.221 -19.754 1.224 1.00 81.25 397 SER A C 1
ATOM 3067 O O . SER A 1 397 ? -8.421 -20.671 0.997 1.00 81.25 397 SER A O 1
ATOM 3069 N N . ARG A 1 398 ? -10.462 -19.753 0.718 1.00 78.00 398 ARG A N 1
ATOM 3070 C CA . ARG A 1 398 ? -11.048 -20.808 -0.127 1.00 78.00 398 ARG A CA 1
ATOM 3071 C C . ARG A 1 398 ? -10.353 -20.910 -1.479 1.00 78.00 398 ARG A C 1
ATOM 3073 O O . ARG A 1 398 ? -10.154 -22.018 -1.977 1.00 78.00 398 ARG A O 1
ATOM 3080 N N . ASN A 1 399 ? -9.943 -19.782 -2.051 1.00 75.56 399 ASN A N 1
ATOM 3081 C CA . ASN A 1 399 ? -9.254 -19.738 -3.339 1.00 75.56 399 ASN A CA 1
ATOM 3082 C C . ASN A 1 399 ? -7.737 -19.850 -3.235 1.00 75.56 399 ASN A C 1
ATOM 3084 O O . ASN A 1 399 ? -7.073 -19.837 -4.268 1.00 75.56 399 ASN A O 1
ATOM 3088 N N . ASN A 1 400 ? -7.189 -19.983 -2.024 1.00 77.81 400 ASN A N 1
ATOM 3089 C CA . ASN A 1 400 ? -5.748 -19.956 -1.798 1.00 77.81 400 ASN A CA 1
ATOM 3090 C C . ASN A 1 400 ? -5.083 -18.724 -2.445 1.00 77.81 400 ASN A C 1
ATOM 3092 O O . ASN A 1 400 ? -4.055 -18.827 -3.113 1.00 77.81 400 ASN A O 1
ATOM 3096 N N . GLY A 1 401 ? -5.765 -17.588 -2.323 1.00 80.75 401 GLY A N 1
ATOM 3097 C CA . GLY A 1 401 ? -5.392 -16.315 -2.908 1.00 80.75 401 GLY A CA 1
ATOM 3098 C C . GLY A 1 401 ? -4.879 -15.329 -1.867 1.00 80.75 401 GLY A C 1
ATOM 3099 O O . GLY A 1 401 ? -4.737 -15.622 -0.675 1.00 80.75 401 GLY A O 1
ATOM 3100 N N . TYR A 1 402 ? -4.639 -14.126 -2.361 1.00 79.62 402 TYR A N 1
ATOM 3101 C CA . TYR A 1 402 ? -4.106 -13.010 -1.599 1.00 79.62 402 TYR A CA 1
ATOM 3102 C C . TYR A 1 402 ? -5.225 -12.031 -1.247 1.00 79.62 402 TYR A C 1
ATOM 3104 O O . TYR A 1 402 ? -6.102 -11.774 -2.073 1.00 79.62 402 TYR A O 1
ATOM 3112 N N . TYR A 1 403 ? -5.185 -11.462 -0.044 1.00 82.94 403 TYR A N 1
ATOM 3113 C CA . TYR A 1 403 ? -6.016 -10.333 0.353 1.00 82.94 403 TYR A CA 1
ATOM 3114 C C . TYR A 1 403 ? -5.124 -9.128 0.637 1.00 82.94 403 TYR A C 1
ATOM 3116 O O . TYR A 1 403 ? -4.326 -9.151 1.568 1.00 82.94 403 TYR A O 1
ATOM 3124 N N . PHE A 1 404 ? -5.244 -8.083 -0.176 1.00 80.19 404 PHE A N 1
ATOM 3125 C CA . PHE A 1 404 ? -4.501 -6.842 0.020 1.00 80.19 404 PHE A CA 1
ATOM 3126 C C . PHE A 1 404 ? -5.295 -5.886 0.896 1.00 80.19 404 PHE A C 1
ATOM 3128 O O . PHE A 1 404 ? -6.487 -5.673 0.687 1.00 80.19 404 PHE A O 1
ATOM 3135 N N . MET A 1 405 ? -4.617 -5.277 1.851 1.00 82.25 405 MET A N 1
ATOM 3136 C CA . MET A 1 405 ? -5.172 -4.289 2.747 1.00 82.25 405 MET A CA 1
ATOM 3137 C C . MET A 1 405 ? -4.222 -3.102 2.816 1.00 82.25 405 MET A C 1
ATOM 3139 O O . MET A 1 405 ? -3.033 -3.255 3.061 1.00 82.25 405 MET A O 1
ATOM 3143 N N . TYR A 1 406 ? -4.766 -1.912 2.608 1.00 80.62 406 TYR A N 1
ATOM 3144 C CA . TYR A 1 406 ? -3.993 -0.687 2.452 1.00 80.62 406 TYR A CA 1
ATOM 3145 C C . TYR A 1 406 ? -4.546 0.390 3.374 1.00 80.62 406 TYR A C 1
ATOM 3147 O O . TYR A 1 406 ? -5.740 0.646 3.277 1.00 80.62 406 TYR A O 1
ATOM 3155 N N . GLY A 1 407 ? -3.741 1.065 4.191 1.00 81.88 407 GLY A N 1
ATOM 3156 C CA . GLY A 1 407 ? -4.185 2.155 5.067 1.00 81.88 407 GLY A CA 1
ATOM 3157 C C . GLY A 1 407 ? -3.215 3.328 5.158 1.00 81.88 407 GLY A C 1
ATOM 3158 O O . GLY A 1 407 ? -2.195 3.367 4.486 1.00 81.88 407 GLY A O 1
ATOM 3159 N N . HIS A 1 408 ? -3.557 4.317 5.983 1.00 84.69 408 HIS A N 1
ATOM 3160 C CA . HIS A 1 408 ? -2.656 5.431 6.315 1.00 84.69 408 HIS A CA 1
ATOM 3161 C C . HIS A 1 408 ? -2.402 5.465 7.822 1.00 84.69 408 HIS A C 1
ATOM 3163 O O . HIS A 1 408 ? -1.255 5.451 8.255 1.00 84.69 408 HIS A O 1
ATOM 3169 N N . GLN A 1 409 ? -3.479 5.456 8.614 1.00 83.00 409 GLN A N 1
ATOM 3170 C CA . GLN A 1 409 ? -3.437 5.610 10.066 1.00 83.00 409 GLN A CA 1
ATOM 3171 C C . GLN A 1 409 ? -4.203 4.494 10.787 1.00 83.00 409 GLN A C 1
ATOM 3173 O O . GLN A 1 409 ? -5.216 3.993 10.288 1.00 83.00 409 GLN A O 1
ATOM 3178 N N . VAL A 1 410 ? -3.766 4.160 12.000 1.00 84.12 410 VAL A N 1
ATOM 3179 C CA . VAL A 1 410 ? -4.560 3.404 12.983 1.00 84.12 410 VAL A CA 1
ATOM 3180 C C . VAL A 1 410 ? -4.557 4.199 14.275 1.00 84.12 410 VAL A C 1
ATOM 3182 O O . VAL A 1 410 ? -3.497 4.485 14.818 1.00 84.12 410 VAL A O 1
ATOM 3185 N N . LEU A 1 411 ? -5.730 4.579 14.764 1.00 85.75 411 LEU A N 1
ATOM 3186 C CA . LEU A 1 411 ? -5.856 5.433 15.940 1.00 85.75 411 LEU A CA 1
ATOM 3187 C C . LEU A 1 411 ? -6.562 4.692 17.083 1.00 85.75 411 LEU A C 1
ATOM 3189 O O . LEU A 1 411 ? -7.372 3.795 16.830 1.00 85.75 411 LEU A O 1
ATOM 3193 N N . PRO A 1 412 ? -6.319 5.094 18.343 1.00 87.56 412 PRO A N 1
ATOM 3194 C CA . PRO A 1 412 ? -7.036 4.553 19.487 1.00 87.56 412 PRO A CA 1
ATOM 3195 C C . PRO A 1 412 ? -8.552 4.668 19.323 1.00 87.56 412 PRO A C 1
ATOM 3197 O O . PRO A 1 412 ? -9.056 5.671 18.813 1.00 87.56 412 PRO A O 1
ATOM 3200 N N . ASP A 1 413 ? -9.298 3.693 19.842 1.00 84.38 413 ASP A N 1
ATOM 3201 C CA . ASP A 1 413 ? -10.759 3.638 19.679 1.00 84.38 413 ASP A CA 1
ATOM 3202 C C . ASP A 1 413 ? -11.488 4.889 20.192 1.00 84.38 413 ASP A C 1
ATOM 3204 O O . ASP A 1 413 ? -12.547 5.235 19.676 1.00 84.38 413 ASP A O 1
ATOM 3208 N N . ARG A 1 414 ? -10.901 5.613 21.157 1.00 85.88 414 ARG A N 1
ATOM 3209 C CA . ARG A 1 414 ? -11.449 6.881 21.674 1.00 85.88 414 ARG A CA 1
ATOM 3210 C C . ARG A 1 414 ? -11.601 7.976 20.609 1.00 85.88 414 ARG A C 1
ATOM 3212 O O . ARG A 1 414 ? -12.375 8.897 20.817 1.00 85.88 414 ARG A O 1
ATOM 3219 N N . TYR A 1 415 ? -10.891 7.884 19.481 1.00 82.44 415 TYR A N 1
ATOM 3220 C CA . TYR A 1 415 ? -11.029 8.822 18.358 1.00 82.44 415 TYR A CA 1
ATOM 3221 C C . TYR A 1 415 ? -12.227 8.512 17.449 1.00 82.44 415 TYR A C 1
ATOM 3223 O O . TYR A 1 415 ? -12.485 9.257 16.502 1.00 82.44 415 TYR A O 1
ATOM 3231 N N . PHE A 1 416 ? -12.958 7.425 17.714 1.00 83.25 416 PHE A N 1
ATOM 3232 C CA . PHE A 1 416 ? -14.064 6.967 16.883 1.00 83.25 416 PHE A CA 1
ATOM 3233 C C . PHE A 1 416 ? -15.366 6.916 17.673 1.00 83.25 416 PHE A C 1
ATOM 3235 O O . PHE A 1 416 ? -15.499 6.226 18.683 1.00 83.25 416 PHE A O 1
ATOM 3242 N N . ASN A 1 417 ? -16.385 7.582 17.142 1.00 83.88 417 ASN A N 1
ATOM 3243 C CA . ASN A 1 417 ? -17.746 7.516 17.648 1.00 83.88 417 ASN A CA 1
ATOM 3244 C C . ASN A 1 417 ? -18.603 6.673 16.708 1.00 83.88 417 ASN A C 1
ATOM 3246 O O . ASN A 1 417 ? -18.901 7.082 15.593 1.00 83.88 417 ASN A O 1
ATOM 3250 N N . LYS A 1 418 ? -19.004 5.492 17.172 1.00 84.38 418 LYS A N 1
ATOM 3251 C CA . LYS A 1 418 ? -19.828 4.530 16.423 1.00 84.38 418 LYS A CA 1
ATOM 3252 C C . LYS A 1 418 ? -21.286 4.616 16.880 1.00 84.38 418 LYS A C 1
ATOM 3254 O O . LYS A 1 418 ? -21.499 4.598 18.092 1.00 84.38 418 LYS A O 1
ATOM 3259 N N . GLY A 1 419 ? -22.269 4.673 15.989 1.00 86.06 419 GLY A N 1
ATOM 3260 C CA . GLY A 1 419 ? -23.678 4.838 16.376 1.00 86.06 419 GLY A CA 1
ATOM 3261 C C . GLY A 1 419 ? -24.670 4.461 15.280 1.00 86.06 419 GLY A C 1
ATOM 3262 O O . GLY A 1 419 ? -24.294 3.872 14.268 1.00 86.06 419 GLY A O 1
ATOM 3263 N N . TYR A 1 420 ? -25.945 4.789 15.492 1.00 84.62 420 TYR A N 1
ATOM 3264 C CA . TYR A 1 420 ? -27.007 4.613 14.494 1.00 84.62 420 TYR A CA 1
ATOM 3265 C C . TYR A 1 420 ? -27.694 5.950 14.246 1.00 84.62 420 TYR A C 1
ATOM 3267 O O . TYR A 1 420 ? -28.105 6.625 15.187 1.00 84.62 420 TYR A O 1
ATOM 3275 N N . ALA A 1 421 ? -27.863 6.330 12.982 1.00 87.50 421 ALA A N 1
ATOM 3276 C CA . ALA A 1 421 ? -28.491 7.597 12.624 1.00 87.50 421 ALA A CA 1
ATOM 3277 C C . ALA A 1 421 ? -30.011 7.535 12.854 1.00 87.50 421 ALA A C 1
ATOM 3279 O O . ALA A 1 421 ? -30.773 7.196 11.953 1.00 87.50 421 ALA A O 1
ATOM 3280 N N . ARG A 1 422 ? -30.464 7.833 14.076 1.00 88.12 422 ARG A N 1
ATOM 3281 C CA . ARG A 1 422 ? -31.878 7.707 14.483 1.00 88.12 422 ARG A CA 1
ATOM 3282 C C . ARG A 1 422 ? -32.762 8.821 13.936 1.00 88.12 422 ARG A C 1
ATOM 3284 O O . ARG A 1 422 ? -33.882 8.572 13.491 1.00 88.12 422 ARG A O 1
ATOM 3291 N N . GLY A 1 423 ? -32.265 10.050 13.986 1.00 86.44 423 GLY A N 1
ATOM 3292 C CA . GLY A 1 423 ? -32.903 11.210 13.382 1.00 86.44 423 GLY A CA 1
ATOM 3293 C C . GLY A 1 423 ? -32.023 11.739 12.269 1.00 86.44 423 GLY A C 1
ATOM 3294 O O . GLY A 1 423 ? -30.836 11.959 12.482 1.00 86.44 423 GLY A O 1
ATOM 3295 N N . VAL A 1 424 ? -32.589 11.960 11.094 1.00 88.50 424 VAL A N 1
ATOM 3296 C CA . VAL A 1 424 ? -31.920 12.703 10.033 1.00 88.50 424 VAL A CA 1
ATOM 3297 C C . VAL A 1 424 ? -32.897 13.754 9.533 1.00 88.50 424 VAL A C 1
ATOM 3299 O O . VAL A 1 424 ? -34.074 13.449 9.363 1.00 88.50 424 VAL A O 1
ATOM 3302 N N . GLN A 1 425 ? -32.423 14.990 9.407 1.00 91.56 425 GLN A N 1
ATOM 3303 C CA . GLN A 1 425 ? -33.169 16.101 8.833 1.00 91.56 425 GLN A CA 1
ATOM 3304 C C . GLN A 1 425 ? -32.224 16.927 7.957 1.00 91.56 425 GLN A C 1
ATOM 3306 O O . GLN A 1 425 ? -31.410 17.708 8.458 1.00 91.56 425 GLN A O 1
ATOM 3311 N N . GLY A 1 426 ? -32.302 16.736 6.641 1.00 91.75 426 GLY A N 1
ATOM 3312 C CA . GLY A 1 426 ? -31.397 17.387 5.688 1.00 91.75 426 GLY A CA 1
ATOM 3313 C C . GLY A 1 426 ? -29.931 16.994 5.913 1.00 91.75 426 GLY A C 1
ATOM 3314 O O . GLY A 1 426 ? -29.561 15.841 5.707 1.00 91.75 426 GLY A O 1
ATOM 3315 N N . ASN A 1 427 ? -29.088 17.944 6.326 1.00 90.38 427 ASN A N 1
ATOM 3316 C CA . ASN A 1 427 ? -27.663 17.732 6.620 1.00 90.38 427 ASN A CA 1
ATOM 3317 C C . ASN A 1 427 ? -27.362 17.553 8.121 1.00 90.38 427 ASN A C 1
ATOM 3319 O O . ASN A 1 427 ? -26.196 17.556 8.524 1.00 90.38 427 ASN A O 1
ATOM 3323 N N . VAL A 1 428 ? -28.392 17.423 8.958 1.00 90.75 428 VAL A N 1
ATOM 3324 C CA . VAL A 1 428 ? -28.256 17.204 10.401 1.00 90.75 428 VAL A CA 1
ATOM 3325 C C . VAL A 1 428 ? -28.648 15.772 10.731 1.00 90.75 428 VAL A C 1
ATOM 3327 O O . VAL A 1 428 ? -29.744 15.321 10.407 1.00 90.75 428 VAL A O 1
ATOM 3330 N N . MET A 1 429 ? -27.759 15.065 11.417 1.00 90.31 429 MET A N 1
ATOM 3331 C CA . MET A 1 429 ? -28.013 13.759 12.006 1.00 90.31 429 MET A CA 1
ATOM 3332 C C . MET A 1 429 ? -28.087 13.891 13.527 1.00 90.31 429 MET A C 1
ATOM 3334 O O . MET A 1 429 ? -27.299 14.606 14.138 1.00 90.31 429 MET A O 1
ATOM 3338 N N . THR A 1 430 ? -29.055 13.219 14.137 1.00 87.00 430 THR A N 1
ATOM 3339 C CA . THR A 1 430 ? -29.260 13.148 15.582 1.00 87.00 430 THR A CA 1
ATOM 3340 C C . THR A 1 430 ? -29.102 11.700 16.029 1.00 87.00 430 THR A C 1
ATOM 3342 O O . THR A 1 430 ? -29.846 10.822 15.580 1.00 87.00 430 THR A O 1
ATOM 3345 N N . ASP A 1 431 ? -28.171 11.463 16.947 1.00 83.94 431 ASP A N 1
ATOM 3346 C CA . ASP A 1 431 ? -28.066 10.223 17.710 1.00 83.94 431 ASP A CA 1
ATOM 3347 C C . ASP A 1 431 ? -28.269 10.565 19.189 1.00 83.94 431 ASP A C 1
ATOM 3349 O O . ASP A 1 431 ? -27.393 11.095 19.869 1.00 83.94 431 ASP A O 1
ATOM 3353 N N . THR A 1 432 ? -29.468 10.285 19.697 1.00 65.44 432 THR A N 1
ATOM 3354 C CA . THR A 1 432 ? -29.838 10.568 21.090 1.00 65.44 432 THR A CA 1
ATOM 3355 C C . THR A 1 432 ? -29.230 9.580 22.084 1.00 65.44 432 THR A C 1
ATOM 3357 O O . THR A 1 432 ? -29.456 9.718 23.284 1.00 65.44 432 THR A O 1
ATOM 3360 N N . THR A 1 433 ? -28.521 8.548 21.617 1.00 69.44 433 THR A N 1
ATOM 3361 C CA . THR A 1 433 ? -27.984 7.480 22.474 1.00 69.44 433 THR A CA 1
ATOM 3362 C C . THR A 1 433 ? -26.523 7.683 22.856 1.00 69.44 433 THR A C 1
ATOM 3364 O O . THR A 1 433 ? -26.029 6.983 23.741 1.00 69.44 433 THR A O 1
ATOM 3367 N N . LYS A 1 434 ? -25.828 8.650 22.246 1.00 70.94 434 LYS A N 1
ATOM 3368 C CA . LYS A 1 434 ? -24.418 8.929 22.527 1.00 70.94 434 LYS A CA 1
ATOM 3369 C C . LYS A 1 434 ? -24.140 10.413 22.699 1.00 70.94 434 LYS A C 1
ATOM 3371 O O . LYS A 1 434 ? -24.697 11.237 21.991 1.00 70.94 434 LYS A O 1
ATOM 3376 N N . ASN A 1 435 ? -23.220 10.706 23.617 1.00 75.38 435 ASN A N 1
ATOM 3377 C CA . ASN A 1 435 ? -22.637 12.028 23.798 1.00 75.38 435 ASN A CA 1
ATOM 3378 C C . ASN A 1 435 ? -21.374 12.146 22.936 1.00 75.38 435 ASN A C 1
ATOM 3380 O O . ASN A 1 435 ? -20.359 11.527 23.255 1.00 75.38 435 ASN A O 1
ATOM 3384 N N . PHE A 1 436 ? -21.411 12.952 21.876 1.00 75.88 436 PHE A N 1
ATOM 3385 C CA . PHE A 1 436 ? -20.205 13.358 21.154 1.00 75.88 436 PHE A CA 1
ATOM 3386 C C . PHE A 1 436 ? -19.431 14.365 22.010 1.00 75.88 436 PHE A C 1
ATOM 3388 O O . PHE A 1 436 ? -19.905 15.476 22.264 1.00 75.88 436 PHE A O 1
ATOM 3395 N N . ASN A 1 437 ? -18.250 13.984 22.491 1.00 69.94 437 ASN A N 1
ATOM 3396 C CA . ASN A 1 437 ? -17.453 14.857 23.342 1.00 69.94 437 ASN A CA 1
ATOM 3397 C C . ASN A 1 437 ? -16.592 15.801 22.487 1.00 69.94 437 ASN A C 1
ATOM 3399 O O . ASN A 1 437 ? -15.795 15.370 21.662 1.00 69.94 437 ASN A O 1
ATOM 3403 N N . ALA A 1 438 ? -16.765 17.112 22.673 1.00 56.31 438 ALA A N 1
ATOM 3404 C CA . ALA A 1 438 ? -16.165 18.136 21.814 1.00 56.31 438 ALA A CA 1
ATOM 3405 C C . ALA A 1 438 ? -14.638 18.233 21.897 1.00 56.31 438 ALA A C 1
ATOM 3407 O O . ALA A 1 438 ? -14.004 18.760 20.987 1.00 56.31 438 ALA A O 1
ATOM 3408 N N . GLN A 1 439 ? -14.043 17.735 22.982 1.00 58.94 439 GLN A N 1
ATOM 3409 C CA . GLN A 1 439 ? -12.595 17.785 23.186 1.00 58.94 439 GLN A CA 1
ATOM 3410 C C . GLN A 1 439 ? -11.822 16.783 22.316 1.00 58.94 439 GLN A C 1
ATOM 3412 O O . GLN A 1 439 ? -10.610 16.926 22.172 1.00 58.94 439 GLN A O 1
ATOM 3417 N N . ASP A 1 440 ? -12.500 15.821 21.688 1.00 58.97 440 ASP A N 1
ATOM 3418 C CA . ASP A 1 440 ? -11.843 14.733 20.955 1.00 58.97 440 ASP A CA 1
ATOM 3419 C C . ASP A 1 440 ? -11.443 15.112 19.516 1.00 58.97 440 ASP A C 1
ATOM 3421 O O . ASP A 1 440 ? -10.805 14.329 18.809 1.00 58.97 440 ASP A O 1
ATOM 3425 N N . PHE A 1 441 ? -11.774 16.327 19.067 1.00 61.53 441 PHE A N 1
ATOM 3426 C CA . PHE A 1 441 ? -11.714 16.694 17.653 1.00 61.53 441 PHE A CA 1
ATOM 3427 C C . PHE A 1 441 ? -10.725 17.829 17.362 1.00 61.53 441 PHE A C 1
ATOM 3429 O O . PHE A 1 441 ? -11.093 18.918 16.930 1.00 61.53 441 PHE A O 1
ATOM 3436 N N . SER A 1 442 ? -9.428 17.563 17.542 1.00 60.81 442 SER A N 1
ATOM 3437 C CA . SER A 1 442 ? -8.356 18.433 17.018 1.00 60.81 442 SER A CA 1
ATOM 3438 C C . SER A 1 442 ? -8.154 18.298 15.500 1.00 60.81 442 SER A C 1
ATOM 3440 O O . SER A 1 442 ? -7.369 19.034 14.902 1.00 60.81 442 SER A O 1
ATOM 3442 N N . THR A 1 443 ? -8.860 17.359 14.864 1.00 70.56 443 THR A N 1
ATOM 3443 C CA . THR A 1 443 ? -8.784 17.062 13.431 1.00 70.56 443 THR A CA 1
ATOM 3444 C C . THR A 1 443 ? -10.176 17.091 12.797 1.00 70.56 443 THR A C 1
ATOM 3446 O O . THR A 1 443 ? -11.173 16.887 13.493 1.00 70.56 443 THR A O 1
ATOM 3449 N N . PRO A 1 444 ? -10.284 17.355 11.479 1.00 79.50 444 PRO A N 1
ATOM 3450 C CA . PRO A 1 444 ? -11.563 17.289 10.785 1.00 79.50 444 PRO A CA 1
ATOM 3451 C C . PRO A 1 444 ? -12.199 15.901 10.934 1.00 79.50 444 PRO A C 1
ATOM 3453 O O . PRO A 1 444 ? -11.607 14.893 10.547 1.00 79.50 444 PRO A O 1
ATOM 3456 N N . ILE A 1 445 ? -13.419 15.869 11.464 1.00 82.19 445 ILE A N 1
ATOM 3457 C CA . ILE A 1 445 ? -14.208 14.649 11.642 1.00 82.19 445 ILE A CA 1
ATOM 3458 C C . ILE A 1 445 ? -14.973 14.374 10.358 1.00 82.19 445 ILE A C 1
ATOM 3460 O O . ILE A 1 445 ? -15.519 15.285 9.725 1.00 82.19 445 ILE A O 1
ATOM 3464 N N . TYR A 1 446 ? -15.065 13.104 10.014 1.00 84.44 446 TYR A N 1
ATOM 3465 C CA . TYR A 1 446 ? -15.890 12.624 8.929 1.00 84.44 446 TYR A CA 1
ATOM 3466 C C . TYR A 1 446 ? -16.916 11.653 9.482 1.00 84.44 446 TYR A C 1
ATOM 3468 O O . TYR A 1 446 ? -16.583 10.769 10.266 1.00 84.44 446 TYR A O 1
ATOM 3476 N N . LEU A 1 447 ? -18.162 11.854 9.075 1.00 84.50 447 LEU A N 1
ATOM 3477 C CA . LEU A 1 447 ? -19.271 10.954 9.306 1.00 84.50 447 LEU A CA 1
ATOM 3478 C C . LEU A 1 447 ? -19.367 10.006 8.115 1.00 84.50 447 LEU A C 1
ATOM 3480 O O . LEU A 1 447 ? -19.717 10.433 7.015 1.00 84.50 447 LEU A O 1
ATOM 3484 N N . CYS A 1 448 ? -19.060 8.738 8.335 1.00 80.56 448 CYS A N 1
ATOM 3485 C CA . CYS A 1 448 ? -19.046 7.722 7.299 1.00 80.56 448 CYS A CA 1
ATOM 3486 C C . CYS A 1 448 ? -20.143 6.683 7.531 1.00 80.56 448 CYS A C 1
ATOM 3488 O O . CYS A 1 448 ? -20.263 6.116 8.618 1.00 80.56 448 CYS A O 1
ATOM 3490 N N . PHE A 1 449 ? -20.928 6.436 6.483 1.00 76.25 449 PHE A N 1
ATOM 3491 C CA . PHE A 1 449 ? -21.913 5.348 6.408 1.00 76.25 449 PHE A CA 1
ATOM 3492 C C . PHE A 1 449 ? -21.449 4.210 5.488 1.00 76.25 449 PHE A C 1
ATOM 3494 O O . PHE A 1 449 ? -22.034 3.132 5.493 1.00 76.25 449 PHE A O 1
ATOM 3501 N N . SER A 1 450 ? -20.447 4.476 4.643 1.00 69.38 450 SER A N 1
ATOM 3502 C CA . SER A 1 450 ? -19.771 3.513 3.770 1.00 69.38 450 SER A CA 1
ATOM 3503 C C . SER A 1 450 ? -18.416 4.083 3.324 1.00 69.38 450 SER A C 1
ATOM 3505 O O . SER A 1 450 ? -18.185 5.286 3.467 1.00 69.38 450 SER A O 1
ATOM 3507 N N . ILE A 1 451 ? -17.581 3.263 2.673 1.00 55.09 451 ILE A N 1
ATOM 3508 C CA . ILE A 1 451 ? -16.292 3.684 2.085 1.00 55.09 451 ILE A CA 1
ATOM 3509 C C . ILE A 1 451 ? -16.399 4.819 1.051 1.00 55.09 451 ILE A C 1
ATOM 3511 O O . ILE A 1 451 ? -15.439 5.548 0.822 1.00 55.09 451 ILE A O 1
ATOM 3515 N N . THR A 1 452 ? -17.556 4.972 0.399 1.00 62.75 452 THR A N 1
ATOM 3516 C CA . THR A 1 452 ? -17.797 6.031 -0.601 1.00 62.75 452 THR A CA 1
ATOM 3517 C C . THR A 1 452 ? -18.676 7.154 -0.058 1.00 62.75 452 THR A C 1
ATOM 3519 O O . THR A 1 452 ? -18.827 8.187 -0.705 1.00 62.75 452 THR A O 1
ATOM 3522 N N . SER A 1 453 ? -19.249 6.980 1.135 1.00 76.94 453 SER A N 1
ATOM 3523 C CA . SER A 1 453 ? -20.217 7.895 1.743 1.00 76.94 453 SER A CA 1
ATOM 3524 C C . SER A 1 453 ? -19.684 8.421 3.072 1.00 76.94 453 SER A C 1
ATOM 3526 O O . SER A 1 453 ? -20.227 8.116 4.136 1.00 76.94 453 SER A O 1
ATOM 3528 N N . CYS A 1 454 ? -18.601 9.193 2.988 1.00 80.31 454 CYS A N 1
ATOM 3529 C CA . CYS A 1 454 ? -18.010 9.927 4.101 1.00 80.31 454 CYS A CA 1
ATOM 3530 C C . CYS A 1 454 ? -18.222 11.427 3.913 1.00 80.31 454 CYS A C 1
ATOM 3532 O O . CYS A 1 454 ? -17.831 11.999 2.895 1.00 80.31 454 CYS A O 1
ATOM 3534 N N . PHE A 1 455 ? -18.778 12.077 4.925 1.00 86.94 455 PHE A N 1
ATOM 3535 C CA . PHE A 1 455 ? -19.150 13.484 4.880 1.00 86.94 455 PHE A CA 1
ATOM 3536 C C . PHE A 1 455 ? -18.400 14.253 5.952 1.00 86.94 455 PHE A C 1
ATOM 3538 O O . PHE A 1 455 ? -18.333 13.821 7.101 1.00 86.94 455 PHE A O 1
ATOM 3545 N N . ARG A 1 456 ? -17.831 15.403 5.595 1.00 88.44 456 ARG A N 1
ATOM 3546 C CA . ARG A 1 456 ? -17.161 16.252 6.579 1.00 88.44 456 ARG A CA 1
ATOM 3547 C C . ARG A 1 456 ? -18.199 16.788 7.563 1.00 88.44 456 ARG A C 1
ATOM 3549 O O . ARG A 1 456 ? -19.169 17.420 7.149 1.00 88.44 456 ARG A O 1
ATOM 3556 N N . VAL A 1 457 ? -17.969 16.563 8.850 1.00 87.81 457 VAL A N 1
ATOM 3557 C CA . VAL A 1 457 ? -18.751 17.182 9.922 1.00 87.81 457 VAL A CA 1
ATOM 3558 C C . VAL A 1 457 ? -18.275 18.626 10.060 1.00 87.81 457 VAL A C 1
ATOM 3560 O O . VAL A 1 457 ? -17.082 18.882 10.236 1.00 87.81 457 VAL A O 1
ATOM 3563 N N . ILE A 1 458 ? -19.199 19.574 9.934 1.00 91.38 458 ILE A N 1
ATOM 3564 C CA . ILE A 1 458 ? -18.922 21.016 10.011 1.00 91.38 458 ILE A CA 1
ATOM 3565 C C . ILE A 1 458 ? -19.298 21.608 11.369 1.00 91.38 458 ILE A C 1
ATOM 3567 O O . ILE A 1 458 ? -18.746 22.631 11.762 1.00 91.38 458 ILE A O 1
ATOM 3571 N N . ALA A 1 459 ? -20.213 20.964 12.091 1.00 88.44 459 ALA A N 1
ATOM 3572 C CA . ALA A 1 459 ? -20.578 21.314 13.456 1.00 88.44 459 ALA A CA 1
ATOM 3573 C C . ALA A 1 459 ? -21.101 20.073 14.181 1.00 88.44 459 ALA A C 1
ATOM 3575 O O . ALA A 1 459 ? -21.595 19.138 13.551 1.00 88.44 459 ALA A O 1
ATOM 3576 N N . HIS A 1 460 ? -21.017 20.064 15.506 1.00 88.56 460 HIS A N 1
ATOM 3577 C CA . HIS A 1 460 ? -21.609 19.009 16.314 1.00 88.56 460 HIS A CA 1
ATOM 3578 C C . HIS A 1 460 ? -22.053 19.547 17.678 1.00 88.56 460 HIS A C 1
ATOM 3580 O O . HIS A 1 460 ? -21.524 20.541 18.176 1.00 88.56 460 HIS A O 1
ATOM 3586 N N . THR A 1 461 ? -23.021 18.873 18.287 1.00 87.69 461 THR A N 1
ATOM 3587 C CA . THR A 1 461 ? -23.391 19.023 19.700 1.00 87.69 461 THR A CA 1
ATOM 3588 C C . THR A 1 461 ? -23.207 17.679 20.402 1.00 87.69 461 THR A C 1
ATOM 3590 O O . THR A 1 461 ? -22.635 16.762 19.820 1.00 87.69 461 THR A O 1
ATOM 3593 N N . GLN A 1 462 ? -23.682 17.533 21.642 1.00 83.81 462 GLN A N 1
ATOM 3594 C CA . GLN A 1 462 ? -23.644 16.240 22.327 1.00 83.81 462 GLN A CA 1
ATOM 3595 C C . GLN A 1 462 ? -24.444 15.164 21.594 1.00 83.81 462 GLN A C 1
ATOM 3597 O O . GLN A 1 462 ? -24.029 14.018 21.619 1.00 83.81 462 GLN A O 1
ATOM 3602 N N . THR A 1 463 ? -25.541 15.510 20.920 1.00 86.81 463 THR A N 1
ATOM 3603 C CA . THR A 1 463 ? -26.451 14.525 20.310 1.00 86.81 463 THR A CA 1
ATOM 3604 C C . THR A 1 463 ? -26.644 14.721 18.813 1.00 86.81 463 THR A C 1
ATOM 3606 O O . THR A 1 463 ? -27.327 13.923 18.176 1.00 86.81 463 THR A O 1
ATOM 3609 N N . THR A 1 464 ? -26.062 15.769 18.227 1.00 88.75 464 THR A N 1
ATOM 3610 C CA . THR A 1 464 ? -26.226 16.077 16.804 1.00 88.75 464 THR A CA 1
ATOM 3611 C C . THR A 1 464 ? -24.895 16.232 16.085 1.00 88.75 464 THR A C 1
ATOM 3613 O O . THR A 1 464 ? -23.933 16.776 16.626 1.00 88.75 464 THR A O 1
ATOM 3616 N N . LEU A 1 465 ? -24.859 15.784 14.834 1.00 89.44 465 LEU A N 1
ATOM 3617 C CA . LEU A 1 465 ? -23.785 16.003 13.876 1.00 89.44 465 LEU A CA 1
ATOM 3618 C C . LEU A 1 465 ? -24.361 16.732 12.667 1.00 89.44 465 LEU A C 1
ATOM 3620 O O . LEU A 1 465 ? -25.302 16.254 12.039 1.00 89.44 465 LEU A O 1
ATOM 3624 N N . THR A 1 466 ? -23.775 17.867 12.313 1.00 90.69 466 THR A N 1
ATOM 3625 C CA . THR A 1 466 ? -24.113 18.614 11.103 1.00 90.69 466 THR A CA 1
ATOM 3626 C C . THR A 1 466 ? -22.998 18.417 10.089 1.00 90.69 466 THR A C 1
ATOM 3628 O O . THR A 1 466 ? -21.835 18.710 10.380 1.00 90.69 466 THR A O 1
ATOM 3631 N N . VAL A 1 467 ? -23.336 17.933 8.897 1.00 91.81 467 VAL A N 1
ATOM 3632 C CA . VAL A 1 467 ? -22.391 17.769 7.782 1.00 91.81 467 VAL A CA 1
ATOM 3633 C C . VAL A 1 467 ? -22.530 18.900 6.767 1.00 91.81 467 VAL A C 1
ATOM 3635 O O . VAL A 1 467 ? -23.401 19.763 6.896 1.00 91.81 467 VAL A O 1
ATOM 3638 N N . ASP A 1 468 ? -21.649 18.915 5.768 1.00 89.38 468 ASP A N 1
ATOM 3639 C CA . ASP A 1 468 ? -21.712 19.857 4.650 1.00 89.38 468 ASP A CA 1
ATOM 3640 C C . ASP A 1 468 ? -23.146 19.959 4.071 1.00 89.38 468 ASP A C 1
ATOM 3642 O O . ASP A 1 468 ? -23.743 18.932 3.742 1.00 89.38 468 ASP A O 1
ATOM 3646 N N . PRO A 1 469 ? -23.722 21.171 3.954 1.00 84.25 469 PRO A N 1
ATOM 3647 C CA . PRO A 1 469 ? -25.103 21.370 3.509 1.00 84.25 469 PRO A CA 1
ATOM 3648 C C . PRO A 1 469 ? -25.364 20.951 2.057 1.00 84.25 469 PRO A C 1
ATOM 3650 O O . PRO A 1 469 ? -26.523 20.818 1.671 1.00 84.25 469 PRO A O 1
ATOM 3653 N N . SER A 1 470 ? -24.324 20.726 1.248 1.00 86.94 470 SER A N 1
ATOM 3654 C CA . SER A 1 470 ? -24.465 20.135 -0.091 1.00 86.94 470 SER A CA 1
ATOM 3655 C C . SER A 1 470 ? -24.840 18.646 -0.065 1.00 86.94 470 SER A C 1
ATOM 3657 O O . SER A 1 470 ? -25.169 18.075 -1.106 1.00 86.94 470 SER A O 1
ATOM 3659 N N . ILE A 1 471 ? -24.817 18.013 1.111 1.00 85.88 471 ILE A N 1
ATOM 3660 C CA . ILE A 1 471 ? -25.123 16.599 1.311 1.00 85.88 471 ILE A CA 1
ATOM 3661 C C . ILE A 1 471 ? -26.520 16.436 1.913 1.00 85.88 471 ILE A C 1
ATOM 3663 O O . ILE A 1 471 ? -26.838 17.008 2.955 1.00 85.88 471 ILE A O 1
ATOM 3667 N N . ASN A 1 472 ? -27.331 15.573 1.302 1.00 86.00 472 ASN A N 1
ATOM 3668 C CA . ASN A 1 472 ? -28.594 15.122 1.876 1.00 86.00 472 ASN A CA 1
ATOM 3669 C C . ASN A 1 472 ? -28.395 13.783 2.603 1.00 86.00 472 ASN A C 1
ATOM 3671 O O . ASN A 1 472 ? -28.146 12.763 1.959 1.00 86.00 472 ASN A O 1
ATOM 3675 N N . LEU A 1 473 ? -28.516 13.782 3.933 1.00 87.38 473 LEU A N 1
ATOM 3676 C CA . LEU A 1 473 ? -28.349 12.581 4.747 1.00 87.38 473 LEU A CA 1
ATOM 3677 C C . LEU A 1 473 ? -29.620 11.727 4.853 1.00 87.38 473 LEU A C 1
ATOM 3679 O O . LEU A 1 473 ? -29.519 10.605 5.342 1.00 87.38 473 LEU A O 1
ATOM 3683 N N . GLU A 1 474 ? -30.798 12.195 4.422 1.00 85.69 474 GLU A N 1
ATOM 3684 C CA . GLU A 1 474 ? -32.080 11.468 4.568 1.00 85.69 474 GLU A CA 1
ATOM 3685 C C . GLU A 1 474 ? -32.022 9.976 4.166 1.00 85.69 474 GLU A C 1
ATOM 3687 O O . GLU A 1 474 ? -32.547 9.136 4.902 1.00 85.69 474 GLU A O 1
ATOM 3692 N N . PRO A 1 475 ? -31.315 9.574 3.085 1.00 85.31 475 PRO A N 1
ATOM 3693 C CA . PRO A 1 475 ? -31.172 8.161 2.706 1.00 85.31 475 PRO A CA 1
ATOM 3694 C C . PRO A 1 475 ? -30.378 7.293 3.701 1.00 85.31 475 PRO A C 1
ATOM 3696 O O . PRO A 1 475 ? -30.183 6.095 3.464 1.00 85.31 475 PRO A O 1
ATOM 3699 N N . HIS A 1 476 ? -29.848 7.887 4.770 1.00 83.94 476 HIS A N 1
ATOM 3700 C CA . HIS A 1 476 ? -29.012 7.244 5.779 1.00 83.94 476 HIS A CA 1
ATOM 3701 C C . HIS A 1 476 ? -29.692 7.098 7.141 1.00 83.94 476 HIS A C 1
ATOM 3703 O O . HIS A 1 476 ? -29.054 6.640 8.090 1.00 83.94 476 HIS A O 1
ATOM 3709 N N . LYS A 1 477 ? -30.981 7.433 7.247 1.00 87.31 477 LYS A N 1
ATOM 3710 C CA . LYS A 1 477 ? -31.763 7.134 8.446 1.00 87.31 477 LYS A CA 1
ATOM 3711 C C . LYS A 1 477 ? -31.706 5.636 8.777 1.00 87.31 477 LYS A C 1
ATOM 3713 O O . LYS A 1 477 ? -31.750 4.788 7.887 1.00 87.31 477 LYS A O 1
ATOM 3718 N N . ASP A 1 478 ? -31.569 5.340 10.065 1.00 84.38 478 ASP A N 1
ATOM 3719 C CA . ASP A 1 478 ? -31.426 4.009 10.660 1.00 84.38 478 ASP A CA 1
ATOM 3720 C C . ASP A 1 478 ? -30.200 3.210 10.183 1.00 84.38 478 ASP A C 1
ATOM 3722 O O . ASP A 1 478 ? -30.075 2.021 10.481 1.00 84.38 478 ASP A O 1
ATOM 3726 N N . LYS A 1 479 ? -29.241 3.855 9.504 1.00 83.31 479 LYS A N 1
ATOM 3727 C CA . LYS A 1 479 ? -27.960 3.230 9.159 1.00 83.31 479 LYS A CA 1
ATOM 3728 C C . LYS A 1 479 ? -26.943 3.387 10.282 1.00 83.31 479 LYS A C 1
ATOM 3730 O O . LYS A 1 479 ? -26.914 4.398 10.988 1.00 83.31 479 LYS A O 1
ATOM 3735 N N . TYR A 1 480 ? -26.090 2.376 10.410 1.00 84.19 480 TYR A N 1
ATOM 3736 C CA . TYR A 1 480 ? -24.896 2.449 11.240 1.00 84.19 480 TYR A CA 1
ATOM 3737 C C . TYR A 1 480 ? -23.934 3.495 10.670 1.00 84.19 480 TYR A C 1
ATOM 3739 O O . TYR A 1 480 ? -23.781 3.603 9.451 1.00 84.19 480 TYR A O 1
ATOM 3747 N N . TYR A 1 481 ? -23.303 4.266 11.546 1.00 84.19 481 TYR A N 1
ATOM 3748 C CA . TYR A 1 481 ? -22.325 5.272 11.160 1.00 84.19 481 TYR A CA 1
ATOM 3749 C C . TYR A 1 481 ? -21.131 5.264 12.095 1.00 84.19 481 TYR A C 1
ATOM 3751 O O . TYR A 1 481 ? -21.226 4.861 13.260 1.00 84.19 481 TYR A O 1
ATOM 3759 N N . ILE A 1 482 ? -20.033 5.828 11.595 1.00 81.00 482 ILE A N 1
ATOM 3760 C CA . ILE A 1 482 ? -18.840 6.121 12.377 1.00 81.00 482 ILE A CA 1
ATOM 3761 C C . ILE A 1 482 ? -18.405 7.537 12.095 1.00 81.00 482 ILE A C 1
ATOM 3763 O O . ILE A 1 482 ? -18.270 7.949 10.947 1.00 81.00 482 ILE A O 1
ATOM 3767 N N . ALA A 1 483 ? -18.201 8.280 13.169 1.00 80.38 483 ALA A N 1
ATOM 3768 C CA . ALA A 1 483 ? -17.624 9.601 13.143 1.00 80.38 483 ALA A CA 1
ATOM 3769 C C . ALA A 1 483 ? -16.178 9.508 13.642 1.00 80.38 483 ALA A C 1
ATOM 3771 O O . ALA A 1 483 ? -15.940 9.109 14.783 1.00 80.38 483 ALA A O 1
ATOM 3772 N N . GLY A 1 484 ? -15.221 9.857 12.787 1.00 79.69 484 GLY A N 1
ATOM 3773 C CA . GLY A 1 484 ? -13.794 9.825 13.106 1.00 79.69 484 GLY A CA 1
ATOM 3774 C C . GLY A 1 484 ? -12.932 10.436 11.995 1.00 79.69 484 GLY A C 1
ATOM 3775 O O . GLY A 1 484 ? -13.465 11.007 11.039 1.00 79.69 484 GLY A O 1
ATOM 3776 N N . PRO A 1 485 ? -11.599 10.354 12.098 1.00 75.56 485 PRO A N 1
ATOM 3777 C CA . PRO A 1 485 ? -10.695 10.850 11.059 1.00 75.56 485 PRO A CA 1
ATOM 3778 C C . PRO A 1 485 ? -10.826 10.050 9.749 1.00 75.56 485 PRO A C 1
ATOM 3780 O O . PRO A 1 485 ? -10.866 8.823 9.764 1.00 75.56 485 PRO A O 1
ATOM 3783 N N . ARG A 1 486 ? -10.852 10.737 8.593 1.00 67.00 486 ARG A N 1
ATOM 3784 C CA . ARG A 1 486 ? -11.153 10.154 7.259 1.00 67.00 486 ARG A CA 1
ATOM 3785 C C . ARG A 1 486 ? -10.277 8.967 6.843 1.00 67.00 486 ARG A C 1
ATOM 3787 O O . ARG A 1 486 ? -10.699 8.169 6.016 1.00 67.00 486 ARG A O 1
ATOM 3794 N N . LEU A 1 487 ? -9.042 8.900 7.332 1.00 68.00 487 LEU A N 1
ATOM 3795 C CA . LEU A 1 487 ? -8.000 7.996 6.831 1.00 68.00 487 LEU A CA 1
ATOM 3796 C C . LEU A 1 487 ? -7.474 7.039 7.909 1.00 68.00 487 LEU A C 1
ATOM 3798 O O . LEU A 1 487 ? -6.386 6.485 7.757 1.00 68.00 487 LEU A O 1
ATOM 3802 N N . ALA A 1 488 ? -8.229 6.867 8.995 1.00 73.00 488 ALA A N 1
ATOM 3803 C CA . ALA A 1 488 ? -7.828 6.040 10.120 1.00 73.00 488 ALA A CA 1
ATOM 3804 C C . ALA A 1 488 ? -8.777 4.853 10.323 1.00 73.00 488 ALA A C 1
ATOM 3806 O O . ALA A 1 488 ? -9.995 4.995 10.196 1.00 73.00 488 ALA A O 1
ATOM 3807 N N . ALA A 1 489 ? -8.211 3.700 10.671 1.00 80.94 489 ALA A N 1
ATOM 3808 C CA . ALA A 1 489 ? -8.940 2.596 11.294 1.00 80.94 489 ALA A CA 1
ATOM 3809 C C . ALA A 1 489 ? -8.788 2.665 12.819 1.00 80.94 489 ALA A C 1
ATOM 3811 O O . ALA A 1 489 ? -7.811 3.228 13.321 1.00 80.94 489 ALA A O 1
ATOM 3812 N N . SER A 1 490 ? -9.734 2.100 13.563 1.00 85.38 490 SER A N 1
ATOM 3813 C CA . SER A 1 490 ? -9.602 1.976 15.015 1.00 85.38 490 SER A CA 1
ATOM 3814 C C . SER A 1 490 ? -8.697 0.793 15.387 1.00 85.38 490 SER A C 1
ATOM 3816 O O . SER A 1 490 ? -8.617 -0.191 14.647 1.00 85.38 490 SER A O 1
ATOM 3818 N N . GLU A 1 491 ? -8.008 0.857 16.530 1.00 89.88 491 GLU A N 1
ATOM 3819 C CA . GLU A 1 491 ? -7.180 -0.261 17.017 1.00 89.88 491 GLU A CA 1
ATOM 3820 C C . GLU A 1 491 ? -7.974 -1.570 17.111 1.00 89.88 491 GLU A C 1
ATOM 3822 O O . GLU A 1 491 ? -7.494 -2.617 16.669 1.00 89.88 491 GLU A O 1
ATOM 3827 N N . THR A 1 492 ? -9.203 -1.519 17.641 1.00 87.44 492 THR A N 1
ATOM 3828 C CA . THR A 1 492 ? -10.079 -2.697 17.720 1.00 87.44 492 THR A CA 1
ATOM 3829 C C . THR A 1 492 ? -10.374 -3.280 16.340 1.00 87.44 492 THR A C 1
ATOM 3831 O O . THR A 1 492 ? -10.344 -4.498 16.176 1.00 87.44 492 THR A O 1
ATOM 3834 N N . GLU A 1 493 ? -10.622 -2.443 15.329 1.00 84.44 493 GLU A N 1
ATOM 3835 C CA . GLU A 1 493 ? -10.859 -2.924 13.963 1.00 84.44 493 GLU A CA 1
ATOM 3836 C C . GLU A 1 493 ? -9.613 -3.586 13.373 1.00 84.44 493 GLU A C 1
ATOM 3838 O O . GLU A 1 493 ? -9.699 -4.672 12.800 1.00 84.44 493 GLU A O 1
ATOM 3843 N N . PHE A 1 494 ? -8.442 -2.969 13.543 1.00 89.50 494 PHE A N 1
ATOM 3844 C CA . PHE A 1 494 ? -7.197 -3.522 13.015 1.00 89.50 494 PHE A CA 1
ATOM 3845 C C . PHE A 1 494 ? -6.859 -4.877 13.659 1.00 89.50 494 PHE A C 1
ATOM 3847 O O . PHE A 1 494 ? -6.519 -5.835 12.962 1.00 89.50 494 PHE A O 1
ATOM 3854 N N . ARG A 1 495 ? -7.064 -5.011 14.975 1.00 91.94 495 ARG A N 1
ATOM 3855 C CA . ARG A 1 495 ? -6.947 -6.294 15.692 1.00 91.94 495 ARG A CA 1
ATOM 3856 C C . ARG A 1 495 ? -7.953 -7.328 15.192 1.00 91.94 495 ARG A C 1
ATOM 3858 O O . ARG A 1 495 ? -7.587 -8.484 14.988 1.00 91.94 495 ARG A O 1
ATOM 3865 N N . ALA A 1 496 ? -9.206 -6.929 14.966 1.00 87.56 496 ALA A N 1
ATOM 3866 C CA . ALA A 1 496 ? -10.240 -7.824 14.450 1.00 87.56 496 ALA A CA 1
ATOM 3867 C C . ALA A 1 496 ? -9.856 -8.393 13.076 1.00 87.56 496 ALA A C 1
ATOM 3869 O O . ALA A 1 496 ? -9.982 -9.594 12.855 1.00 87.56 496 ALA A O 1
ATOM 3870 N N . ILE A 1 497 ? -9.300 -7.567 12.189 1.00 87.00 497 ILE A N 1
ATOM 3871 C CA . ILE A 1 497 ? -8.796 -7.993 10.876 1.00 87.00 497 ILE A CA 1
ATOM 3872 C C . ILE A 1 497 ? -7.682 -9.036 11.023 1.00 87.00 497 ILE A C 1
ATOM 3874 O O . ILE A 1 497 ? -7.752 -10.086 10.387 1.00 87.00 497 ILE A O 1
ATOM 3878 N N . LEU A 1 498 ? -6.675 -8.796 11.866 1.00 91.00 498 LEU A N 1
ATOM 3879 C CA . LEU A 1 498 ? -5.582 -9.758 12.069 1.00 91.00 498 LEU A CA 1
ATOM 3880 C C . LEU A 1 498 ? -6.071 -11.063 12.713 1.00 91.00 498 LEU A C 1
ATOM 3882 O O . LEU A 1 498 ? -5.643 -12.155 12.332 1.00 91.00 498 LEU A O 1
ATOM 3886 N N . SER A 1 499 ? -7.020 -10.968 13.644 1.00 91.31 499 SER A N 1
ATOM 3887 C CA . SER A 1 499 ? -7.685 -12.126 14.245 1.00 91.31 499 SER A CA 1
ATOM 3888 C C . SER A 1 499 ? -8.447 -12.947 13.200 1.00 91.31 499 SER A C 1
ATOM 3890 O O . SER A 1 499 ? -8.329 -14.175 13.161 1.00 91.31 499 SER A O 1
ATOM 3892 N N . LEU A 1 500 ? -9.165 -12.283 12.290 1.00 86.94 500 LEU A N 1
ATOM 3893 C CA . LEU A 1 500 ? -9.853 -12.938 11.178 1.00 86.94 500 LEU A CA 1
ATOM 3894 C C . LEU A 1 500 ? -8.880 -13.577 10.197 1.00 86.94 500 LEU A C 1
ATOM 3896 O O . LEU A 1 500 ? -9.092 -14.725 9.811 1.00 86.94 500 LEU A O 1
ATOM 3900 N N . ALA A 1 501 ? -7.794 -12.893 9.848 1.00 88.75 501 ALA A N 1
ATOM 3901 C CA . ALA A 1 501 ? -6.752 -13.448 8.996 1.00 88.75 501 ALA A CA 1
ATOM 3902 C C . ALA A 1 501 ? -6.224 -14.765 9.579 1.00 88.75 501 ALA A C 1
ATOM 3904 O O . ALA A 1 501 ? -6.266 -15.797 8.908 1.00 88.75 501 ALA A O 1
ATOM 3905 N N . ARG A 1 502 ? -5.874 -14.776 10.871 1.00 91.12 502 ARG A N 1
ATOM 3906 C CA . ARG A 1 502 ? -5.455 -15.989 11.585 1.00 91.12 502 ARG A CA 1
ATOM 3907 C C . ARG A 1 502 ? -6.540 -17.068 11.589 1.00 91.12 502 ARG A C 1
ATOM 3909 O O . ARG A 1 502 ? -6.233 -18.231 11.333 1.00 91.12 502 ARG A O 1
ATOM 3916 N N . LYS A 1 503 ? -7.802 -16.700 11.838 1.00 90.69 503 LYS A N 1
ATOM 3917 C CA . LYS A 1 503 ? -8.951 -17.623 11.812 1.00 90.69 503 LYS A CA 1
ATOM 3918 C C . LYS A 1 503 ? -9.109 -18.306 10.451 1.00 90.69 503 LYS A C 1
ATOM 3920 O O . LYS A 1 503 ? -9.389 -19.500 10.406 1.00 90.69 503 LYS A O 1
ATOM 3925 N N . TYR A 1 504 ? -8.915 -17.572 9.358 1.00 87.25 504 TYR A N 1
ATOM 3926 C CA . TYR A 1 504 ? -8.993 -18.095 7.992 1.00 87.25 504 TYR A CA 1
ATOM 3927 C C . TYR A 1 504 ? -7.677 -18.715 7.498 1.00 87.25 504 TYR A C 1
ATOM 3929 O O . TYR A 1 504 ? -7.595 -19.144 6.345 1.00 87.25 504 TYR A O 1
ATOM 3937 N N . GLY A 1 505 ? -6.651 -18.795 8.352 1.00 88.25 505 GLY A N 1
ATOM 3938 C CA . GLY A 1 505 ? -5.337 -19.330 8.000 1.00 88.25 505 GLY A CA 1
ATOM 3939 C C . GLY A 1 505 ? -4.583 -18.473 6.984 1.00 88.25 505 GLY A C 1
ATOM 3940 O O . GLY A 1 505 ? -3.751 -19.010 6.259 1.00 88.25 505 GLY A O 1
ATOM 3941 N N . LEU A 1 506 ? -4.898 -17.175 6.899 1.00 88.25 506 LEU A N 1
ATOM 3942 C CA . LEU A 1 506 ? -4.131 -16.212 6.122 1.00 88.25 506 LEU A CA 1
ATOM 3943 C C . LEU A 1 506 ? -2.852 -15.848 6.898 1.00 88.25 506 LEU A C 1
ATOM 3945 O O . LEU A 1 506 ? -2.933 -15.320 8.008 1.00 88.25 506 LEU A O 1
ATOM 3949 N N . ARG A 1 507 ? -1.674 -16.095 6.322 1.00 91.75 507 ARG A N 1
ATOM 3950 C CA . ARG A 1 507 ? -0.396 -15.580 6.846 1.00 91.75 507 ARG A CA 1
ATOM 3951 C C . ARG A 1 507 ? -0.193 -14.139 6.391 1.00 91.75 507 ARG A C 1
ATOM 3953 O O . ARG A 1 507 ? -0.516 -13.802 5.258 1.00 91.75 507 ARG A O 1
ATOM 3960 N N . THR A 1 508 ? 0.351 -13.276 7.233 1.00 91.81 508 THR A N 1
ATOM 3961 C CA . THR A 1 508 ? 0.717 -11.933 6.766 1.00 91.81 508 THR A CA 1
ATOM 3962 C C . THR A 1 508 ? 2.039 -11.982 6.020 1.00 91.81 508 THR A C 1
ATOM 3964 O O . THR A 1 508 ? 2.972 -12.621 6.508 1.00 91.81 508 THR A O 1
ATOM 3967 N N . ILE A 1 509 ? 2.125 -11.300 4.881 1.00 91.00 509 ILE A N 1
ATOM 3968 C CA . ILE A 1 509 ? 3.362 -11.158 4.105 1.00 91.00 509 ILE A CA 1
ATOM 3969 C C . ILE A 1 509 ? 3.568 -9.706 3.690 1.00 91.00 509 ILE A C 1
ATOM 3971 O O . ILE A 1 509 ? 2.614 -8.930 3.590 1.00 91.00 509 ILE A O 1
ATOM 3975 N N . THR A 1 510 ? 4.818 -9.338 3.442 1.00 90.06 510 THR A N 1
ATOM 3976 C CA . THR A 1 510 ? 5.172 -8.019 2.916 1.00 90.06 510 THR A CA 1
ATOM 3977 C C . THR A 1 510 ? 5.007 -7.966 1.391 1.00 90.06 510 THR A C 1
ATOM 3979 O O . THR A 1 510 ? 4.811 -8.994 0.736 1.00 90.06 510 THR A O 1
ATOM 3982 N N . HIS A 1 511 ? 5.078 -6.775 0.793 1.00 86.88 511 HIS A N 1
ATOM 3983 C CA . HIS A 1 511 ? 4.963 -6.632 -0.660 1.00 86.88 511 HIS A CA 1
ATOM 3984 C C . HIS A 1 511 ? 6.132 -7.268 -1.424 1.00 86.88 511 HIS A C 1
ATOM 3986 O O . HIS A 1 511 ? 5.892 -7.882 -2.466 1.00 86.88 511 HIS A O 1
ATOM 3992 N N . ALA A 1 512 ? 7.370 -7.180 -0.923 1.00 85.69 512 ALA A N 1
ATOM 3993 C CA . ALA A 1 512 ? 8.493 -7.885 -1.544 1.00 85.69 512 ALA A CA 1
ATOM 3994 C C . ALA A 1 512 ? 8.321 -9.402 -1.475 1.00 85.69 512 ALA A C 1
ATOM 3996 O O . ALA A 1 512 ? 8.538 -10.076 -2.479 1.00 85.69 512 ALA A O 1
ATOM 3997 N N . GLN A 1 513 ? 7.866 -9.934 -0.333 1.00 86.50 513 GLN A N 1
ATOM 3998 C CA . GLN A 1 513 ? 7.558 -11.359 -0.204 1.00 86.50 513 GLN A CA 1
ATOM 3999 C C . GLN A 1 513 ? 6.484 -11.770 -1.210 1.00 86.50 513 GLN A C 1
ATOM 4001 O O . GLN A 1 513 ? 6.713 -12.687 -1.986 1.00 86.50 513 GLN A O 1
ATOM 4006 N N . TYR A 1 514 ? 5.365 -11.040 -1.283 1.00 85.75 514 TYR A N 1
ATOM 4007 C CA . TYR A 1 514 ? 4.334 -11.289 -2.292 1.00 85.75 514 TYR A CA 1
ATOM 4008 C C . TYR A 1 514 ? 4.925 -11.369 -3.704 1.00 85.75 514 TYR A C 1
ATOM 4010 O O . TYR A 1 514 ? 4.663 -12.335 -4.415 1.00 85.75 514 TYR A O 1
ATOM 4018 N N . TYR A 1 515 ? 5.760 -10.404 -4.100 1.00 79.75 515 TYR A N 1
ATOM 4019 C CA . TYR A 1 515 ? 6.366 -10.393 -5.430 1.00 79.75 515 TYR A CA 1
ATOM 4020 C C . TYR A 1 515 ? 7.302 -11.577 -5.682 1.00 79.75 515 TYR A C 1
ATOM 4022 O O . TYR A 1 515 ? 7.245 -12.184 -6.753 1.00 79.75 515 TYR A O 1
ATOM 4030 N N . GLN A 1 516 ? 8.147 -11.928 -4.712 1.00 79.75 516 GLN A N 1
ATOM 4031 C CA . GLN A 1 516 ? 9.020 -13.103 -4.793 1.00 79.75 516 GLN A CA 1
ATOM 4032 C C . GLN A 1 516 ? 8.199 -14.379 -5.001 1.00 79.75 516 GLN A C 1
ATOM 4034 O O . GLN A 1 516 ? 8.533 -15.201 -5.851 1.00 79.75 516 GLN A O 1
ATOM 4039 N N . GLU A 1 517 ? 7.072 -14.512 -4.300 1.00 79.50 517 GLU A N 1
ATOM 4040 C CA . GLU A 1 517 ? 6.191 -15.676 -4.410 1.00 79.50 517 GLU A CA 1
ATOM 4041 C C . GLU A 1 517 ? 5.512 -15.791 -5.775 1.00 79.50 517 GLU A C 1
ATOM 4043 O O . GLU A 1 517 ? 5.447 -16.886 -6.334 1.00 79.50 517 GLU A O 1
ATOM 4048 N N . ILE A 1 518 ? 5.019 -14.680 -6.333 1.00 70.94 518 ILE A N 1
ATOM 4049 C CA . ILE A 1 518 ? 4.323 -14.698 -7.631 1.00 70.94 518 ILE A CA 1
ATOM 4050 C C . ILE A 1 518 ? 5.277 -14.790 -8.824 1.00 70.94 518 ILE A C 1
ATOM 4052 O O . ILE A 1 518 ? 4.877 -15.274 -9.881 1.00 70.94 518 ILE A O 1
ATOM 4056 N N . THR A 1 519 ? 6.513 -14.302 -8.690 1.00 68.62 519 THR A N 1
ATOM 4057 C CA . THR A 1 519 ? 7.498 -14.307 -9.783 1.00 68.62 519 THR A CA 1
ATOM 4058 C C . THR A 1 519 ? 8.452 -15.489 -9.717 1.00 68.62 519 THR A C 1
ATOM 4060 O O . THR A 1 519 ? 9.091 -15.801 -10.717 1.00 68.62 519 THR A O 1
ATOM 4063 N N . GLY A 1 520 ? 8.569 -16.142 -8.558 1.00 65.94 520 GLY A N 1
ATOM 4064 C CA . GLY A 1 520 ? 9.602 -17.143 -8.309 1.00 65.94 520 GLY A CA 1
ATOM 4065 C C . GLY A 1 520 ? 11.016 -16.556 -8.238 1.00 65.94 520 GLY A C 1
ATOM 4066 O O . GLY A 1 520 ? 11.976 -17.326 -8.232 1.00 65.94 520 GLY A O 1
ATOM 4067 N N . ALA A 1 521 ? 11.163 -15.224 -8.199 1.00 63.47 521 ALA A N 1
ATOM 4068 C CA . ALA A 1 521 ? 12.459 -14.571 -8.080 1.00 63.47 521 ALA A CA 1
ATOM 4069 C C . ALA A 1 521 ? 13.104 -14.925 -6.731 1.00 63.47 521 ALA A C 1
ATOM 4071 O O . ALA A 1 521 ? 12.493 -14.749 -5.675 1.00 63.47 521 ALA A O 1
ATOM 4072 N N . ALA A 1 522 ? 14.335 -15.438 -6.773 1.00 53.41 522 ALA A N 1
ATOM 4073 C CA . ALA A 1 522 ? 15.128 -15.675 -5.573 1.00 53.41 522 ALA A CA 1
ATOM 4074 C C . ALA A 1 522 ? 15.492 -14.334 -4.906 1.00 53.41 522 ALA A C 1
ATOM 4076 O O . ALA A 1 522 ? 15.769 -13.354 -5.597 1.00 53.41 522 ALA A O 1
ATOM 4077 N N . SER A 1 523 ? 15.434 -14.307 -3.571 1.00 48.03 523 SER A N 1
ATOM 4078 C CA . SER A 1 523 ? 15.620 -13.122 -2.719 1.00 48.03 523 SER A CA 1
ATOM 4079 C C . SER A 1 523 ? 17.039 -12.581 -2.666 1.00 48.03 523 SER A C 1
ATOM 4081 O O . SER A 1 523 ? 17.946 -13.442 -2.568 1.00 48.03 523 SER A O 1
#

Foldseek 3Di:
DDDDDDDDDDDDDDDDDDDPDDPDDDDDDDDDDDDDDDDDDDDDDDDDDDAQADDPPDDDDPPPPDDDDDDPPDDDDDDDPDDHDDLVVVCFDDDRNDTAHPCAPVLAQPPRHFCVRRVNNLDFDWPPVDDQADDWTWTFADDHPDNVDRDTDTWDDDPQWIWAWDADRRRDIDTDTHRQPPQWGDDNRHTFGVQLLALAEAAEAEAAALQCQVFVLVLCVVLVFAYEYAHQQVCEPHNGHDLVSLLSQLADPRYDYAHAWHHLDFLLVLLCVQVNDDPDDDLVVVVPDPPVSSVVSLVCRCVHINVVRQVVVQVSHPPPHHHAEYEYRPQDDDPPPNCVVCVVPHVYYAGAAWAFDAAASPADLVRVNVSSNDHHDALQDDDDPPVVLLVSSLVCLVRSTYTYYYAHAEDACLQKDKAWQADFDQQKTFAPPFFDDPVSPPDFKWKDLDSVRTFTFPDAGGGMTGTDNVDGCVVRHRGIIMIGDRGYHYSVVVSVSSVSSVVSRHGYDYRSRVSCSNVSDDD

pLDDT: mean 71.71, std 20.64, range [26.14, 96.81]

Radius of gyration: 34.43 Å; chains: 1; bounding box: 92×79×88 Å

Sequence (523 aa):
MALLPLSKTGKADAPLDFKCTDPDVSDPFVKKSTTTGLDWRDRSQTLDRADSCGDPSQPANPNILKEYYCVQGGPRDQEVKQSFFDCSTVGMKCRDGVCIPQNCGNGVCDSDETITNCPQDCACTDPDTNDPYSGATIVTGFDWQDFSKAISRKDRCDGGTLIEYKCRPDGAVTHERYTCPAGKICSGGVCVGEQLCGRALIISFDDGYNDWADYITPILEEYNAVATGYIAPIRIGKSYFTQEKSQKVMDSPHWEIGSHTYNHKSIRNYIEDVTGPTPTYTKTWVESIPKPVLDLAMARYIEMEIIPSKDFIQQKLPSGKNVKTFAYPTGDYLFGYADSYLSPHFETIGHKGAIVVPKCGQVSATQAKSFAGGAFGTIYGTHFEDSINHWRMDEASRNNGYYFMYGHQVLPDRYFNKGYARGVQGNVMTDTTKNFNAQDFSTPIYLCFSITSCFRVIAHTQTTLTVDPSINLEPHKDKYYIAGPRLAASETEFRAILSLARKYGLRTITHAQYYQEITGAAS

Secondary structure (DSSP, 8-state):
----PPPP-PPPPPP-------S------------------------PPPP----TTSPPPTT--------TT--S----------GGGGTEEEETTEEEETTTTSS---TT--TTT-HHHH----S-TT-TTSS--EEEEE-TT-TT-EEEEEPEEETTEEEEEEE-TTS-EEEEEEEPPTTEEEETTEEEES-----EEEEEEES--HHIIIIIHHHHHHHT--EEEEE-GGGTTTTS--HHHHHHHHH-TTEEEEE--SS---HHHHHHHHH---S---HHHHHHS-HHHHHHHHHHHIIIIIHHHHHHHHTTSPTT----EEE-GGG---TTTSHHHHTTT-SEEE-SS--EE-STTSS-HHHHHHHTT-------SS---HHHHHHHHHHHHHTT-EEEEEESEEE-GGG-EEEE--EEETTEEE-TT----GGG-SS-EEEEEETTEEEEEEEE-SSEEEE-TT---GGGTT-EEEEEETTEEEHHHHHHHHHHHHHTTPEEE-HHHHHHHHH----